Protein AF-0000000078123286 (afdb_homodimer)

InterPro domains:
  IPR026791 Dedicator of cytokinesis [PTHR23317] (2-344)
  IPR027357 DOCKER domain [PS51651] (17-344)
  IPR043161 Dedicator of cytokinesis, C-terminal, lobe A [G3DSA:1.25.40.410] (18-177)
  IPR046769 DOCKER, Lobe A [PF06920] (13-172)
  IPR046770 DOCKER, Lobe B [PF20422] (240-322)

Nearest PDB structures (foldseek):
  8i5f-assembly1_B  TM=8.692E-01  e=2.824E-22  Mus musculus
  2wm9-assembly1_A-2  TM=8.736E-01  e=3.716E-21  Homo sapiens
  2wmn-assembly1_A-2  TM=8.753E-01  e=6.478E-21  Homo sapiens
  6tkz-assembly2_B  TM=8.672E-01  e=5.142E-20  Homo sapiens
  6tkz-assembly1_A  TM=8.488E-01  e=8.965E-20  Homo sapiens

Secondary structure (DSSP, 8-state):
----HHHHHHHHHHHHHHTTTSHHHHHHHHHHHHHHHHHTT-HHHHHHHHHHHHHHHHHHHHHHHHHTT----S--HHHHHHHHHH-GGGGS---HHHHHHHHHTGGGGGSSHHHHHHHHHHHHHHHHHTT-HHHHHHHHHHHHHHHHHTT-HHHHHHHHHHHHHHHHHHHHHHHSSSPP-SEEEEEEEEESGGGGGGTT-EEEEEEETT--HHHHHHHHHHHHHHHS-TT--EEEEPSSPPP-GGGSPTT-EEEEEEEEEE--TT--TT-HHHHHHHHHS-------EEEEEEEEEEETTS-SS--GGGEEEEEEEEEEEEEES-SSSEEEEEEEEEEEEPP-/----HHHHHHHHHHHHHHTTTSHHHHHHHHHHHHHHHHHTT-HHHHHHHHHHHHHHHHHHHHHHHHHTT----S--HHHHHHHHHH-GGGGS---HHHHHHHHHTGGGGGSSHHHHHHHHHHHHHHHHHTT-HHHHHHHHHHHHHHHHHTT-HHHHHHHHHHHHHHHHHHHHHHHSSSPP-SEEEEEEEEESGGGGGGTT-EEEEEEETT--HHHHHHHHHHHHHHHS-TT--EEEEPSSPPP-GGGSPTT-EEEEEEEEEE--TT--TT-HHHHHHHHHS-------EEEEEEEEEEETTS-SS--GGGEEEEEEEEEEEEEES-SSSEEEEEEEEEEEEPP-

Radius of gyration: 34.75 Å; Cα contacts (8 Å, |Δi|>4): 1144; chains: 2; bounding box: 63×111×64 Å

Sequence (688 aa):
MTMDRYAAAESFYKLAMAFAPVPDLHIMWLLHLCDAHQDMQSWAESAQCAVAVAGIVMQSTLILSALMARNDGVWSKDHITALRKICPMVSSEISSEAAAAEVEGYGASKLTVDSAVKYLQLANKLFSQAELFHFCASILELVIPVYKSRRAYGQLSKCHTMLTNIYESILEQESSPIPFTDATCYRVGFYGDRFGKLDRKEYVYREPRDVRPGDIMEKLSHSYESSMDGNHTLHIIPGSRQVKADELQSGVCYFQITAVDPVMEDEDLGSRRKRIFSLSTGSVRARVFDRFLFDTPFTKNGKTQGGLEDQWKRRTVLQTEGSFPALVNRLVVTISESLEFSPVMTMDRYAAAESFYKLAMAFAPVPDLHIMWLLHLCDAHQDMQSWAESAQCAVAVAGIVMQSTLILSALMARNDGVWSKDHITALRKICPMVSSEISSEAAAAEVEGYGASKLTVDSAVKYLQLANKLFSQAELFHFCASILELVIPVYKSRRAYGQLSKCHTMLTNIYESILEQESSPIPFTDATCYRVGFYGDRFGKLDRKEYVYREPRDVRPGDIMEKLSHSYESSMDGNHTLHIIPGSRQVKADELQSGVCYFQITAVDPVMEDEDLGSRRKRIFSLSTGSVRARVFDRFLFDTPFTKNGKTQGGLEDQWKRRTVLQTEGSFPALVNRLVVTISESLEFSPV

pLDDT: mean 83.88, std 15.49, range [34.38, 98.69]

Foldseek 3Di:
DPDPLQVVLVVLVVQLVVCVLALVSNLVSLQVSLVSCVVVLVLQLSLLSLLLNLLSLLLLVVLVCVVVVHPLRLDDVVLSVLSCQLHVVSPDRHDSVNSVVCCVDPNVVCSDPVNSLVSLVVSLVSCVSLLLLQVNLSSLVSNLSVCVSVVVVVVNVVSVVVVVVSVVSLVVQLPDPDHDDSWWKKKKQKDAVVVPPRHRWIKIFTGGPPADQVNVVVVVCVNVVVVDPPPEEEEEDDFDDDDDRVPDDYRHMYMYMGTKAFFDPPDDLPDVVVRVVVSSNHPSHSGWTFKIKDKGKDFPVRDPDDDLQRIKIKIKMWGFPTTPPHNGRMTITDDIDIDIDHRD/DLDPLQVVLVVLVVQLVVCVLALVSNLVSLQVSLVSCVVVLVLLLSLLSLLLNLLSLLLLVVLVCVVVVHPLRLDDVVLSVLSCQLHVVSPDRHDSVNSVVCCVDPNVVCSDPVNSLVSLVVSLVSCVSLLLLLVNLSSLVSNLSVCVSVVVVVVNVVSVVVVVVSVVSLVVQLPDPDHDDSWWKKKKQKAAVVVPPRHRWIKIFTGGPPADPVNVVVVVCVNVCVVDPPPEEEEEDDFDDDDDRVPDDYRHMYMYMGTKAFFDPPDDLPDVVVRVVVSSNHPSHSGWTFKIKDKGKDFPVRDPDDDLQRIKIKMKMWGFPTTPPHNGRMTITDDIDIDIDHRD

Solvent-accessible surface area (backbone atoms only — not comparable to full-atom values): 36419 Å² total; per-residue (Å²): 124,80,66,50,64,64,57,52,42,45,48,33,45,51,52,16,61,72,27,54,75,42,57,69,57,17,42,51,30,32,49,51,35,21,50,52,24,52,77,68,65,37,30,50,29,19,15,37,25,28,42,40,43,18,41,54,24,48,53,38,40,48,48,51,29,58,74,67,71,42,88,76,60,74,66,56,72,66,55,53,52,54,47,27,62,74,31,67,79,46,70,66,79,74,50,65,64,44,43,48,55,33,50,78,38,91,54,34,80,59,43,34,71,67,47,20,49,52,28,39,50,49,16,32,54,26,18,50,74,42,66,38,36,50,48,28,51,55,43,49,62,66,45,46,50,51,32,58,77,64,66,34,36,67,60,45,18,53,51,24,46,51,44,19,52,35,28,49,49,46,46,53,47,51,68,38,90,62,74,78,64,72,52,32,38,32,35,38,37,30,39,30,79,84,56,55,90,44,38,77,37,40,31,39,36,60,38,57,60,85,57,46,72,68,52,53,48,50,52,52,49,53,41,50,49,70,70,38,67,93,83,57,58,79,44,71,46,79,61,68,67,87,78,61,72,88,76,50,65,84,88,36,37,36,38,32,63,31,71,38,41,79,46,62,90,86,49,59,88,83,44,65,63,62,32,48,44,54,62,54,50,36,72,75,55,66,65,66,34,39,33,31,35,38,74,28,79,43,35,82,86,68,48,88,80,54,59,68,76,43,36,27,42,35,40,34,39,36,27,37,80,52,42,41,71,25,76,46,53,58,39,50,50,74,44,79,46,76,46,78,45,77,52,107,126,79,66,49,65,64,57,52,44,45,50,32,46,50,50,15,59,72,28,55,77,41,60,70,57,17,41,52,30,34,50,49,35,21,50,54,24,52,76,68,66,37,29,49,28,19,16,36,25,27,42,41,43,18,42,52,23,48,52,38,38,48,50,52,29,58,74,66,70,42,90,74,61,72,66,56,73,65,55,52,51,55,47,28,61,73,32,64,79,45,70,67,78,76,51,65,63,44,43,48,54,33,50,78,38,90,52,34,80,59,45,33,71,67,48,20,47,51,27,40,50,49,17,31,56,26,18,50,74,41,65,38,38,51,49,29,50,55,42,50,63,66,45,48,50,52,32,59,76,64,66,34,36,69,60,45,20,53,52,22,45,50,43,20,52,37,28,49,50,46,46,53,48,51,69,39,90,62,75,79,65,72,52,32,36,32,36,38,36,32,40,29,80,84,56,56,89,44,37,77,34,40,29,39,36,59,37,55,59,85,56,45,71,68,51,53,49,51,53,50,49,53,39,50,49,70,70,38,67,94,83,58,57,79,42,73,45,80,62,65,66,86,77,60,71,86,77,50,65,84,86,36,38,36,38,31,62,32,74,38,40,78,46,63,90,84,50,60,87,83,44,67,62,61,33,48,43,55,62,54,50,35,74,77,56,65,66,66,34,39,34,30,34,38,73,29,79,43,34,81,86,69,47,88,82,54,58,69,75,42,37,28,41,35,42,34,39,38,28,38,80,53,42,40,72,25,76,48,54,59,39,50,50,74,44,79,46,74,48,80,44,77,52,108

Organism: Rosa chinensis (NCBI:txid74649)

Structure (mmCIF, N/CA/C/O backbone):
data_AF-0000000078123286-model_v1
#
loop_
_entity.id
_entity.type
_entity.pdbx_description
1 polymer 'Putative dedicator of cytokinesis, DHR-2 domain-containing protein'
#
loop_
_atom_site.group_PDB
_atom_site.id
_atom_site.type_symbol
_atom_site.label_atom_id
_atom_site.label_alt_id
_atom_site.label_comp_id
_atom_site.label_asym_id
_atom_site.label_entity_id
_atom_site.label_seq_id
_atom_site.pdbx_PDB_ins_code
_atom_site.Cartn_x
_atom_site.Cartn_y
_atom_site.Cartn_z
_atom_site.occupancy
_atom_site.B_iso_or_equiv
_atom_site.auth_seq_id
_atom_site.auth_comp_id
_atom_site.auth_asym_id
_atom_site.auth_atom_id
_atom_site.pdbx_PDB_model_num
ATOM 1 N N . MET A 1 1 ? -21.766 41.375 13.82 1 34.38 1 MET A N 1
ATOM 2 C CA . MET A 1 1 ? -20.547 41.281 14.609 1 34.38 1 MET A CA 1
ATOM 3 C C . MET A 1 1 ? -19.5 40.469 13.859 1 34.38 1 MET A C 1
ATOM 5 O O . MET A 1 1 ? -19.734 39.312 13.5 1 34.38 1 MET A O 1
ATOM 9 N N . THR A 1 2 ? -18.781 41 13.023 1 44.53 2 THR A N 1
ATOM 10 C CA . THR A 1 2 ? -17.797 40.312 12.195 1 44.53 2 THR A CA 1
ATOM 11 C C . THR A 1 2 ? -16.938 39.375 13.031 1 44.53 2 THR A C 1
ATOM 13 O O . THR A 1 2 ? -16.156 39.844 13.883 1 44.53 2 THR A O 1
ATOM 16 N N . MET A 1 3 ? -17.438 38.312 13.5 1 53.75 3 MET A N 1
ATOM 17 C CA . MET A 1 3 ? -16.922 37.312 14.414 1 53.75 3 MET A CA 1
ATOM 18 C C . MET A 1 3 ? -15.508 36.875 14.039 1 53.75 3 MET A C 1
ATOM 20 O O . MET A 1 3 ? -15.211 36.688 12.859 1 53.75 3 MET A O 1
ATOM 24 N N . ASP A 1 4 ? -14.492 37.156 14.992 1 77 4 ASP A N 1
ATOM 25 C CA . ASP A 1 4 ? -13.156 36.562 14.945 1 77 4 ASP A CA 1
ATOM 26 C C . ASP A 1 4 ? -13.203 35.094 14.508 1 77 4 ASP A C 1
ATOM 28 O O . ASP A 1 4 ? -13.57 34.219 15.297 1 77 4 ASP A O 1
ATOM 32 N N . ARG A 1 5 ? -13.117 35.031 13.148 1 80.69 5 ARG A N 1
ATOM 33 C CA . ARG A 1 5 ? -13.172 33.688 12.555 1 80.69 5 ARG A CA 1
ATOM 34 C C . ARG A 1 5 ? -12.289 32.719 13.328 1 80.69 5 ARG A C 1
ATOM 36 O O . ARG A 1 5 ? -12.633 31.531 13.469 1 80.69 5 ARG A O 1
ATOM 43 N N . TYR A 1 6 ? -11.227 33.188 13.883 1 87.06 6 TYR A N 1
ATOM 44 C CA . TYR A 1 6 ? -10.32 32.344 14.641 1 87.06 6 TYR A CA 1
ATOM 45 C C . TYR A 1 6 ? -10.953 31.891 15.945 1 87.06 6 TYR A C 1
ATOM 47 O O . TYR A 1 6 ? -10.883 30.703 16.312 1 87.06 6 TYR A O 1
ATOM 55 N N . ALA A 1 7 ? -11.594 32.875 16.516 1 86.12 7 ALA A N 1
ATOM 56 C CA . ALA A 1 7 ? -12.242 32.594 17.781 1 86.12 7 ALA A CA 1
ATOM 57 C C . ALA A 1 7 ? -13.383 31.594 17.594 1 86.12 7 ALA A C 1
ATOM 59 O O . ALA A 1 7 ? -13.625 30.75 18.469 1 86.12 7 ALA A O 1
ATOM 60 N N . ALA A 1 8 ? -14.094 31.75 16.547 1 87.88 8 ALA A N 1
ATOM 61 C CA . ALA A 1 8 ? -15.188 30.828 16.25 1 87.88 8 ALA A CA 1
ATOM 62 C C . ALA A 1 8 ? -14.68 29.406 16.078 1 87.88 8 ALA A C 1
ATOM 64 O O . ALA A 1 8 ? -15.25 28.469 16.641 1 87.88 8 ALA A O 1
ATOM 65 N N . ALA A 1 9 ? -13.664 29.25 15.273 1 93.81 9 ALA A N 1
ATOM 66 C CA . ALA A 1 9 ? -13.078 27.922 15.078 1 93.81 9 ALA A CA 1
ATOM 67 C C . ALA A 1 9 ? -12.578 27.344 16.406 1 93.81 9 ALA A C 1
ATOM 69 O O . ALA A 1 9 ? -12.758 26.156 16.672 1 93.81 9 ALA A O 1
ATOM 70 N N . GLU A 1 10 ? -12.023 28.156 17.172 1 93.12 10 GLU A N 1
ATOM 71 C CA . GLU A 1 10 ? -11.5 27.719 18.469 1 93.12 10 GLU A CA 1
ATOM 72 C C . GLU A 1 10 ? -12.625 27.281 19.391 1 93.12 10 GLU A C 1
ATOM 74 O O . GLU A 1 10 ? -12.445 26.359 20.203 1 93.12 10 GLU A O 1
ATOM 79 N N . SER A 1 11 ? -13.75 27.984 19.266 1 93.25 11 SER A N 1
ATOM 80 C CA . SER A 1 11 ? -14.891 27.594 20.094 1 93.25 11 SER A CA 1
ATOM 81 C C . SER A 1 11 ? -15.359 26.188 19.734 1 93.25 11 SER A C 1
ATOM 83 O O . SER A 1 11 ? -15.625 25.375 20.625 1 93.25 11 SER A O 1
ATOM 85 N N . PHE A 1 12 ? -15.523 25.953 18.469 1 95.12 12 PHE A N 1
ATOM 86 C CA . PHE A 1 12 ? -15.883 24.609 18.031 1 95.12 12 PHE A CA 1
ATOM 87 C C . PHE A 1 12 ? -14.836 23.594 18.484 1 95.12 12 PHE A C 1
ATOM 89 O O . PHE A 1 12 ? -15.188 22.484 18.906 1 95.12 12 PHE A O 1
ATOM 96 N N . TYR A 1 13 ? -13.617 23.953 18.375 1 95.88 13 TYR A N 1
ATOM 97 C CA . TYR A 1 13 ? -12.523 23.078 18.781 1 95.88 13 TYR A CA 1
ATOM 98 C C . TYR A 1 13 ? -12.617 22.75 20.266 1 95.88 13 TYR A C 1
ATOM 100 O O . TYR A 1 13 ? -12.484 21.578 20.656 1 95.88 13 TYR A O 1
ATOM 108 N N . LYS A 1 14 ? -12.773 23.75 21.047 1 94.94 14 LYS A N 1
ATOM 109 C CA . LYS A 1 14 ? -12.883 23.547 22.484 1 94.94 14 LYS A CA 1
ATOM 110 C C . LYS A 1 14 ? -14.047 22.625 22.828 1 94.94 14 LYS A C 1
ATOM 112 O O . LYS A 1 14 ? -13.922 21.766 23.703 1 94.94 14 LYS A O 1
ATOM 117 N N . LEU A 1 15 ? -15.125 22.859 22.156 1 94.81 15 LEU A N 1
ATOM 118 C CA . LEU A 1 15 ? -16.281 21.984 22.375 1 94.81 15 LEU A CA 1
ATOM 119 C C . LEU A 1 15 ? -15.953 20.547 21.969 1 94.81 15 LEU A C 1
ATOM 121 O O . LEU A 1 15 ? -16.312 19.609 22.672 1 94.81 15 LEU A O 1
ATOM 125 N N . ALA A 1 16 ? -15.336 20.375 20.828 1 93.88 16 ALA A N 1
ATOM 126 C CA . ALA A 1 16 ? -14.961 19.047 20.359 1 93.88 16 ALA A CA 1
ATOM 127 C C . ALA A 1 16 ? -14.062 18.328 21.375 1 93.88 16 ALA A C 1
ATOM 129 O O . ALA A 1 16 ? -14.266 17.156 21.672 1 93.88 16 ALA A O 1
ATOM 130 N N . MET A 1 17 ? -13.125 19.047 21.906 1 91.62 17 MET A N 1
ATOM 131 C CA . MET A 1 17 ? -12.18 18.453 22.859 1 91.62 17 MET A CA 1
ATOM 132 C C . MET A 1 17 ? -12.867 18.141 24.188 1 91.62 17 MET A C 1
ATOM 134 O O . MET A 1 17 ? -12.516 17.172 24.859 1 91.62 17 MET A O 1
ATOM 138 N N . ALA A 1 18 ? -13.781 19 24.547 1 92.38 18 ALA A N 1
ATOM 139 C CA . ALA A 1 18 ? -14.523 18.781 25.797 1 92.38 18 ALA A CA 1
ATOM 140 C C . ALA A 1 18 ? -15.328 17.484 25.734 1 92.38 18 ALA A C 1
ATOM 142 O O . ALA A 1 18 ? -15.5 16.812 26.75 1 92.38 18 ALA A O 1
ATOM 143 N N . PHE A 1 19 ? -15.742 17.109 24.562 1 89 19 PHE A N 1
ATOM 144 C CA . PHE A 1 19 ? -16.578 15.938 24.406 1 89 19 PHE A CA 1
ATOM 145 C C . PHE A 1 19 ? -15.781 14.766 23.844 1 89 19 PHE A C 1
ATOM 147 O O . PHE A 1 19 ? -16.344 13.828 23.281 1 89 19 PHE A O 1
ATOM 154 N N . ALA A 1 20 ? -14.508 14.805 24 1 87.44 20 ALA A N 1
ATOM 155 C CA . ALA A 1 20 ? -13.625 13.766 23.484 1 87.44 20 ALA A CA 1
ATOM 156 C C . ALA A 1 20 ? -14 12.398 24.047 1 87.44 20 ALA A C 1
ATOM 158 O O . ALA A 1 20 ? -13.914 11.383 23.359 1 87.44 20 ALA A O 1
ATOM 159 N N . PRO A 1 21 ? -14.523 12.266 25.297 1 83.81 21 PRO A N 1
ATOM 160 C CA . PRO A 1 21 ? -14.852 10.961 25.859 1 83.81 21 PRO A CA 1
ATOM 161 C C . PRO A 1 21 ? -16.125 10.367 25.281 1 83.81 21 PRO A C 1
ATOM 163 O O . PRO A 1 21 ? -16.422 9.18 25.484 1 83.81 21 PRO A O 1
ATOM 166 N N . VAL A 1 22 ? -16.938 11.188 24.641 1 83.94 22 VAL A N 1
ATOM 167 C CA . VAL A 1 22 ? -18.172 10.734 24 1 83.94 22 VAL A CA 1
ATOM 168 C C . VAL A 1 22 ? -18.016 10.82 22.484 1 83.94 22 VAL A C 1
ATOM 170 O O . VAL A 1 22 ? -18.344 11.844 21.875 1 83.94 22 VAL A O 1
ATOM 173 N N . PRO A 1 23 ? -17.734 9.703 21.844 1 84.31 23 PRO A N 1
ATOM 174 C CA . PRO A 1 23 ? -17.344 9.719 20.422 1 84.31 23 PRO A CA 1
ATOM 175 C C . PRO A 1 23 ? -18.391 10.383 19.531 1 84.31 23 PRO A C 1
ATOM 177 O O . PRO A 1 23 ? -18.047 11.148 18.641 1 84.31 23 PRO A O 1
ATOM 180 N N . ASP A 1 24 ? -19.594 10.18 19.766 1 85.31 24 ASP A N 1
ATOM 181 C CA . ASP A 1 24 ? -20.656 10.742 18.922 1 85.31 24 ASP A CA 1
ATOM 182 C C . ASP A 1 24 ? -20.641 12.273 18.969 1 85.31 24 ASP A C 1
ATOM 184 O O . ASP A 1 24 ? -20.734 12.93 17.938 1 85.31 24 ASP A O 1
ATOM 188 N N . LEU A 1 25 ? -20.578 12.789 20.141 1 89.44 25 LEU A N 1
ATOM 189 C CA . LEU A 1 25 ? -20.562 14.242 20.328 1 89.44 25 LEU A CA 1
ATOM 190 C C . LEU A 1 25 ? -19.234 14.828 19.844 1 89.44 25 LEU A C 1
ATOM 192 O O . LEU A 1 25 ? -19.203 15.914 19.266 1 89.44 25 LEU A O 1
ATOM 196 N N . HIS A 1 26 ? -18.172 14.109 20.172 1 91.38 26 HIS A N 1
ATOM 197 C CA . HIS A 1 26 ? -16.859 14.531 19.688 1 91.38 26 HIS A CA 1
ATOM 198 C C . HIS A 1 26 ? -16.859 14.672 18.156 1 91.38 26 HIS A C 1
ATOM 200 O O . HIS A 1 26 ? -16.438 15.703 17.641 1 91.38 26 HIS A O 1
ATOM 206 N N . ILE A 1 27 ? -17.406 13.688 17.453 1 92.75 27 ILE A N 1
ATOM 207 C CA . ILE A 1 27 ? -17.469 13.672 16 1 92.75 27 ILE A CA 1
ATOM 208 C C . ILE A 1 27 ? -18.359 14.812 15.508 1 92.75 27 ILE A C 1
ATOM 210 O O . ILE A 1 27 ? -18.016 15.516 14.555 1 92.75 27 ILE A O 1
ATOM 214 N N . MET A 1 28 ? -19.469 14.969 16.141 1 94.38 28 MET A N 1
ATOM 215 C CA . MET A 1 28 ? -20.406 16.016 15.742 1 94.38 28 MET A CA 1
ATOM 216 C C . MET A 1 28 ? -19.734 17.375 15.75 1 94.38 28 MET A C 1
ATOM 218 O O . MET A 1 28 ? -19.844 18.141 14.781 1 94.38 28 MET A O 1
ATOM 222 N N . TRP A 1 29 ? -19.062 17.719 16.797 1 95.62 29 TRP A N 1
ATOM 223 C CA . TRP A 1 29 ? -18.453 19.031 16.938 1 95.62 29 TRP A CA 1
ATOM 224 C C . TRP A 1 29 ? -17.266 19.188 15.977 1 95.62 29 TRP A C 1
ATOM 226 O O . TRP A 1 29 ? -17.016 20.281 15.461 1 95.62 29 TRP A O 1
ATOM 236 N N . LEU A 1 30 ? -16.5 18.125 15.773 1 96.19 30 LEU A N 1
ATOM 237 C CA . LEU A 1 30 ? -15.43 18.156 14.789 1 96.19 30 LEU A CA 1
ATOM 238 C C . LEU A 1 30 ? -15.984 18.422 13.391 1 96.19 30 LEU A C 1
ATOM 240 O O . LEU A 1 30 ? -15.359 19.125 12.602 1 96.19 30 LEU A O 1
ATOM 244 N N . LEU A 1 31 ? -17.125 17.828 13.109 1 97.12 31 LEU A N 1
ATOM 245 C CA . LEU A 1 31 ? -17.734 18.031 11.805 1 97.12 31 LEU A CA 1
ATOM 246 C C . LEU A 1 31 ? -18.234 19.469 11.664 1 97.12 31 LEU A C 1
ATOM 248 O O . LEU A 1 31 ? -18.172 20.047 10.57 1 97.12 31 LEU A O 1
ATOM 252 N N . HIS A 1 32 ? -18.734 20.047 12.711 1 97.06 32 HIS A N 1
ATOM 253 C CA . HIS A 1 32 ? -19.109 21.453 12.68 1 97.06 32 HIS A CA 1
ATOM 254 C C . HIS A 1 32 ? -17.891 22.344 12.414 1 97.06 32 HIS A C 1
ATOM 256 O O . HIS A 1 32 ? -17.969 23.297 11.641 1 97.06 32 HIS A O 1
ATOM 262 N N . LEU A 1 33 ? -16.844 21.984 13.117 1 97.88 33 LEU A N 1
ATOM 263 C CA . LEU A 1 33 ? -15.602 22.719 12.891 1 97.88 33 LEU A CA 1
ATOM 264 C C . LEU A 1 33 ? -15.141 22.547 11.445 1 97.88 33 LEU A C 1
ATOM 266 O O . LEU A 1 33 ? -14.695 23.516 10.82 1 97.88 33 LEU A O 1
ATOM 270 N N . CYS A 1 34 ? -15.219 21.359 10.906 1 97.88 34 CYS A N 1
ATOM 271 C CA . CYS A 1 34 ? -14.867 21.062 9.523 1 97.88 34 CYS A CA 1
ATOM 272 C C . CYS A 1 34 ? -15.68 21.938 8.562 1 97.88 34 CYS A C 1
ATOM 274 O O . CYS A 1 34 ? -15.117 22.547 7.648 1 97.88 34 CYS A O 1
ATOM 276 N N . ASP A 1 35 ? -16.938 22.016 8.797 1 97.38 35 ASP A N 1
ATOM 277 C CA . ASP A 1 35 ? -17.828 22.812 7.957 1 97.38 35 ASP A CA 1
ATOM 278 C C . ASP A 1 35 ? -17.484 24.297 8.055 1 97.38 35 ASP A C 1
ATOM 280 O O . ASP A 1 35 ? -17.5 25.016 7.047 1 97.38 35 ASP A O 1
ATOM 284 N N . ALA A 1 36 ? -17.25 24.719 9.258 1 96.25 36 ALA A N 1
ATOM 285 C CA . ALA A 1 36 ? -16.859 26.109 9.453 1 96.25 36 ALA A CA 1
ATOM 286 C C . ALA A 1 36 ? -15.609 26.469 8.664 1 96.25 36 ALA A C 1
ATOM 288 O O . ALA A 1 36 ? -15.523 27.531 8.055 1 96.25 36 ALA A O 1
ATOM 289 N N . HIS A 1 37 ? -14.641 25.594 8.664 1 97.25 37 HIS A N 1
ATOM 290 C CA . HIS A 1 37 ? -13.406 25.797 7.918 1 97.25 37 HIS A CA 1
ATOM 291 C C . HIS A 1 37 ? -13.664 25.844 6.418 1 97.25 37 HIS A C 1
ATOM 293 O O . HIS A 1 37 ? -13.031 26.609 5.688 1 97.25 37 HIS A O 1
ATOM 299 N N . GLN A 1 38 ? -14.547 24.984 5.941 1 96.44 38 GLN A N 1
ATOM 300 C CA . GLN A 1 38 ? -14.883 24.984 4.52 1 96.44 38 GLN A CA 1
ATOM 301 C C . GLN A 1 38 ? -15.516 26.312 4.105 1 96.44 38 GLN A C 1
ATOM 303 O O . GLN A 1 38 ? -15.18 26.859 3.053 1 96.44 38 GLN A O 1
ATOM 308 N N . ASP A 1 39 ? -16.344 26.859 4.957 1 94.69 39 ASP A N 1
ATOM 309 C CA . ASP A 1 39 ? -16.984 28.141 4.695 1 94.69 39 ASP A CA 1
ATOM 310 C C . ASP A 1 39 ? -15.945 29.266 4.609 1 94.69 39 ASP A C 1
ATOM 312 O O . ASP A 1 39 ? -16.125 30.219 3.857 1 94.69 39 ASP A O 1
ATOM 316 N N . MET A 1 40 ? -14.922 29.125 5.41 1 91.88 40 MET A N 1
ATOM 317 C CA . MET A 1 40 ? -13.867 30.125 5.453 1 91.88 40 MET A CA 1
ATOM 318 C C . MET A 1 40 ? -12.766 29.797 4.449 1 91.88 40 MET A C 1
ATOM 320 O O . MET A 1 40 ? -11.742 30.484 4.406 1 91.88 40 MET A O 1
ATOM 324 N N . GLN A 1 41 ? -12.844 28.719 3.703 1 93.38 41 GLN A N 1
ATOM 325 C CA . GLN A 1 41 ? -11.914 28.25 2.688 1 93.38 41 GLN A CA 1
ATOM 326 C C . GLN A 1 41 ? -10.555 27.906 3.301 1 93.38 41 GLN A C 1
ATOM 328 O O . GLN A 1 41 ? -9.516 28.156 2.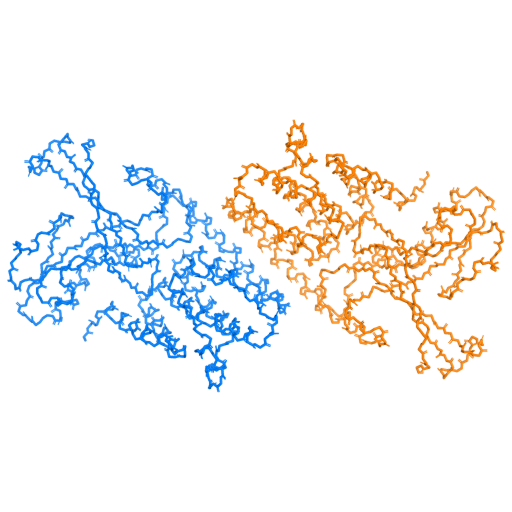693 1 93.38 41 GLN A O 1
ATOM 333 N N . SER A 1 42 ? -10.57 27.547 4.551 1 95.44 42 SER A N 1
ATOM 334 C CA . SER A 1 42 ? -9.406 26.953 5.203 1 95.44 42 SER A CA 1
ATOM 335 C C . SER A 1 42 ? -9.352 25.453 4.98 1 95.44 42 SER A C 1
ATOM 337 O O . SER A 1 42 ? -9.617 24.672 5.902 1 95.44 42 SER A O 1
ATOM 339 N N . TRP A 1 43 ? -8.875 25.094 3.822 1 96.69 43 TRP A N 1
ATOM 340 C CA . TRP A 1 43 ? -9.016 23.734 3.332 1 96.69 43 TRP A CA 1
ATOM 341 C C . TRP A 1 43 ? -8.141 22.766 4.125 1 96.69 43 TRP A C 1
ATOM 343 O O . TRP A 1 43 ? -8.562 21.656 4.465 1 96.69 43 TRP A O 1
ATOM 353 N N . ALA A 1 44 ? -6.922 23.156 4.395 1 96.19 44 ALA A N 1
ATOM 354 C CA . ALA A 1 44 ? -6.008 22.281 5.125 1 96.19 44 ALA A CA 1
ATOM 355 C C . ALA A 1 44 ? -6.551 21.953 6.516 1 96.19 44 ALA A C 1
ATOM 357 O O . ALA A 1 44 ? -6.52 20.812 6.949 1 96.19 44 ALA A O 1
ATOM 358 N N . GLU A 1 45 ? -7.035 22.953 7.211 1 96.62 45 GLU A N 1
ATOM 359 C CA . GLU A 1 45 ? -7.613 22.766 8.539 1 96.62 45 GLU A CA 1
ATOM 360 C C . GLU A 1 45 ? -8.867 21.891 8.469 1 96.62 45 GLU A C 1
ATOM 362 O O . GLU A 1 45 ? -9.07 21.031 9.328 1 96.62 45 GLU A O 1
ATOM 367 N N . SER A 1 46 ? -9.672 22.188 7.445 1 98 46 SER A N 1
ATOM 368 C CA . SER A 1 46 ? -10.859 21.375 7.25 1 98 46 SER A CA 1
ATOM 369 C C . SER A 1 46 ? -10.492 19.906 7.035 1 98 46 SER A C 1
ATOM 371 O O . SER A 1 46 ? -11.125 19.016 7.602 1 98 46 SER A O 1
ATOM 373 N N . ALA A 1 47 ? -9.5 19.703 6.234 1 97.94 47 ALA A N 1
ATOM 374 C CA . ALA A 1 47 ? -9.039 18.344 5.984 1 97.94 47 ALA A CA 1
ATOM 375 C C . ALA A 1 47 ? -8.578 17.672 7.277 1 97.94 47 ALA A C 1
ATOM 377 O O . ALA A 1 47 ? -8.867 16.484 7.508 1 97.94 47 ALA A O 1
ATOM 378 N N . GLN A 1 48 ? -7.883 18.438 8.102 1 97.06 48 GLN A N 1
ATOM 379 C CA . GLN A 1 48 ? -7.426 17.906 9.383 1 97.06 48 GLN A CA 1
ATOM 380 C C . GLN A 1 48 ? -8.602 17.453 10.25 1 97.06 48 GLN A C 1
ATOM 382 O O . GLN A 1 48 ? -8.531 16.422 10.914 1 97.06 48 GLN A O 1
ATOM 387 N N . CYS A 1 49 ? -9.633 18.219 10.227 1 97.81 49 CYS A N 1
ATOM 388 C CA . CYS A 1 49 ? -10.828 17.844 10.984 1 97.81 49 CYS A CA 1
ATOM 389 C C . CYS A 1 49 ? -11.422 16.547 10.469 1 97.81 49 CYS A C 1
ATOM 391 O O . CYS A 1 49 ? -11.812 15.68 11.258 1 97.81 49 CYS A O 1
ATOM 393 N N . ALA A 1 50 ? -11.5 16.438 9.164 1 98.06 50 ALA A N 1
ATOM 394 C CA . ALA A 1 50 ? -12.023 15.219 8.57 1 98.06 50 ALA A CA 1
ATOM 395 C C . ALA A 1 50 ? -11.156 14.016 8.938 1 98.06 50 ALA A C 1
ATOM 397 O O . ALA A 1 50 ? -11.68 12.93 9.219 1 98.06 50 ALA A O 1
ATOM 398 N N . VAL A 1 51 ? -9.875 14.164 8.906 1 97.25 51 VAL A N 1
ATOM 399 C CA . VAL A 1 51 ? -8.969 13.094 9.289 1 97.25 51 VAL A CA 1
ATOM 400 C C . VAL A 1 51 ? -9.188 12.719 10.75 1 97.25 51 VAL A C 1
ATOM 402 O O . VAL A 1 51 ? -9.172 11.539 11.109 1 97.25 51 VAL A O 1
ATOM 405 N N . ALA A 1 52 ? -9.336 13.711 11.586 1 95.56 52 ALA A N 1
ATOM 406 C CA . ALA A 1 52 ? -9.586 13.445 13 1 95.56 52 ALA A CA 1
ATOM 407 C C . ALA A 1 52 ? -10.844 12.602 13.188 1 95.56 52 ALA A C 1
ATOM 409 O O . ALA A 1 52 ? -10.844 11.648 13.977 1 95.56 52 ALA A O 1
ATOM 410 N N . VAL A 1 53 ? -11.883 12.961 12.492 1 95.38 53 VAL A N 1
ATOM 411 C CA . VAL A 1 53 ? -13.125 12.203 12.57 1 95.38 53 VAL A CA 1
ATOM 412 C C . VAL A 1 53 ? -12.891 10.766 12.094 1 95.38 53 VAL A C 1
ATOM 414 O O . VAL A 1 53 ? -13.305 9.812 12.758 1 95.38 53 VAL A O 1
ATOM 417 N N . ALA A 1 54 ? -12.227 10.664 10.961 1 96.06 54 ALA A N 1
ATOM 418 C CA . ALA A 1 54 ? -11.914 9.328 10.453 1 96.06 54 ALA A CA 1
ATOM 419 C C . ALA A 1 54 ? -11.117 8.523 11.477 1 96.06 54 ALA A C 1
ATOM 421 O O . ALA A 1 54 ? -11.352 7.324 11.648 1 96.06 54 ALA A O 1
ATOM 422 N N . GLY A 1 55 ? -10.164 9.211 12.109 1 94.12 55 GLY A N 1
ATOM 423 C CA . GLY A 1 55 ? -9.359 8.547 13.117 1 94.12 55 GLY A CA 1
ATOM 424 C C . GLY A 1 55 ? -10.18 8 14.273 1 94.12 55 GLY A C 1
ATOM 425 O O . GLY A 1 55 ? -9.938 6.891 14.75 1 94.12 55 GLY A O 1
ATOM 426 N N . ILE A 1 56 ? -11.141 8.75 14.711 1 91.25 56 ILE A N 1
ATOM 427 C CA . ILE A 1 56 ? -12.023 8.32 15.789 1 91.25 56 ILE A CA 1
ATOM 428 C C . ILE A 1 56 ? -12.805 7.078 15.352 1 91.25 56 ILE A C 1
ATOM 430 O O . ILE A 1 56 ? -12.883 6.094 16.094 1 91.25 56 ILE A O 1
ATOM 434 N N . VAL A 1 57 ? -13.32 7.137 14.203 1 91.69 57 VAL A N 1
ATOM 435 C CA . VAL A 1 57 ? -14.125 6.027 13.703 1 91.69 57 VAL A CA 1
ATOM 436 C C . VAL A 1 57 ? -13.25 4.797 13.508 1 91.69 57 VAL A C 1
ATOM 438 O O . VAL A 1 57 ? -13.617 3.691 13.914 1 91.69 57 VAL A O 1
ATOM 441 N N . MET A 1 58 ? -12.109 4.938 12.875 1 92 58 MET A N 1
ATOM 442 C CA . MET A 1 58 ? -11.195 3.822 12.625 1 92 58 MET A CA 1
ATOM 443 C C . MET A 1 58 ? -10.789 3.156 13.938 1 92 58 MET A C 1
ATOM 445 O O . MET A 1 58 ? -10.805 1.929 14.047 1 92 58 MET A O 1
ATOM 449 N N . GLN A 1 59 ? -10.438 3.969 14.898 1 89.12 59 GLN A N 1
ATOM 450 C CA . GLN A 1 59 ? -10.047 3.43 16.203 1 89.12 59 GLN A CA 1
ATOM 451 C C . GLN A 1 59 ? -11.203 2.684 16.859 1 89.12 59 GLN A C 1
ATOM 453 O O . GLN A 1 59 ? -11.008 1.617 17.438 1 89.12 59 GLN A O 1
ATOM 458 N N . SER A 1 60 ? -12.375 3.23 16.766 1 85.62 60 SER A N 1
ATOM 459 C CA . SER A 1 60 ? -13.555 2.586 17.328 1 85.62 60 SER A CA 1
ATOM 460 C C . SER A 1 60 ? -13.805 1.228 16.688 1 85.62 60 SER A C 1
ATOM 462 O O . SER A 1 60 ? -14.164 0.265 17.375 1 85.62 60 SER A O 1
ATOM 464 N N . THR A 1 61 ? -13.688 1.192 15.383 1 86 61 THR A N 1
ATOM 465 C CA . THR A 1 61 ? -13.898 -0.066 14.68 1 86 61 THR A CA 1
ATOM 466 C C . THR A 1 61 ? -12.867 -1.107 15.102 1 86 61 THR A C 1
ATOM 468 O O . THR A 1 61 ? -13.18 -2.295 15.203 1 86 61 THR A O 1
ATOM 471 N N . LEU A 1 62 ? -11.664 -0.741 15.312 1 85.56 62 LEU A N 1
ATOM 472 C CA . LEU A 1 62 ? -10.609 -1.646 15.758 1 85.56 62 LEU A CA 1
ATOM 473 C C . LEU A 1 62 ? -10.914 -2.203 17.141 1 85.56 62 LEU A C 1
ATOM 475 O O . LEU A 1 62 ? -10.734 -3.396 17.391 1 85.56 62 LEU A O 1
ATOM 479 N N . ILE A 1 63 ? -11.375 -1.359 18 1 82.5 63 ILE A N 1
ATOM 480 C CA . ILE A 1 63 ? -11.695 -1.763 19.359 1 82.5 63 ILE A CA 1
ATOM 481 C C . ILE A 1 63 ? -12.867 -2.746 19.344 1 82.5 63 ILE A C 1
ATOM 483 O O . ILE A 1 63 ? -12.828 -3.773 20.031 1 82.5 63 ILE A O 1
ATOM 487 N N . LEU A 1 64 ? -13.805 -2.445 18.594 1 78.88 64 LEU A N 1
ATOM 488 C CA . LEU A 1 64 ? -14.992 -3.293 18.5 1 78.88 64 LEU A CA 1
ATOM 489 C C . LEU A 1 64 ? -14.641 -4.66 17.922 1 78.88 64 LEU A C 1
ATOM 491 O O . LEU A 1 64 ? -15.141 -5.684 18.391 1 78.88 64 LEU A O 1
ATOM 495 N N . SER A 1 65 ? -13.82 -4.637 16.875 1 79.75 65 SER A N 1
ATOM 496 C CA . SER A 1 65 ? -13.398 -5.898 16.281 1 79.75 65 SER A CA 1
ATOM 497 C C . SER A 1 65 ? -12.625 -6.75 17.281 1 79.75 65 SER A C 1
ATOM 499 O O . SER A 1 65 ? -12.758 -7.977 17.281 1 79.75 65 SER A O 1
ATOM 501 N N . ALA A 1 66 ? -11.812 -6.18 18.047 1 77.38 66 ALA A N 1
ATOM 502 C CA . ALA A 1 66 ? -11.039 -6.883 19.062 1 77.38 66 ALA A CA 1
ATOM 503 C C . ALA A 1 66 ? -11.953 -7.449 20.156 1 77.38 66 ALA A C 1
ATOM 505 O O . ALA A 1 66 ? -11.734 -8.562 20.641 1 77.38 66 ALA A O 1
ATOM 506 N N . LEU A 1 67 ? -12.898 -6.758 20.531 1 76.5 67 LEU A N 1
ATOM 507 C CA . LEU A 1 67 ? -13.828 -7.184 21.562 1 76.5 67 LEU A CA 1
ATOM 508 C C . LEU A 1 67 ? -14.672 -8.359 21.094 1 76.5 67 LEU A C 1
ATOM 510 O O . LEU A 1 67 ? -15.023 -9.234 21.891 1 76.5 67 LEU A O 1
ATOM 514 N N . MET A 1 68 ? -14.914 -8.375 19.844 1 74.12 68 MET A N 1
ATOM 515 C CA . MET A 1 68 ? -15.766 -9.422 19.281 1 74.12 68 MET A CA 1
ATOM 516 C C . MET A 1 68 ? -14.93 -10.594 18.766 1 74.12 68 MET A C 1
ATOM 518 O O . MET A 1 68 ? -15.477 -11.555 18.219 1 74.12 68 MET A O 1
ATOM 522 N N . ALA A 1 69 ? -13.609 -10.586 18.969 1 67.06 69 ALA A N 1
ATOM 523 C CA . ALA A 1 69 ? -12.68 -11.625 18.547 1 67.06 69 ALA A CA 1
ATOM 524 C C . ALA A 1 69 ? -12.789 -11.891 17.047 1 67.06 69 ALA A C 1
ATOM 526 O O . ALA A 1 69 ? -12.781 -13.047 16.609 1 67.06 69 ALA A O 1
ATOM 527 N N . ARG A 1 70 ? -13.141 -10.875 16.484 1 65.5 70 ARG A N 1
ATOM 528 C CA . ARG A 1 70 ? -13.211 -11 15.023 1 65.5 70 ARG A CA 1
ATOM 529 C C . ARG A 1 70 ? -11.914 -10.547 14.375 1 65.5 70 ARG A C 1
ATOM 531 O O . ARG A 1 70 ? -11.289 -9.578 14.82 1 65.5 70 ARG A O 1
ATOM 538 N N . ASN A 1 71 ? -11.266 -11.406 13.633 1 60.41 71 ASN A N 1
ATOM 539 C CA . ASN A 1 71 ? -10.039 -11.078 12.93 1 60.41 71 ASN A CA 1
ATOM 540 C C . ASN A 1 71 ? -10.32 -10.398 11.586 1 60.41 71 ASN A C 1
ATOM 542 O O . ASN A 1 71 ? -9.516 -10.492 10.656 1 60.41 71 ASN A O 1
ATOM 546 N N . ASP A 1 72 ? -11.477 -9.742 11.578 1 60.72 72 ASP A N 1
ATOM 547 C CA . ASP A 1 72 ? -11.875 -9.242 10.266 1 60.72 72 ASP A CA 1
ATOM 548 C C . ASP A 1 72 ? -11.539 -7.762 10.109 1 60.72 72 ASP A C 1
ATOM 550 O O . ASP A 1 72 ? -12.07 -7.09 9.227 1 60.72 72 ASP A O 1
ATOM 554 N N . GLY A 1 73 ? -10.68 -7.328 10.891 1 74.5 73 GLY A N 1
ATOM 555 C CA . GLY A 1 73 ? -10.453 -5.895 10.789 1 74.5 73 GLY A CA 1
ATOM 556 C C . GLY A 1 73 ? -9.555 -5.516 9.625 1 74.5 73 GLY A C 1
ATOM 557 O O . GLY A 1 73 ? -8.586 -6.211 9.328 1 74.5 73 GLY A O 1
ATOM 558 N N . VAL A 1 74 ? -10 -4.547 8.82 1 86.12 74 VAL A N 1
ATOM 559 C CA . VAL A 1 74 ? -9.32 -4.047 7.633 1 86.12 74 VAL A CA 1
ATOM 560 C C . VAL A 1 74 ? -8.086 -3.25 8.039 1 86.12 74 VAL A C 1
ATOM 562 O O . VAL A 1 74 ? -7.039 -3.346 7.391 1 86.12 74 VAL A O 1
ATOM 565 N N . TRP A 1 75 ? -8.211 -2.58 9.18 1 91.06 75 TRP A N 1
ATOM 566 C CA . TRP A 1 75 ? -7.113 -1.722 9.609 1 91.06 75 TRP A CA 1
ATOM 567 C C . TRP A 1 75 ? -6.402 -2.312 10.82 1 91.06 75 TRP A C 1
ATOM 569 O O . TRP A 1 75 ? -7 -3.064 11.594 1 91.06 75 TRP A O 1
ATOM 579 N N . SER A 1 76 ? -5.133 -2.016 10.945 1 89.19 76 SER A N 1
ATOM 580 C CA . SER A 1 76 ? -4.297 -2.367 12.094 1 89.19 76 SER A CA 1
ATOM 581 C C . SER A 1 76 ? -3.791 -1.122 12.805 1 89.19 76 SER A C 1
ATOM 583 O O . SER A 1 76 ? -4.117 0.002 12.422 1 89.19 76 SER A O 1
ATOM 585 N N . LYS A 1 77 ? -3.021 -1.289 13.859 1 87.56 77 LYS A N 1
ATOM 586 C CA . LYS A 1 77 ? -2.436 -0.187 14.617 1 87.56 77 LYS A CA 1
ATOM 587 C C . LYS A 1 77 ? -1.482 0.63 13.75 1 87.56 77 LYS A C 1
ATOM 589 O O . LYS A 1 77 ? -1.338 1.839 13.945 1 87.56 77 LYS A O 1
ATOM 594 N N . ASP A 1 78 ? -0.924 0.004 12.781 1 88.75 78 ASP A N 1
ATOM 595 C CA . ASP A 1 78 ? -0.011 0.69 11.875 1 88.75 78 ASP A CA 1
ATOM 596 C C . ASP A 1 78 ? -0.749 1.735 11.039 1 88.75 78 ASP A C 1
ATOM 598 O O . ASP A 1 78 ? -0.189 2.783 10.711 1 88.75 78 ASP A O 1
ATOM 602 N N . HIS A 1 79 ? -1.964 1.415 10.711 1 92.62 79 HIS A N 1
ATOM 603 C CA . HIS A 1 79 ? -2.76 2.359 9.93 1 92.62 79 HIS A CA 1
ATOM 604 C C . HIS A 1 79 ? -3.105 3.596 10.758 1 92.62 79 HIS A C 1
ATOM 606 O O . HIS A 1 79 ? -3.119 4.711 10.234 1 92.62 79 HIS A O 1
ATOM 612 N N . ILE A 1 80 ? -3.299 3.406 12.07 1 91 80 ILE A N 1
ATOM 613 C CA . ILE A 1 80 ? -3.592 4.523 12.961 1 91 80 ILE A CA 1
ATOM 614 C C . ILE A 1 80 ? -2.342 5.383 13.141 1 91 80 ILE A C 1
ATOM 616 O O . ILE A 1 80 ? -2.426 6.613 13.172 1 91 80 ILE A O 1
ATOM 620 N N . THR A 1 81 ? -1.25 4.711 13.211 1 90.62 81 THR A N 1
ATOM 621 C CA . THR A 1 81 ? 0.014 5.434 13.305 1 90.62 81 THR A CA 1
ATOM 622 C C . THR A 1 81 ? 0.24 6.293 12.07 1 90.62 81 THR A C 1
ATOM 624 O O . THR A 1 81 ? 0.716 7.426 12.172 1 90.62 81 THR A O 1
ATOM 627 N N . ALA A 1 82 ? -0.077 5.742 10.93 1 90.5 82 ALA A N 1
ATOM 628 C CA . ALA A 1 82 ? 0.044 6.5 9.695 1 90.5 82 ALA A CA 1
ATOM 629 C C . ALA A 1 82 ? -0.873 7.719 9.703 1 90.5 82 ALA A C 1
ATOM 631 O O . ALA A 1 82 ? -0.498 8.789 9.219 1 90.5 82 ALA A O 1
ATOM 632 N N . LEU A 1 83 ? -2.029 7.516 10.242 1 92.81 83 LEU A N 1
ATOM 633 C CA . LEU A 1 83 ? -2.992 8.609 10.328 1 92.81 83 LEU A CA 1
ATOM 634 C C . LEU A 1 83 ? -2.486 9.703 11.266 1 92.81 83 LEU A C 1
ATOM 636 O O . LEU A 1 83 ? -2.705 10.891 11.016 1 92.81 83 LEU A O 1
ATOM 640 N N . ARG A 1 84 ? -1.766 9.312 12.281 1 90.25 84 ARG A N 1
ATOM 641 C CA . ARG A 1 84 ? -1.224 10.25 13.258 1 90.25 84 ARG A CA 1
ATOM 642 C C . ARG A 1 84 ? -0.142 11.125 12.633 1 90.25 84 ARG A C 1
ATOM 644 O O . ARG A 1 84 ? 0.044 12.273 13.039 1 90.25 84 ARG A O 1
ATOM 651 N N . LYS A 1 85 ? 0.511 10.586 11.68 1 88.94 85 LYS A N 1
ATOM 652 C CA . LYS A 1 85 ? 1.52 11.367 10.977 1 88.94 85 LYS A CA 1
ATOM 653 C C . LYS A 1 85 ? 0.875 12.484 10.156 1 88.94 85 LYS A C 1
ATOM 655 O O . LYS A 1 85 ? 1.489 13.523 9.922 1 88.94 85 LYS A O 1
ATOM 660 N N . ILE A 1 86 ? -0.362 12.25 9.727 1 92.12 86 ILE A N 1
ATOM 661 C CA . ILE A 1 86 ? -1.109 13.242 8.961 1 92.12 86 ILE A CA 1
ATOM 662 C C . ILE A 1 86 ? -1.742 14.25 9.922 1 92.12 86 ILE A C 1
ATOM 664 O O . ILE A 1 86 ? -1.722 15.461 9.664 1 92.12 86 ILE A O 1
ATOM 668 N N . CYS A 1 87 ? -2.277 13.703 10.969 1 92.5 87 CYS A N 1
ATOM 669 C CA . CYS A 1 87 ? -2.992 14.5 11.969 1 92.5 87 CYS A CA 1
ATOM 670 C C . CYS A 1 87 ? -2.609 14.078 13.375 1 92.5 87 CYS A C 1
ATOM 672 O O . CYS A 1 87 ? -3.236 13.188 13.953 1 92.5 87 CYS A O 1
ATOM 674 N N . PRO A 1 88 ? -1.703 14.75 13.969 1 86.44 88 PRO A N 1
ATOM 675 C CA . PRO A 1 88 ? -1.191 14.383 15.289 1 86.44 88 PRO A CA 1
ATOM 676 C C . PRO A 1 88 ? -2.27 14.406 16.359 1 86.44 88 PRO A C 1
ATOM 678 O O . PRO A 1 88 ? -2.094 13.812 17.438 1 86.44 88 PRO A O 1
ATOM 681 N N . MET A 1 89 ? -3.34 14.992 16.172 1 81.56 89 MET A N 1
ATOM 682 C CA . MET A 1 89 ? -4.414 15.086 17.156 1 81.56 89 MET A CA 1
ATOM 683 C C . MET A 1 89 ? -5.105 13.734 17.328 1 81.56 89 MET A C 1
ATOM 685 O O . MET A 1 89 ? -5.773 13.508 18.344 1 81.56 89 MET A O 1
ATOM 689 N N . VAL A 1 90 ? -4.988 12.812 16.391 1 81.81 90 VAL A N 1
ATOM 690 C CA . VAL A 1 90 ? -5.613 11.492 16.453 1 81.81 90 VAL A CA 1
ATOM 691 C C . VAL A 1 90 ? -5.004 10.695 17.609 1 81.81 90 VAL A C 1
ATOM 693 O O . VAL A 1 90 ? -5.605 9.734 18.094 1 81.81 90 VAL A O 1
ATOM 696 N N . SER A 1 91 ? -4.031 10.969 18.328 1 65 91 SER A N 1
ATOM 697 C CA . SER A 1 91 ? -3.271 10.234 19.328 1 65 91 SER A CA 1
ATOM 698 C C . SER A 1 91 ? -4.141 9.883 20.531 1 65 91 SER A C 1
ATOM 700 O O . SER A 1 91 ? -3.771 9.031 21.344 1 65 91 SER A O 1
ATOM 702 N N . SER A 1 92 ? -5.312 10.484 20.688 1 61.78 92 SER A N 1
ATOM 703 C CA . SER A 1 92 ? -6 10.211 21.938 1 61.78 92 SER A CA 1
ATOM 704 C C . SER A 1 92 ? -6.738 8.875 21.891 1 61.78 92 SER A C 1
ATOM 706 O O . SER A 1 92 ? -7.488 8.617 20.953 1 61.78 92 SER A O 1
ATOM 708 N N . GLU A 1 93 ? -6.191 7.875 22.625 1 63.81 93 GLU A N 1
ATOM 709 C CA . GLU A 1 93 ? -6.738 6.523 22.703 1 63.81 93 GLU A CA 1
ATOM 710 C C . GLU A 1 93 ? -8.195 6.539 23.156 1 63.81 93 GLU A C 1
ATOM 712 O O . GLU A 1 93 ? -8.555 7.266 24.078 1 63.81 93 GLU A O 1
ATOM 717 N N . ILE A 1 94 ? -9.023 6.137 22.25 1 70.5 94 ILE A N 1
ATOM 718 C CA . ILE A 1 94 ? -10.414 5.914 22.625 1 70.5 94 ILE A CA 1
ATOM 719 C C . ILE A 1 94 ? -10.523 4.695 23.531 1 70.5 94 ILE A C 1
ATOM 721 O O . ILE A 1 94 ? -9.938 3.645 23.25 1 70.5 94 ILE A O 1
ATOM 725 N N . SER A 1 95 ? -11 4.977 24.656 1 69.56 95 SER A N 1
ATOM 726 C CA . SER A 1 95 ? -11.141 3.865 25.594 1 69.56 95 SER A CA 1
ATOM 727 C C . SER A 1 95 ? -12.117 2.82 25.062 1 69.56 95 SER A C 1
ATOM 729 O O . SER A 1 95 ? -13.023 3.145 24.297 1 69.56 95 SER A O 1
ATOM 731 N N . SER A 1 96 ? -11.844 1.601 25.438 1 68.5 96 SER A N 1
ATOM 732 C CA . SER A 1 96 ? -12.727 0.497 25.078 1 68.5 96 SER A CA 1
ATOM 733 C C . SER A 1 96 ? -14.156 0.749 25.562 1 68.5 96 SER A C 1
ATOM 735 O O . SER A 1 96 ? -15.117 0.418 24.859 1 68.5 96 SER A O 1
ATOM 737 N N . GLU A 1 97 ? -14.227 1.364 26.641 1 67.94 97 GLU A N 1
ATOM 738 C CA . GLU A 1 97 ? -15.539 1.637 27.219 1 67.94 97 GLU A CA 1
ATOM 739 C C . GLU A 1 97 ? -16.328 2.645 26.391 1 67.94 97 GLU A C 1
ATOM 741 O O . GLU A 1 97 ? -17.516 2.477 26.172 1 67.94 97 GLU A O 1
ATOM 746 N N . ALA A 1 98 ? -15.625 3.553 25.984 1 68.62 98 ALA A N 1
ATOM 747 C CA . ALA A 1 98 ? -16.281 4.586 25.188 1 68.62 98 ALA A CA 1
ATOM 748 C C . ALA A 1 98 ? -16.75 4.031 23.844 1 68.62 98 ALA A C 1
ATOM 750 O O . ALA A 1 98 ? -17.859 4.34 23.391 1 68.62 98 ALA A O 1
ATOM 751 N N . ALA A 1 99 ? -15.977 3.254 23.266 1 67 99 ALA A N 1
ATOM 752 C CA . ALA A 1 99 ? -16.328 2.65 21.984 1 67 99 ALA A CA 1
ATOM 753 C C . ALA A 1 99 ? -17.484 1.676 22.141 1 67 99 ALA A C 1
ATOM 755 O O . ALA A 1 99 ? -18.406 1.655 21.312 1 67 99 ALA A O 1
ATOM 756 N N . ALA A 1 100 ? -17.453 0.921 23.188 1 65.69 100 ALA A N 1
ATOM 757 C CA . ALA A 1 100 ? -18.484 -0.078 23.438 1 65.69 100 ALA A CA 1
ATOM 758 C C . ALA A 1 100 ? -19.828 0.584 23.75 1 65.69 100 ALA A C 1
ATOM 760 O O . ALA A 1 100 ? -20.875 0.089 23.344 1 65.69 100 ALA A O 1
ATOM 761 N N . ALA A 1 101 ? -19.766 1.488 24.516 1 62.94 101 ALA A N 1
ATOM 762 C CA . ALA A 1 101 ? -20.984 2.199 24.906 1 62.94 101 ALA A CA 1
ATOM 763 C C . ALA A 1 101 ? -21.719 2.762 23.688 1 62.94 101 ALA A C 1
ATOM 765 O O . ALA A 1 101 ? -22.953 2.799 23.656 1 62.94 101 ALA A O 1
ATOM 766 N N . GLU A 1 102 ? -20.891 3.084 22.766 1 61.75 102 GLU A N 1
ATOM 767 C CA . GLU A 1 102 ? -21.484 3.646 21.547 1 61.75 102 GLU A CA 1
ATOM 768 C C . GLU A 1 102 ? -22.188 2.568 20.734 1 61.75 102 GLU A C 1
ATOM 770 O O . GLU A 1 102 ? -23.219 2.83 20.109 1 61.75 102 GLU A O 1
ATOM 775 N N . VAL A 1 103 ? -21.609 1.438 20.703 1 58.47 103 VAL A N 1
ATOM 776 C CA . VAL A 1 103 ? -22.219 0.333 19.953 1 58.47 103 VAL A CA 1
ATOM 777 C C . VAL A 1 103 ? -23.562 -0.032 20.578 1 58.47 103 VAL A C 1
ATOM 779 O O . VAL A 1 103 ? -24.531 -0.32 19.875 1 58.47 103 VAL A O 1
ATOM 782 N N . GLU A 1 104 ? -23.516 -0.096 21.859 1 54.84 104 GLU A N 1
ATOM 783 C CA . GLU A 1 104 ? -24.766 -0.427 22.531 1 54.84 104 GLU A CA 1
ATOM 784 C C . GLU A 1 104 ? -25.812 0.671 22.344 1 54.84 104 GLU A C 1
ATOM 786 O O . GLU A 1 104 ? -27.016 0.408 22.391 1 54.84 104 GLU A O 1
ATOM 791 N N . GLY A 1 105 ? -25.266 1.821 22.125 1 51.41 105 GLY A N 1
ATOM 792 C CA . GLY A 1 105 ? -26.219 2.9 21.891 1 51.41 105 GLY A CA 1
ATOM 793 C C . GLY A 1 105 ? -26.531 3.137 20.438 1 51.41 105 GLY A C 1
ATOM 794 O O . GLY A 1 105 ? -26.125 2.346 19.578 1 51.41 105 GLY A O 1
ATOM 795 N N . TYR A 1 106 ? -27.406 4.008 20.047 1 45.09 106 TYR A N 1
ATOM 796 C CA . TYR A 1 106 ? -27.938 4.406 18.75 1 45.09 106 TYR A CA 1
ATOM 797 C C . TYR A 1 106 ? -26.797 4.75 17.797 1 45.09 106 TYR A C 1
ATOM 799 O O . TYR A 1 106 ? -27.016 4.871 16.578 1 45.09 106 TYR A O 1
ATOM 807 N N . GLY A 1 107 ? -25.531 4.957 18.266 1 51.62 107 GLY A N 1
ATOM 808 C CA . GLY A 1 107 ? -24.484 5.582 17.469 1 51.62 107 GLY A CA 1
ATOM 809 C C . GLY A 1 107 ? -23.641 4.586 16.703 1 51.62 107 GLY A C 1
ATOM 810 O O . GLY A 1 107 ? -22.703 4.969 16 1 51.62 107 GLY A O 1
ATOM 811 N N . ALA A 1 108 ? -23.922 3.307 17.047 1 53.62 108 ALA A N 1
ATOM 812 C CA . ALA A 1 108 ? -23.172 2.188 16.484 1 53.62 108 ALA A CA 1
ATOM 813 C C . ALA A 1 108 ? -23.188 2.217 14.961 1 53.62 108 ALA A C 1
ATOM 815 O O . ALA A 1 108 ? -22.188 1.878 14.32 1 53.62 108 ALA A O 1
ATOM 816 N N . SER A 1 109 ? -24.297 2.723 14.609 1 58.56 109 SER A N 1
ATOM 817 C CA . SER A 1 109 ? -24.516 2.688 13.164 1 58.56 109 SER A CA 1
ATOM 818 C C . SER A 1 109 ? -23.578 3.641 12.438 1 58.56 109 SER A C 1
ATOM 820 O O . SER A 1 109 ? -23.375 3.523 11.227 1 58.56 109 SER A O 1
ATOM 822 N N . LYS A 1 110 ? -22.859 4.461 13.242 1 77.75 110 LYS A N 1
ATOM 823 C CA . LYS A 1 110 ? -22.078 5.477 12.539 1 77.75 110 LYS A CA 1
ATOM 824 C C . LYS A 1 110 ? -20.578 5.172 12.609 1 77.75 110 LYS A C 1
ATOM 826 O O . LYS A 1 110 ? -19.797 5.754 11.867 1 77.75 110 LYS A O 1
ATOM 831 N N . LEU A 1 111 ? -20.344 4.266 13.422 1 84.06 111 LEU A N 1
ATOM 832 C CA . LEU A 1 111 ? -18.922 3.93 13.602 1 84.06 111 LEU A CA 1
ATOM 833 C C . LEU A 1 111 ? -18.562 2.656 12.844 1 84.06 111 LEU A C 1
ATOM 835 O O . LEU A 1 111 ? -18.281 1.626 13.461 1 84.06 111 LEU A O 1
ATOM 839 N N . THR A 1 112 ? -18.641 2.793 11.57 1 88.81 112 THR A N 1
ATOM 840 C CA . THR A 1 112 ? -18.391 1.664 10.68 1 88.81 112 THR A CA 1
ATOM 841 C C . THR A 1 112 ? -17.188 1.943 9.773 1 88.81 112 THR A C 1
ATOM 843 O O . THR A 1 112 ? -16.75 3.086 9.664 1 88.81 112 THR A O 1
ATOM 846 N N . VAL A 1 113 ? -16.781 0.916 9.156 1 92.06 113 VAL A N 1
ATOM 847 C CA . VAL A 1 113 ? -15.688 1.043 8.203 1 92.06 113 VAL A CA 1
ATOM 848 C C . VAL A 1 113 ? -16.094 1.966 7.062 1 92.06 113 VAL A C 1
ATOM 850 O O . VAL A 1 113 ? -15.312 2.811 6.625 1 92.06 113 VAL A O 1
ATOM 853 N N . ASP A 1 114 ? -17.312 1.859 6.645 1 93.44 114 ASP A N 1
ATOM 854 C CA . ASP A 1 114 ? -17.812 2.686 5.547 1 93.44 114 ASP A CA 1
ATOM 855 C C . ASP A 1 114 ? -17.812 4.164 5.93 1 93.44 114 ASP A C 1
ATOM 857 O O . ASP A 1 114 ? -17.5 5.023 5.105 1 93.44 114 ASP A O 1
ATOM 861 N N . SER A 1 115 ? -18.203 4.434 7.129 1 93.75 115 SER A N 1
ATOM 862 C CA . SER A 1 115 ? -18.172 5.812 7.602 1 93.75 115 SER A CA 1
ATOM 863 C C . SER A 1 115 ? -16.75 6.359 7.633 1 93.75 115 SER A C 1
ATOM 865 O O . SER A 1 115 ? -16.5 7.512 7.266 1 93.75 115 SER A O 1
ATOM 867 N N . ALA A 1 116 ? -15.844 5.543 8.141 1 94.88 116 ALA A N 1
ATOM 868 C CA . ALA A 1 116 ? -14.445 5.965 8.156 1 94.88 116 ALA A CA 1
ATOM 869 C C . ALA A 1 116 ? -13.953 6.289 6.746 1 94.88 116 ALA A C 1
ATOM 871 O O . ALA A 1 116 ? -13.289 7.309 6.535 1 94.88 116 ALA A O 1
ATOM 872 N N . VAL A 1 117 ? -14.289 5.395 5.789 1 97 117 VAL A N 1
ATOM 873 C CA . VAL A 1 117 ? -13.875 5.59 4.406 1 97 117 VAL A CA 1
ATOM 874 C C . VAL A 1 117 ? -14.469 6.883 3.861 1 97 117 VAL A C 1
ATOM 876 O O . VAL A 1 117 ? -13.797 7.629 3.143 1 97 117 VAL A O 1
ATOM 879 N N . LYS A 1 118 ? -15.68 7.191 4.164 1 97.25 118 LYS A N 1
ATOM 880 C CA . LYS A 1 118 ? -16.344 8.414 3.734 1 97.25 118 LYS A CA 1
ATOM 881 C C . LYS A 1 118 ? -15.586 9.648 4.199 1 97.25 118 LYS A C 1
ATOM 883 O O . LYS A 1 118 ? -15.375 10.586 3.422 1 97.25 118 LYS A O 1
ATOM 888 N N . TYR A 1 119 ? -15.156 9.68 5.418 1 97.56 119 TYR A N 1
ATOM 889 C CA . TYR A 1 119 ? -14.461 10.844 5.965 1 97.56 119 TYR A CA 1
ATOM 890 C C . TYR A 1 119 ? -13.031 10.914 5.449 1 97.56 119 TYR A C 1
ATOM 892 O O . TYR A 1 119 ? -12.484 12 5.258 1 97.56 119 TYR A O 1
ATOM 900 N N . LEU A 1 120 ? -12.414 9.734 5.246 1 98.12 120 LEU A N 1
ATOM 901 C CA . LEU A 1 120 ? -11.109 9.734 4.594 1 98.12 120 LEU A CA 1
ATOM 902 C C . LEU A 1 120 ? -11.203 10.328 3.191 1 98.12 120 LEU A C 1
ATOM 904 O O . LEU A 1 120 ? -10.344 11.109 2.781 1 98.12 120 LEU A O 1
ATOM 908 N N . GLN A 1 121 ? -12.242 9.984 2.51 1 98.44 121 GLN A N 1
ATOM 909 C CA . GLN A 1 121 ? -12.445 10.523 1.17 1 98.44 121 GLN A CA 1
ATOM 910 C C . GLN A 1 121 ? -12.703 12.031 1.218 1 98.44 121 GLN A C 1
ATOM 912 O O . GLN A 1 121 ? -12.234 12.766 0.348 1 98.44 121 GLN A O 1
ATOM 917 N N . LEU A 1 122 ? -13.453 12.453 2.158 1 98.5 122 LEU A N 1
ATOM 918 C CA . LEU A 1 122 ? -13.648 13.891 2.35 1 98.5 122 LEU A CA 1
ATOM 919 C C . LEU A 1 122 ? -12.32 14.586 2.609 1 98.5 122 LEU A C 1
ATOM 921 O O . LEU A 1 122 ? -12.039 15.633 2.02 1 98.5 122 LEU A O 1
ATOM 925 N N . ALA A 1 123 ? -11.539 14.031 3.52 1 98.44 123 ALA A N 1
ATOM 926 C CA . ALA A 1 123 ? -10.219 14.586 3.811 1 98.44 123 ALA A CA 1
ATOM 927 C C . ALA A 1 123 ? -9.375 14.688 2.543 1 98.44 123 ALA A C 1
ATOM 929 O O . ALA A 1 123 ? -8.703 15.703 2.318 1 98.44 123 ALA A O 1
ATOM 930 N N . ASN A 1 124 ? -9.422 13.586 1.781 1 98.38 124 ASN A N 1
ATOM 931 C CA . ASN A 1 124 ? -8.672 13.578 0.529 1 98.38 124 ASN A CA 1
ATOM 932 C C . ASN A 1 124 ? -9.094 14.727 -0.385 1 98.38 124 ASN A C 1
ATOM 934 O O . ASN A 1 124 ? -8.242 15.391 -0.98 1 98.38 124 ASN A O 1
ATOM 938 N N . LYS A 1 125 ? -10.367 14.938 -0.555 1 98.44 125 LYS A N 1
ATOM 939 C CA . LYS A 1 125 ? -10.898 16.031 -1.37 1 98.44 125 LYS A CA 1
ATOM 940 C C . LYS A 1 125 ? -10.43 17.375 -0.849 1 98.44 125 LYS A C 1
ATOM 942 O O . LYS A 1 125 ? -10.016 18.25 -1.627 1 98.44 125 LYS A O 1
ATOM 947 N N . LEU A 1 126 ? -10.453 17.562 0.394 1 98.31 126 LEU A N 1
ATOM 948 C CA . LEU A 1 126 ? -10.094 18.828 1.021 1 98.31 126 LEU A CA 1
ATOM 949 C C . LEU A 1 126 ? -8.594 19.078 0.93 1 98.31 126 LEU A C 1
ATOM 951 O O . LEU A 1 126 ? -8.164 20.203 0.658 1 98.31 126 LEU A O 1
ATOM 955 N N . PHE A 1 127 ? -7.758 18.031 1.163 1 97.5 127 PHE A N 1
ATOM 956 C CA . PHE A 1 127 ? -6.316 18.172 0.988 1 97.5 127 PHE A CA 1
ATOM 957 C C . PHE A 1 127 ? -5.977 18.516 -0.459 1 97.5 127 PHE A C 1
ATOM 959 O O . PHE A 1 127 ? -5.027 19.25 -0.722 1 97.5 127 PHE A O 1
ATOM 966 N N . SER A 1 128 ? -6.727 17.906 -1.333 1 97.44 128 SER A N 1
ATOM 967 C CA . SER A 1 128 ? -6.508 18.219 -2.742 1 97.44 128 SER A CA 1
ATOM 968 C C . SER A 1 128 ? -6.789 19.688 -3.039 1 97.44 128 SER A C 1
ATOM 970 O O . SER A 1 128 ? -6.047 20.328 -3.785 1 97.44 128 SER A O 1
ATOM 972 N N . GLN A 1 129 ? -7.828 20.203 -2.465 1 96.38 129 GLN A N 1
ATOM 973 C CA . GLN A 1 129 ? -8.148 21.625 -2.621 1 96.38 129 GLN A CA 1
ATOM 974 C C . GLN A 1 129 ? -7.039 22.5 -2.061 1 96.38 129 GLN A C 1
ATOM 976 O O . GLN A 1 129 ? -6.758 23.578 -2.6 1 96.38 129 GLN A O 1
ATOM 981 N N . ALA A 1 130 ? -6.398 22.031 -1.012 1 95.12 130 ALA A N 1
ATOM 982 C CA . ALA A 1 130 ? -5.293 22.766 -0.396 1 95.12 130 ALA A CA 1
ATOM 983 C C . ALA A 1 130 ? -3.979 22.484 -1.112 1 95.12 130 ALA A C 1
ATOM 985 O O . ALA A 1 130 ? -2.932 23.016 -0.741 1 95.12 130 ALA A O 1
ATOM 986 N N . GLU A 1 131 ? -3.977 21.578 -2.131 1 94.31 131 GLU A N 1
ATOM 987 C CA . GLU A 1 131 ? -2.826 21.156 -2.93 1 94.31 131 GLU A CA 1
ATOM 988 C C . GLU A 1 131 ? -1.768 20.484 -2.064 1 94.31 131 GLU A C 1
ATOM 990 O O . GLU A 1 131 ? -0.568 20.672 -2.275 1 94.31 131 GLU A O 1
ATOM 995 N N . LEU A 1 132 ? -2.203 19.906 -1.021 1 94.69 132 LEU A N 1
ATOM 996 C CA . LEU A 1 132 ? -1.333 19.094 -0.176 1 94.69 132 LEU A CA 1
ATOM 997 C C . LEU A 1 132 ? -1.375 17.625 -0.598 1 94.69 132 LEU A C 1
ATOM 999 O O . LEU A 1 132 ? -1.902 16.781 0.13 1 94.69 132 LEU A O 1
ATOM 1003 N N . PHE A 1 133 ? -0.689 17.344 -1.653 1 96.12 133 PHE A N 1
ATOM 1004 C CA . PHE A 1 133 ? -0.857 16.094 -2.381 1 96.12 133 PHE A CA 1
ATOM 1005 C C . PHE A 1 133 ? -0.186 14.945 -1.64 1 96.12 133 PHE A C 1
ATOM 1007 O O . PHE A 1 133 ? -0.625 13.797 -1.736 1 96.12 133 PHE A O 1
ATOM 1014 N N . HIS A 1 134 ? 0.856 15.234 -0.913 1 94.81 134 HIS A N 1
ATOM 1015 C CA . HIS A 1 134 ? 1.481 14.172 -0.133 1 94.81 134 HIS A CA 1
ATOM 1016 C C . HIS A 1 134 ? 0.499 13.578 0.869 1 94.81 134 HIS A C 1
ATOM 1018 O O . HIS A 1 134 ? 0.484 12.359 1.079 1 94.81 134 HIS A O 1
ATOM 1024 N N . PHE A 1 135 ? -0.293 14.398 1.456 1 95.75 135 PHE A N 1
ATOM 1025 C CA . PHE A 1 135 ? -1.31 13.906 2.381 1 95.75 135 PHE A CA 1
ATOM 1026 C C . PHE A 1 135 ? -2.381 13.117 1.643 1 95.75 135 PHE A C 1
ATOM 1028 O O . PHE A 1 135 ? -2.904 12.133 2.168 1 95.75 135 PHE A O 1
ATOM 1035 N N . CYS A 1 136 ? -2.727 13.594 0.453 1 97.56 136 CYS A N 1
ATOM 1036 C CA . CYS A 1 136 ? -3.699 12.867 -0.356 1 97.56 136 CYS A CA 1
ATOM 1037 C C . CYS A 1 136 ? -3.242 11.43 -0.602 1 97.56 136 CYS A C 1
ATOM 1039 O O . CYS A 1 136 ? -4.031 10.492 -0.477 1 97.56 136 CYS A O 1
ATOM 1041 N N . ALA A 1 137 ? -1.982 11.32 -0.975 1 96.81 137 ALA A N 1
ATOM 1042 C CA . ALA A 1 137 ? -1.429 9.992 -1.217 1 96.81 137 ALA A CA 1
ATOM 1043 C C . ALA A 1 137 ? -1.542 9.117 0.028 1 96.81 137 ALA A C 1
ATOM 1045 O O . ALA A 1 137 ? -1.959 7.957 -0.055 1 96.81 137 ALA A O 1
ATOM 1046 N N . SER A 1 138 ? -1.21 9.672 1.148 1 95.69 138 SER A N 1
ATOM 1047 C CA . SER A 1 138 ? -1.265 8.938 2.408 1 95.69 138 SER A CA 1
ATOM 1048 C C . SER A 1 138 ? -2.691 8.516 2.738 1 95.69 138 SER A C 1
ATOM 1050 O O . SER A 1 138 ? -2.912 7.422 3.268 1 95.69 138 SER A O 1
ATOM 1052 N N . ILE A 1 139 ? -3.609 9.336 2.451 1 97.5 139 ILE A N 1
ATOM 1053 C CA . ILE A 1 139 ? -5.008 9.039 2.736 1 97.5 139 ILE A CA 1
ATOM 1054 C C . ILE A 1 139 ? -5.473 7.863 1.881 1 97.5 139 ILE A C 1
ATOM 1056 O O . ILE A 1 139 ? -6.129 6.945 2.379 1 97.5 139 ILE A O 1
ATOM 1060 N N . LEU A 1 140 ? -5.148 7.914 0.61 1 97.75 140 LEU A N 1
ATOM 1061 C CA . LEU A 1 140 ? -5.578 6.848 -0.284 1 97.75 140 LEU A CA 1
ATOM 1062 C C . LEU A 1 140 ? -4.965 5.512 0.128 1 97.75 140 LEU A C 1
ATOM 1064 O O . LEU A 1 140 ? -5.59 4.461 -0.029 1 97.75 140 LEU A O 1
ATOM 1068 N N . GLU A 1 141 ? -3.773 5.582 0.616 1 95.62 141 GLU A N 1
ATOM 1069 C CA . GLU A 1 141 ? -3.125 4.367 1.098 1 95.62 141 GLU A CA 1
ATOM 1070 C C . GLU A 1 141 ? -3.906 3.742 2.252 1 95.62 141 GLU A C 1
ATOM 1072 O O . GLU A 1 141 ? -3.807 2.539 2.496 1 95.62 141 GLU A O 1
ATOM 1077 N N . LEU A 1 142 ? -4.672 4.516 2.951 1 96.06 142 LEU A N 1
ATOM 1078 C CA . LEU A 1 142 ? -5.48 4.016 4.055 1 96.06 142 LEU A CA 1
ATOM 1079 C C . LEU A 1 142 ? -6.816 3.477 3.551 1 96.06 142 LEU A C 1
ATOM 1081 O O . LEU A 1 142 ? -7.477 2.699 4.242 1 96.06 142 LEU A O 1
ATOM 1085 N N . VAL A 1 143 ? -7.246 3.873 2.379 1 97.56 143 VAL A N 1
ATOM 1086 C CA . VAL A 1 143 ? -8.531 3.471 1.819 1 97.56 143 VAL A CA 1
ATOM 1087 C C . VAL A 1 143 ? -8.375 2.17 1.035 1 97.56 143 VAL A C 1
ATOM 1089 O O . VAL A 1 143 ? -9.266 1.325 1.03 1 97.56 143 VAL A O 1
ATOM 1092 N N . ILE A 1 144 ? -7.25 1.927 0.484 1 97.31 144 ILE A N 1
ATOM 1093 C CA . ILE A 1 144 ? -6.98 0.837 -0.448 1 97.31 144 ILE A CA 1
ATOM 1094 C C . ILE A 1 144 ? -7.18 -0.504 0.254 1 97.31 144 ILE A C 1
ATOM 1096 O O . ILE A 1 144 ? -7.836 -1.401 -0.283 1 97.31 144 ILE A O 1
ATOM 1100 N N . PRO A 1 145 ? -6.688 -0.689 1.465 1 94.94 145 PRO A N 1
ATOM 1101 C CA . PRO A 1 145 ? -6.887 -1.979 2.129 1 94.94 145 PRO A CA 1
ATOM 1102 C C . PRO A 1 145 ? -8.367 -2.34 2.279 1 94.94 145 PRO A C 1
ATOM 1104 O O . PRO A 1 145 ? -8.719 -3.52 2.248 1 94.94 145 PRO A O 1
ATOM 1107 N N . VAL A 1 146 ? -9.219 -1.372 2.455 1 94.81 146 VAL A N 1
ATOM 1108 C CA . VAL A 1 146 ? -10.656 -1.622 2.592 1 94.81 146 VAL A CA 1
ATOM 1109 C C . VAL A 1 146 ? -11.195 -2.219 1.297 1 94.81 146 VAL A C 1
ATOM 1111 O O . VAL A 1 146 ? -11.875 -3.248 1.317 1 94.81 146 VAL A O 1
ATOM 1114 N N . TYR A 1 147 ? -10.867 -1.568 0.206 1 95.88 147 TYR A N 1
ATOM 1115 C CA . TYR A 1 147 ? -11.375 -2.029 -1.082 1 95.88 147 TYR A CA 1
ATOM 1116 C C . TYR A 1 147 ? -10.766 -3.369 -1.463 1 95.88 147 TYR A C 1
ATOM 1118 O O . TYR A 1 147 ? -11.414 -4.199 -2.105 1 95.88 147 TYR A O 1
ATOM 1126 N N . LYS A 1 148 ? -9.523 -3.654 -1.092 1 93.31 148 LYS A N 1
ATOM 1127 C CA . LYS A 1 148 ? -8.898 -4.949 -1.335 1 93.31 148 LYS A CA 1
ATOM 1128 C C . LYS A 1 148 ? -9.617 -6.062 -0.583 1 93.31 148 LYS A C 1
ATOM 1130 O O . LYS A 1 148 ? -9.883 -7.129 -1.144 1 93.31 148 LYS A O 1
ATOM 1135 N N . SER A 1 149 ? -9.945 -5.773 0.727 1 90.31 149 SER A N 1
ATOM 1136 C CA . SER A 1 149 ? -10.609 -6.773 1.56 1 90.31 149 SER A CA 1
ATOM 1137 C C . SER A 1 149 ? -11.992 -7.121 1.009 1 90.31 149 SER A C 1
ATOM 1139 O O . SER A 1 149 ? -12.477 -8.234 1.201 1 90.31 149 SER A O 1
ATOM 1141 N N . ARG A 1 150 ? -12.547 -6.23 0.301 1 91.38 150 ARG A N 1
ATOM 1142 C CA . ARG A 1 150 ? -13.891 -6.426 -0.244 1 91.38 150 ARG A CA 1
ATOM 1143 C C . ARG A 1 150 ? -13.828 -6.848 -1.709 1 91.38 150 ARG A C 1
ATOM 1145 O O . ARG A 1 150 ? -14.859 -6.973 -2.365 1 91.38 150 ARG A O 1
ATOM 1152 N N . ARG A 1 151 ? -12.648 -6.984 -2.207 1 91.94 151 ARG A N 1
ATOM 1153 C CA . ARG A 1 151 ? -12.438 -7.309 -3.613 1 91.94 151 ARG A CA 1
ATOM 1154 C C . ARG A 1 151 ? -13.203 -6.344 -4.516 1 91.94 151 ARG A C 1
ATOM 1156 O O . ARG A 1 151 ? -13.828 -6.762 -5.492 1 91.94 151 ARG A O 1
ATOM 1163 N N . ALA A 1 152 ? -13.25 -5.098 -4.086 1 95.06 152 ALA A N 1
ATOM 1164 C CA . ALA A 1 152 ? -13.898 -4.035 -4.852 1 95.06 152 ALA A CA 1
ATOM 1165 C C . ALA A 1 152 ? -12.953 -3.461 -5.898 1 95.06 152 ALA A C 1
ATOM 1167 O O . ALA A 1 152 ? -12.445 -2.344 -5.746 1 95.06 152 ALA A O 1
ATOM 1168 N N . TYR A 1 153 ? -12.781 -4.168 -6.973 1 95.88 153 TYR A N 1
ATOM 1169 C CA . TYR A 1 153 ? -11.742 -3.873 -7.949 1 95.88 153 TYR A CA 1
ATOM 1170 C C . TYR A 1 153 ? -12.055 -2.59 -8.711 1 95.88 153 TYR A C 1
ATOM 1172 O O . TYR A 1 153 ? -11.141 -1.878 -9.141 1 95.88 153 TYR A O 1
ATOM 1180 N N . GLY A 1 154 ? -13.352 -2.322 -8.914 1 97.12 154 GLY A N 1
ATOM 1181 C CA . GLY A 1 154 ? -13.703 -1.043 -9.508 1 97.12 154 GLY A CA 1
ATOM 1182 C C . GLY A 1 154 ? -13.219 0.144 -8.695 1 97.12 154 GLY A C 1
ATOM 1183 O O . GLY A 1 154 ? -12.633 1.083 -9.25 1 97.12 154 GLY A O 1
ATOM 1184 N N . GLN A 1 155 ? -13.477 0.136 -7.426 1 97.62 155 GLN A N 1
ATOM 1185 C CA . GLN A 1 155 ? -13.031 1.192 -6.523 1 97.62 155 GLN A CA 1
ATOM 1186 C C . GLN A 1 155 ? -11.508 1.248 -6.445 1 97.62 155 GLN A C 1
ATOM 1188 O O . GLN A 1 155 ? -10.93 2.328 -6.328 1 97.62 155 GLN A O 1
ATOM 1193 N N . LEU A 1 156 ? -10.859 0.055 -6.465 1 98 156 LEU A N 1
ATOM 1194 C CA . LEU A 1 156 ? -9.406 0.011 -6.465 1 98 156 LEU A CA 1
ATOM 1195 C C . LEU A 1 156 ? -8.836 0.71 -7.695 1 98 156 LEU A C 1
ATOM 1197 O O . LEU A 1 156 ? -7.887 1.489 -7.594 1 98 156 LEU A O 1
ATOM 1201 N N . SER A 1 157 ? -9.438 0.417 -8.852 1 98.25 157 SER A N 1
ATOM 1202 C CA . SER A 1 157 ? -9.008 1.075 -10.078 1 98.25 157 SER A CA 1
ATOM 1203 C C . SER A 1 157 ? -9.109 2.592 -9.961 1 98.25 157 SER A C 1
ATOM 1205 O O . SER A 1 157 ? -8.188 3.314 -10.344 1 98.25 157 SER A O 1
ATOM 1207 N N . LYS A 1 158 ? -10.18 3.094 -9.438 1 98.19 158 LYS A N 1
ATOM 1208 C CA . LYS A 1 158 ? -10.383 4.527 -9.25 1 98.19 158 LYS A CA 1
ATOM 1209 C C . LYS A 1 158 ? -9.344 5.113 -8.297 1 98.19 158 LYS A C 1
ATOM 1211 O O . LYS A 1 158 ? -8.805 6.195 -8.547 1 98.19 158 LYS A O 1
ATOM 1216 N N . CYS A 1 159 ? -9.078 4.426 -7.195 1 98.25 159 CYS A N 1
ATOM 1217 C CA . CYS A 1 159 ? -8.086 4.883 -6.23 1 98.25 159 CYS A CA 1
ATOM 1218 C C . CYS A 1 159 ? -6.715 5.031 -6.883 1 98.25 159 CYS A C 1
ATOM 1220 O O . CYS A 1 159 ? -6.023 6.027 -6.668 1 98.25 159 CYS A O 1
ATOM 1222 N N . HIS A 1 160 ? -6.336 4.059 -7.648 1 98.69 160 HIS A N 1
ATOM 1223 C CA . HIS A 1 160 ? -5.012 4.09 -8.258 1 98.69 160 HIS A CA 1
ATOM 1224 C C . HIS A 1 160 ? -4.941 5.129 -9.375 1 98.69 160 HIS A C 1
ATOM 1226 O O . HIS A 1 160 ? -3.891 5.738 -9.594 1 98.69 160 HIS A O 1
ATOM 1232 N N . THR A 1 161 ? -6.055 5.375 -10.07 1 98.69 161 THR A N 1
ATOM 1233 C CA . THR A 1 161 ? -6.113 6.504 -10.992 1 98.69 161 THR A CA 1
ATOM 1234 C C . THR A 1 161 ? -5.855 7.816 -10.258 1 98.69 161 THR A C 1
ATOM 1236 O O . THR A 1 161 ? -5.082 8.656 -10.727 1 98.69 161 THR A O 1
ATOM 1239 N N . MET A 1 162 ? -6.508 7.969 -9.141 1 98.62 162 MET A N 1
ATOM 1240 C CA . MET A 1 162 ? -6.301 9.164 -8.336 1 98.62 162 MET A CA 1
ATOM 1241 C C . MET A 1 162 ? -4.844 9.281 -7.895 1 98.62 162 MET A C 1
ATOM 1243 O O . MET A 1 162 ? -4.266 10.367 -7.926 1 98.62 162 MET A O 1
ATOM 1247 N N . LEU A 1 163 ? -4.273 8.156 -7.477 1 98.62 163 LEU A N 1
ATOM 1248 C CA . LEU A 1 163 ? -2.883 8.164 -7.035 1 98.62 163 LEU A CA 1
ATOM 1249 C C . LEU A 1 163 ? -1.954 8.555 -8.18 1 98.62 163 LEU A C 1
ATOM 1251 O O . LEU A 1 163 ? -0.973 9.273 -7.969 1 98.62 163 LEU A O 1
ATOM 1255 N N . THR A 1 164 ? -2.244 8.078 -9.406 1 98.69 164 THR A N 1
ATOM 1256 C CA . THR A 1 164 ? -1.477 8.5 -10.57 1 98.69 164 THR A CA 1
ATOM 1257 C C . THR A 1 164 ? -1.454 10.016 -10.688 1 98.69 164 THR A C 1
ATOM 1259 O O . THR A 1 164 ? -0.386 10.625 -10.812 1 98.69 164 THR A O 1
ATOM 1262 N N . ASN A 1 165 ? -2.613 10.57 -10.586 1 98.38 165 ASN A N 1
ATOM 1263 C CA . ASN A 1 165 ? -2.742 12.023 -10.711 1 98.38 165 ASN A CA 1
ATOM 1264 C C . ASN A 1 165 ? -2.047 12.75 -9.562 1 98.38 165 ASN A C 1
ATOM 1266 O O . ASN A 1 165 ? -1.431 13.797 -9.766 1 98.38 165 ASN A O 1
ATOM 1270 N N . ILE A 1 166 ? -2.158 12.258 -8.414 1 98.06 166 ILE A N 1
ATOM 1271 C CA . ILE A 1 166 ? -1.563 12.844 -7.223 1 98.06 166 ILE A CA 1
ATOM 1272 C C . ILE A 1 166 ? -0.043 12.875 -7.363 1 98.06 166 ILE A C 1
ATOM 1274 O O . ILE A 1 166 ? 0.587 13.906 -7.137 1 98.06 166 ILE A O 1
ATOM 1278 N N . TYR A 1 167 ? 0.56 11.781 -7.723 1 97.75 167 TYR A N 1
ATOM 1279 C CA . TYR A 1 167 ? 2.012 11.734 -7.848 1 97.75 167 TYR A CA 1
ATOM 1280 C C . TYR A 1 167 ? 2.492 12.625 -8.992 1 97.75 167 TYR A C 1
ATOM 1282 O O . TYR A 1 167 ? 3.574 13.211 -8.914 1 97.75 167 TYR A O 1
ATOM 1290 N N . GLU A 1 168 ? 1.689 12.703 -10.055 1 97.75 168 GLU A N 1
ATOM 1291 C CA . GLU A 1 168 ? 2.012 13.656 -11.109 1 97.75 168 GLU A CA 1
ATOM 1292 C C . GLU A 1 168 ? 1.989 15.094 -10.594 1 97.75 168 GLU A C 1
ATOM 1294 O O . GLU A 1 168 ? 2.846 15.906 -10.945 1 97.75 168 GLU A O 1
ATOM 1299 N N . SER A 1 169 ? 1.02 15.375 -9.758 1 96.38 169 SER A N 1
ATOM 1300 C CA . SER A 1 169 ? 0.914 16.703 -9.164 1 96.38 169 SER A CA 1
ATOM 1301 C C . SER A 1 169 ? 2.092 17 -8.242 1 96.38 169 SER A C 1
ATOM 1303 O O . SER A 1 169 ? 2.594 18.125 -8.203 1 96.38 169 SER A O 1
ATOM 1305 N N . ILE A 1 170 ? 2.516 16.016 -7.504 1 95.19 170 ILE A N 1
ATOM 1306 C CA . ILE A 1 170 ? 3.68 16.172 -6.637 1 95.19 170 ILE A CA 1
ATOM 1307 C C . ILE A 1 170 ? 4.914 16.469 -7.484 1 95.19 170 ILE A C 1
ATOM 1309 O O . ILE A 1 170 ? 5.699 17.375 -7.156 1 95.19 170 ILE A O 1
ATOM 1313 N N . LEU A 1 171 ? 5.062 15.727 -8.547 1 94 171 LEU A N 1
ATOM 1314 C CA . LEU A 1 171 ? 6.188 15.93 -9.453 1 94 171 LEU A CA 1
ATOM 1315 C C . LEU A 1 171 ? 6.176 17.344 -10.023 1 94 171 LEU A C 1
ATOM 1317 O O . LEU A 1 171 ? 7.227 17.984 -10.125 1 94 171 LEU A O 1
ATOM 1321 N N . GLU A 1 172 ? 5.012 17.797 -10.406 1 93.94 172 GLU A N 1
ATOM 1322 C CA . GLU A 1 172 ? 4.875 19.141 -10.945 1 93.94 172 GLU A CA 1
ATOM 1323 C C . GLU A 1 172 ? 5.258 20.188 -9.906 1 93.94 172 GLU A C 1
ATOM 1325 O O . GLU A 1 172 ? 5.945 21.156 -10.219 1 93.94 172 GLU A O 1
ATOM 1330 N N . GLN A 1 173 ? 4.848 19.984 -8.688 1 91.25 173 GLN A N 1
ATOM 1331 C CA . GLN A 1 173 ? 5.168 20.922 -7.605 1 91.25 173 GLN A CA 1
ATOM 1332 C C . GLN A 1 173 ? 6.668 20.938 -7.328 1 91.25 173 GLN A C 1
ATOM 1334 O O . GLN A 1 173 ? 7.25 22 -7.094 1 91.25 173 GLN A O 1
ATOM 1339 N N . GLU A 1 174 ? 7.254 19.797 -7.332 1 87.81 174 GLU A N 1
ATOM 1340 C CA . GLU A 1 174 ? 8.672 19.672 -7.008 1 87.81 174 GLU A CA 1
ATOM 1341 C C . GLU A 1 174 ? 9.547 20.219 -8.141 1 87.81 174 GLU A C 1
ATOM 1343 O O . GLU A 1 174 ? 10.664 20.672 -7.906 1 87.81 174 GLU A O 1
ATOM 1348 N N . SER A 1 175 ? 9.078 20.125 -9.336 1 88.12 175 SER A N 1
ATOM 1349 C CA . SER A 1 175 ? 9.844 20.547 -10.492 1 88.12 175 SER A CA 1
ATOM 1350 C C . SER A 1 175 ? 9.711 22.047 -10.719 1 88.12 175 SER A C 1
ATOM 1352 O O . SER A 1 175 ? 10.461 22.641 -11.492 1 88.12 175 SER A O 1
ATOM 1354 N N . SER A 1 176 ? 8.852 22.656 -10.008 1 87.75 176 SER A N 1
ATOM 1355 C CA . SER A 1 176 ? 8.648 24.094 -10.156 1 87.75 176 SER A CA 1
ATOM 1356 C C . SER A 1 176 ? 9.812 24.875 -9.555 1 87.75 176 SER A C 1
ATOM 1358 O O . SER A 1 176 ? 10.336 24.516 -8.5 1 87.75 176 SER A O 1
ATOM 1360 N N . PRO A 1 177 ? 10.273 25.859 -10.234 1 86.12 177 PRO A N 1
ATOM 1361 C CA . PRO A 1 177 ? 11.352 26.703 -9.703 1 86.12 177 PRO A CA 1
ATOM 1362 C C . PRO A 1 177 ? 10.938 27.469 -8.453 1 86.12 177 PRO A C 1
ATOM 1364 O O . PRO A 1 177 ? 11.789 27.828 -7.633 1 86.12 177 PRO A O 1
ATOM 1367 N N . ILE A 1 178 ? 9.672 27.719 -8.344 1 82.94 178 ILE A N 1
ATOM 1368 C CA . ILE A 1 178 ? 9.156 28.391 -7.156 1 82.94 178 ILE A CA 1
ATOM 1369 C C . ILE A 1 178 ? 8.703 27.359 -6.125 1 82.94 178 ILE A C 1
ATOM 1371 O O . ILE A 1 178 ? 7.789 26.578 -6.383 1 82.94 178 ILE A O 1
ATOM 1375 N N . PRO A 1 179 ? 9.344 27.406 -5.055 1 78.88 179 PRO A N 1
ATOM 1376 C CA . PRO A 1 179 ? 8.945 26.438 -4.031 1 78.88 179 PRO A CA 1
ATOM 1377 C C . PRO A 1 179 ? 7.477 26.562 -3.639 1 78.88 179 PRO A C 1
ATOM 1379 O O . PRO A 1 179 ? 6.961 27.672 -3.512 1 78.88 179 PRO A O 1
ATOM 1382 N N . PHE A 1 180 ? 6.984 25.422 -3.533 1 82.25 180 PHE A N 1
ATOM 1383 C CA . PHE A 1 180 ? 5.57 25.406 -3.182 1 82.25 180 PHE A CA 1
ATOM 1384 C C . PHE A 1 180 ? 5.375 25.703 -1.701 1 82.25 180 PHE A C 1
ATOM 1386 O O . PHE A 1 180 ? 6.094 25.172 -0.854 1 82.25 180 PHE A O 1
ATOM 1393 N N . THR A 1 181 ? 4.465 26.625 -1.424 1 83 181 THR A N 1
ATOM 1394 C CA . THR A 1 181 ? 4 26.922 -0.072 1 83 181 THR A CA 1
ATOM 1395 C C . THR A 1 181 ? 2.475 26.906 -0.008 1 83 181 THR A C 1
ATOM 1397 O O . THR A 1 181 ? 1.808 27.578 -0.802 1 83 181 THR A O 1
ATOM 1400 N N . ASP A 1 182 ? 1.979 26.172 0.894 1 86.44 182 ASP A N 1
ATOM 1401 C CA . ASP A 1 182 ? 0.527 26.047 0.957 1 86.44 182 ASP A CA 1
ATOM 1402 C C . ASP A 1 182 ? -0.085 27.156 1.812 1 86.44 182 ASP A C 1
ATOM 1404 O O . ASP A 1 182 ? -1.29 27.406 1.74 1 86.44 182 ASP A O 1
ATOM 1408 N N . ALA A 1 183 ? 0.833 27.766 2.633 1 91.81 183 ALA A N 1
ATOM 1409 C CA . ALA A 1 183 ? 0.322 28.781 3.555 1 91.81 183 ALA A CA 1
ATOM 1410 C C . ALA A 1 183 ? 1.427 29.75 3.979 1 91.81 183 ALA A C 1
ATOM 1412 O O . ALA A 1 183 ? 2.611 29.484 3.756 1 91.81 183 ALA A O 1
ATOM 1413 N N . THR A 1 184 ? 1.005 30.891 4.41 1 93.38 184 THR A N 1
ATOM 1414 C CA . THR A 1 184 ? 1.896 31.828 5.078 1 93.38 184 THR A CA 1
ATOM 1415 C C . THR A 1 184 ? 1.625 31.859 6.582 1 93.38 184 THR A C 1
ATOM 1417 O O . THR A 1 184 ? 0.473 31.781 7.012 1 93.38 184 THR A O 1
ATOM 1420 N N . CYS A 1 185 ? 2.715 31.938 7.227 1 94.44 185 CYS A N 1
ATOM 1421 C CA . CYS A 1 185 ? 2.584 31.922 8.68 1 94.44 185 CYS A CA 1
ATOM 1422 C C . CYS A 1 185 ? 3.072 33.219 9.289 1 94.44 185 CYS A C 1
ATOM 1424 O O . CYS A 1 185 ? 4.051 33.812 8.82 1 94.44 185 CYS A O 1
ATOM 1426 N N . TYR A 1 186 ? 2.346 33.688 10.336 1 95.88 186 TYR A N 1
ATOM 1427 C CA . TYR A 1 186 ? 2.674 34.938 11.016 1 95.88 186 TYR A CA 1
ATOM 1428 C C . TYR A 1 186 ? 2.68 34.75 12.531 1 95.88 186 TYR A C 1
ATOM 1430 O O . TYR A 1 186 ? 1.771 34.125 13.086 1 95.88 186 TYR A O 1
ATOM 1438 N N . ARG A 1 187 ? 3.654 35.219 13.109 1 96.19 187 ARG A N 1
ATOM 1439 C CA . ARG A 1 187 ? 3.652 35.312 14.562 1 96.19 187 ARG A CA 1
ATOM 1440 C C . ARG A 1 187 ? 2.961 36.594 15.016 1 96.19 187 ARG A C 1
ATOM 1442 O O . ARG A 1 187 ? 3.27 37.688 14.523 1 96.19 187 ARG A O 1
ATOM 1449 N N . VAL A 1 188 ? 2.025 36.5 15.914 1 95 188 VAL A N 1
ATOM 1450 C CA . VAL A 1 188 ? 1.312 37.625 16.453 1 95 188 VAL A CA 1
ATOM 1451 C C . VAL A 1 188 ? 1.469 37.688 17.969 1 95 188 VAL A C 1
ATOM 1453 O O . VAL A 1 188 ? 1.094 36.75 18.656 1 95 188 VAL A O 1
ATOM 1456 N N . GLY A 1 189 ? 2.082 38.688 18.406 1 94.94 189 GLY A N 1
ATOM 1457 C CA . GLY A 1 189 ? 2.154 38.938 19.844 1 94.94 189 GLY A CA 1
ATOM 1458 C C . GLY A 1 189 ? 1.098 39.938 20.328 1 94.94 189 GLY A C 1
ATOM 1459 O O . GLY A 1 189 ? 0.827 40.938 19.672 1 94.94 189 GLY A O 1
ATOM 1460 N N . PHE A 1 190 ? 0.457 39.594 21.422 1 93 190 PHE A N 1
ATOM 1461 C CA . PHE A 1 190 ? -0.582 40.438 22.031 1 93 190 PHE A CA 1
ATOM 1462 C C . PHE A 1 190 ? -0.069 41.094 23.297 1 93 190 PHE A C 1
ATOM 1464 O O . PHE A 1 190 ? 0.431 40.438 24.203 1 93 190 PHE A O 1
ATOM 1471 N N . TYR A 1 191 ? -0.239 42.406 23.25 1 93.31 191 TYR A N 1
ATOM 1472 C CA . TYR A 1 191 ? 0.217 43.125 24.422 1 93.31 191 TYR A CA 1
ATOM 1473 C C . TYR A 1 191 ? -0.819 44.156 24.844 1 93.31 191 TYR A C 1
ATOM 1475 O O . TYR A 1 191 ? -1.136 45.094 24.094 1 93.31 191 TYR A O 1
ATOM 1483 N N . GLY A 1 192 ? -1.311 44 26.094 1 90.12 192 GLY A N 1
ATOM 1484 C CA . GLY A 1 192 ? -2.309 44.906 26.656 1 90.12 192 GLY A CA 1
ATOM 1485 C C . GLY A 1 192 ? -3.291 44.219 27.578 1 90.12 192 GLY A C 1
ATOM 1486 O O . GLY A 1 192 ? -3.729 43.094 27.297 1 90.12 192 GLY A O 1
ATOM 1487 N N . ASP A 1 193 ? -3.73 44.844 28.578 1 85.19 193 ASP A N 1
ATOM 1488 C CA . ASP A 1 193 ? -4.598 44.281 29.609 1 85.19 193 ASP A CA 1
ATOM 1489 C C . ASP A 1 193 ? -5.984 43.969 29.047 1 85.19 193 ASP A C 1
ATOM 1491 O O . ASP A 1 193 ? -6.668 43.062 29.516 1 85.19 193 ASP A O 1
ATOM 1495 N N . ARG A 1 194 ? -6.289 44.562 28.031 1 84 194 ARG A N 1
ATOM 1496 C CA . ARG A 1 194 ? -7.641 44.438 27.484 1 84 194 ARG A CA 1
ATOM 1497 C C . ARG A 1 194 ? -7.773 43.156 26.672 1 84 194 ARG A C 1
ATOM 1499 O O . ARG A 1 194 ? -8.883 42.719 26.359 1 84 194 ARG A O 1
ATOM 1506 N N . PHE A 1 195 ? -6.715 42.594 26.25 1 87 195 PHE A N 1
ATOM 1507 C CA . PHE A 1 195 ? -6.746 41.344 25.484 1 87 195 PHE A CA 1
ATOM 1508 C C . PHE A 1 195 ? -7.117 40.188 26.375 1 87 195 PHE A C 1
ATOM 1510 O O . PHE A 1 195 ? -7.355 39.062 25.891 1 87 195 PHE A O 1
ATOM 1517 N N . GLY A 1 196 ? -7.141 40.375 27.719 1 84.44 196 GLY A N 1
ATOM 1518 C CA . GLY A 1 196 ? -7.523 39.312 28.625 1 84.44 196 GLY A CA 1
ATOM 1519 C C . GLY A 1 196 ? -6.566 38.156 28.625 1 84.44 196 GLY A C 1
ATOM 1520 O O . GLY A 1 196 ? -5.371 38.312 28.891 1 84.44 196 GLY A O 1
ATOM 1521 N N . LYS A 1 197 ? -7.062 37.031 28.125 1 85.81 197 LYS A N 1
ATOM 1522 C CA . LYS A 1 197 ? -6.277 35.781 28.156 1 85.81 197 LYS A CA 1
ATOM 1523 C C . LYS A 1 197 ? -5.18 35.812 27.094 1 85.81 197 LYS A C 1
ATOM 1525 O O . LYS A 1 197 ? -4.195 35.094 27.188 1 85.81 197 LYS A O 1
ATOM 1530 N N . LEU A 1 198 ? -5.27 36.688 26.156 1 88.88 198 LEU A N 1
ATOM 1531 C CA . LEU A 1 198 ? -4.309 36.75 25.062 1 88.88 198 LEU A CA 1
ATOM 1532 C C . LEU A 1 198 ? -3.119 37.625 25.422 1 88.88 198 LEU A C 1
ATOM 1534 O O . LEU A 1 198 ? -2.086 37.594 24.75 1 88.88 198 LEU A O 1
ATOM 1538 N N . ASP A 1 199 ? -3.256 38.344 26.547 1 91.06 199 ASP A N 1
ATOM 1539 C CA . ASP A 1 199 ? -2.229 39.312 26.906 1 91.06 199 ASP A CA 1
ATOM 1540 C C . ASP A 1 199 ? -0.89 38.625 27.172 1 91.06 199 ASP A C 1
ATOM 1542 O O . ASP A 1 199 ? -0.821 37.656 27.906 1 91.06 199 ASP A O 1
ATOM 1546 N N . ARG A 1 200 ? 0.119 39.125 26.484 1 92.88 200 ARG A N 1
ATOM 1547 C CA . ARG A 1 200 ? 1.505 38.688 26.625 1 92.88 200 ARG A CA 1
ATOM 1548 C C . ARG A 1 200 ? 1.699 37.281 26.062 1 92.88 200 ARG A C 1
ATOM 1550 O O . ARG A 1 200 ? 2.613 36.562 26.453 1 92.88 200 ARG A O 1
ATOM 1557 N N . LYS A 1 201 ? 0.73 36.906 25.234 1 94.06 201 LYS A N 1
ATOM 1558 C CA . LYS A 1 201 ? 0.876 35.625 24.547 1 94.06 201 LYS A CA 1
ATOM 1559 C C . LYS A 1 201 ? 1.208 35.812 23.078 1 94.06 201 LYS A C 1
ATOM 1561 O O . LYS A 1 201 ? 0.899 36.875 22.5 1 94.06 201 LYS A O 1
ATOM 1566 N N . GLU A 1 202 ? 1.91 34.875 22.578 1 95.75 202 GLU A N 1
ATOM 1567 C CA . GLU A 1 202 ? 2.246 34.844 21.156 1 95.75 202 GLU A CA 1
ATOM 1568 C C . GLU A 1 202 ? 1.618 33.656 20.453 1 95.75 202 GLU A C 1
ATOM 1570 O O . GLU A 1 202 ? 1.538 32.562 21.016 1 95.75 202 GLU A O 1
ATOM 1575 N N . TYR A 1 203 ? 1.089 33.906 19.328 1 96.12 203 TYR A N 1
ATOM 1576 C CA . TYR A 1 203 ? 0.475 32.844 18.516 1 96.12 203 TYR A CA 1
ATOM 1577 C C . TYR A 1 203 ? 1.083 32.812 17.109 1 96.12 203 TYR A C 1
ATOM 1579 O O . TYR A 1 203 ? 1.553 33.844 16.609 1 96.12 203 TYR A O 1
ATOM 1587 N N . VAL A 1 204 ? 1.14 31.688 16.562 1 96.25 204 VAL A N 1
ATOM 1588 C CA . VAL A 1 204 ? 1.421 31.562 15.133 1 96.25 204 VAL A CA 1
ATOM 1589 C C . VAL A 1 204 ? 0.122 31.328 14.367 1 96.25 204 VAL A C 1
ATOM 1591 O O . VAL A 1 204 ? -0.634 30.406 14.688 1 96.25 204 VAL A O 1
ATOM 1594 N N . TYR A 1 205 ? -0.108 32.25 13.469 1 95.5 205 TYR A N 1
ATOM 1595 C CA . TYR A 1 205 ? -1.282 32.156 12.602 1 95.5 205 TYR A CA 1
ATOM 1596 C C . TYR A 1 205 ? -0.926 31.531 11.258 1 95.5 205 TYR A C 1
ATOM 1598 O O . TYR A 1 205 ? 0.12 31.828 10.688 1 95.5 205 TYR A O 1
ATOM 1606 N N . ARG A 1 206 ? -1.722 30.609 10.844 1 94.88 206 ARG A N 1
ATOM 1607 C CA . ARG A 1 206 ? -1.598 30.047 9.508 1 94.88 206 ARG A CA 1
ATOM 1608 C C . ARG A 1 206 ? -2.646 30.609 8.562 1 94.88 206 ARG A C 1
ATOM 1610 O O . ARG A 1 206 ? -3.848 30.484 8.797 1 94.88 206 ARG A O 1
ATOM 1617 N N . GLU A 1 207 ? -2.205 31.312 7.527 1 94 207 GLU A N 1
ATOM 1618 C CA . GLU A 1 207 ? -3.066 32 6.578 1 94 207 GLU A CA 1
ATOM 1619 C C . GLU A 1 207 ? -2.863 31.5 5.16 1 94 207 GLU A C 1
ATOM 1621 O O . GLU A 1 207 ? -1.833 30.891 4.855 1 94 207 GLU A O 1
ATOM 1626 N N . PRO A 1 208 ? -3.904 31.719 4.355 1 91.38 208 PRO A N 1
ATOM 1627 C CA . PRO A 1 208 ? -3.705 31.344 2.949 1 91.38 208 PRO A CA 1
ATOM 1628 C C . PRO A 1 208 ? -2.479 32.031 2.336 1 91.38 208 PRO A C 1
ATOM 1630 O O . PRO A 1 208 ? -2.012 33.031 2.84 1 91.38 208 PRO A O 1
ATOM 1633 N N . ARG A 1 209 ? -2.01 31.484 1.272 1 89.31 209 ARG A N 1
ATOM 1634 C CA . ARG A 1 209 ? -0.74 31.859 0.659 1 89.31 209 ARG A CA 1
ATOM 1635 C C . ARG A 1 209 ? -0.76 33.312 0.199 1 89.31 209 ARG A C 1
ATOM 1637 O O . ARG A 1 209 ? 0.279 33.969 0.17 1 89.31 209 ARG A O 1
ATOM 1644 N N . ASP A 1 210 ? -1.897 33.875 -0.043 1 89.75 210 ASP A N 1
ATOM 1645 C CA . ASP A 1 210 ? -1.987 35.219 -0.639 1 89.75 210 ASP A CA 1
ATOM 1646 C C . ASP A 1 210 ? -2.145 36.281 0.435 1 89.75 210 ASP A C 1
ATOM 1648 O O . ASP A 1 210 ? -2.15 37.5 0.129 1 89.75 210 ASP A O 1
ATOM 1652 N N . VAL A 1 211 ? -2.113 35.875 1.634 1 91.44 211 VAL A N 1
ATOM 1653 C CA . VAL A 1 211 ? -2.293 36.844 2.721 1 91.44 211 VAL A CA 1
ATOM 1654 C C . VAL A 1 211 ? -0.947 37.438 3.104 1 91.44 211 VAL A C 1
ATOM 1656 O O . VAL A 1 211 ? -0.022 36.719 3.492 1 91.44 211 VAL A O 1
ATOM 1659 N N . ARG A 1 212 ? -0.844 38.781 2.992 1 89.88 212 ARG A N 1
ATOM 1660 C CA . ARG A 1 212 ? 0.365 39.5 3.354 1 89.88 212 ARG A CA 1
ATOM 1661 C C . ARG A 1 212 ? 0.271 40.031 4.777 1 89.88 212 ARG A C 1
ATOM 1663 O O . ARG A 1 212 ? -0.797 40 5.391 1 89.88 212 ARG A O 1
ATOM 1670 N N . PRO A 1 213 ? 1.322 40.406 5.191 1 88.56 213 PRO A N 1
ATOM 1671 C CA . PRO A 1 213 ? 1.332 40.938 6.555 1 88.56 213 PRO A CA 1
ATOM 1672 C C . PRO A 1 213 ? 0.32 42.062 6.754 1 88.56 213 PRO A C 1
ATOM 1674 O O . PRO A 1 213 ? -0.34 42.125 7.793 1 88.56 213 PRO A O 1
ATOM 1677 N N . GLY A 1 214 ? 0.232 42.938 5.766 1 89.69 214 GLY A N 1
ATOM 1678 C CA . GLY A 1 214 ? -0.733 44.031 5.844 1 89.69 214 GLY A CA 1
ATOM 1679 C C . GLY A 1 214 ? -2.168 43.562 5.953 1 89.69 214 GLY A C 1
ATOM 1680 O O . GLY A 1 214 ? -2.973 44.125 6.68 1 89.69 214 GLY A O 1
ATOM 1681 N N . ASP A 1 215 ? -2.506 42.5 5.281 1 92.25 215 ASP A N 1
ATOM 1682 C CA . ASP A 1 215 ? -3.855 41.969 5.281 1 92.25 215 ASP A CA 1
ATOM 1683 C C . ASP A 1 215 ? -4.227 41.406 6.664 1 92.25 215 ASP A C 1
ATOM 1685 O O . ASP A 1 215 ? -5.332 41.656 7.152 1 92.25 215 ASP A O 1
ATOM 1689 N N . ILE A 1 216 ? -3.34 40.656 7.203 1 90.31 216 ILE A N 1
ATOM 1690 C CA . ILE A 1 216 ? -3.637 40.062 8.5 1 90.31 216 ILE A CA 1
ATOM 1691 C C . ILE A 1 216 ? -3.699 41.156 9.57 1 90.31 216 ILE A C 1
ATOM 1693 O O . ILE A 1 216 ? -4.488 41.062 10.516 1 90.31 216 ILE A O 1
ATOM 1697 N N . MET A 1 217 ? -2.887 42.156 9.422 1 88.69 217 MET A N 1
ATOM 1698 C CA . MET A 1 217 ? -2.939 43.281 10.328 1 88.69 217 MET A CA 1
ATOM 1699 C C . MET A 1 217 ? -4.316 43.938 10.305 1 88.69 217 MET A C 1
ATOM 1701 O O . MET A 1 217 ? -4.895 44.219 11.352 1 88.69 217 MET A O 1
ATOM 1705 N N . GLU A 1 218 ? -4.742 44.188 9.117 1 87.88 218 GLU A N 1
ATOM 1706 C CA . GLU A 1 218 ? -6.055 44.812 8.953 1 87.88 218 GLU A CA 1
ATOM 1707 C C . GLU A 1 218 ? -7.156 43.938 9.523 1 87.88 218 GLU A C 1
ATOM 1709 O O . GLU A 1 218 ? -8.062 44.406 10.203 1 87.88 218 GLU A O 1
ATOM 1714 N N . LYS A 1 219 ? -7.051 42.75 9.203 1 87.75 219 LYS A N 1
ATOM 1715 C CA . LYS A 1 219 ? -8.047 41.781 9.664 1 87.75 219 LYS A CA 1
ATOM 1716 C C . LYS A 1 219 ? -8.102 41.719 11.188 1 87.75 219 LYS A C 1
ATOM 1718 O O . LYS A 1 219 ? -9.188 41.75 11.773 1 87.75 219 LYS A O 1
ATOM 1723 N N . LEU A 1 220 ? -6.945 41.594 11.82 1 88.5 220 LEU A N 1
ATOM 1724 C CA . LEU A 1 220 ? -6.875 41.5 13.273 1 88.5 220 LEU A CA 1
ATOM 1725 C C . LEU A 1 220 ? -7.297 42.812 13.922 1 88.5 220 LEU A C 1
ATOM 1727 O O . LEU A 1 220 ? -7.996 42.812 14.938 1 88.5 220 LEU A O 1
ATOM 1731 N N . SER A 1 221 ? -6.875 43.906 13.328 1 85.38 221 SER A N 1
ATOM 1732 C CA . SER A 1 221 ? -7.254 45.219 13.852 1 85.38 221 SER A CA 1
ATOM 1733 C C . SER A 1 221 ? -8.766 45.406 13.836 1 85.38 221 SER A C 1
ATOM 1735 O O . SER A 1 221 ? -9.352 45.875 14.812 1 85.38 221 SER A O 1
ATOM 1737 N N . HIS A 1 222 ? -9.359 45.062 12.766 1 84 222 HIS A N 1
ATOM 1738 C CA . HIS A 1 222 ? -10.812 45.188 12.641 1 84 222 HIS A CA 1
ATOM 1739 C C . HIS A 1 222 ? -11.531 44.312 13.656 1 84 222 HIS A C 1
ATOM 1741 O O . HIS A 1 222 ? -12.5 44.75 14.281 1 84 222 HIS A O 1
ATOM 1747 N N . SER A 1 223 ? -11.125 43.156 13.812 1 83.31 223 SER A N 1
ATOM 1748 C CA . SER A 1 223 ? -11.766 42.188 14.703 1 83.31 223 SER A CA 1
ATOM 1749 C C . SER A 1 223 ? -11.664 42.625 16.156 1 83.31 223 SER A C 1
ATOM 1751 O O . SER A 1 223 ? -12.625 42.5 16.922 1 83.31 223 SER A O 1
ATOM 1753 N N . TYR A 1 224 ? -10.508 43.094 16.562 1 83.25 224 TYR A N 1
ATOM 1754 C CA . TYR A 1 224 ? -10.297 43.406 17.969 1 83.25 224 TYR A CA 1
ATOM 1755 C C . TYR A 1 224 ? -10.758 44.812 18.297 1 83.25 224 TYR A C 1
ATOM 1757 O O . TYR A 1 224 ? -11.172 45.094 19.422 1 83.25 224 TYR A O 1
ATOM 1765 N N . GLU A 1 225 ? -10.711 45.656 17.312 1 78 225 GLU A N 1
ATOM 1766 C CA . GLU A 1 225 ? -11.25 47 17.531 1 78 225 GLU A CA 1
ATOM 1767 C C . GLU A 1 225 ? -12.758 46.969 17.75 1 78 225 GLU A C 1
ATOM 1769 O O . GLU A 1 225 ? -13.297 47.719 18.547 1 78 225 GLU A O 1
ATOM 1774 N N . SER A 1 226 ? -13.359 46.188 17.031 1 74.31 226 SER A N 1
ATOM 1775 C CA . SER A 1 226 ? -14.812 46.062 17.141 1 74.31 226 SER A CA 1
ATOM 1776 C C . SER A 1 226 ? -15.203 45.469 18.5 1 74.31 226 SER A C 1
ATOM 1778 O O . SER A 1 226 ? -16.281 45.781 19.016 1 74.31 226 SER A O 1
ATOM 1780 N N . SER A 1 227 ? -14.359 44.719 18.984 1 72.06 227 SER A N 1
ATOM 1781 C CA . SER A 1 227 ? -14.664 44.062 20.266 1 72.06 227 SER A CA 1
ATOM 1782 C C . SER A 1 227 ? -14.344 45 21.438 1 72.06 227 SER A C 1
ATOM 1784 O O . SER A 1 227 ? -14.922 44.844 22.516 1 72.06 227 SER A O 1
ATOM 1786 N N . MET A 1 228 ? -13.352 45.844 21.109 1 71.38 228 MET A N 1
ATOM 1787 C CA . MET A 1 228 ? -12.914 46.75 22.188 1 71.38 228 MET A CA 1
ATOM 1788 C C . MET A 1 228 ? -13.766 48.031 22.219 1 71.38 228 MET A C 1
ATOM 1790 O O . MET A 1 228 ? -14.273 48.469 21.188 1 71.38 228 MET A O 1
ATOM 1794 N N . ASP A 1 229 ? -14.5 48.312 23.203 1 61.56 229 ASP A N 1
ATOM 1795 C CA . ASP A 1 229 ? -15.344 49.5 23.375 1 61.56 229 ASP A CA 1
ATOM 1796 C C . ASP A 1 229 ? -14.656 50.75 22.812 1 61.56 229 ASP A C 1
ATOM 1798 O O . ASP A 1 229 ? -13.422 50.812 22.797 1 61.56 229 ASP A O 1
ATOM 1802 N N . GLY A 1 230 ? -15.281 51.562 21.797 1 56.06 230 GLY A N 1
ATOM 1803 C CA . GLY A 1 230 ? -15.047 52.812 21.062 1 56.06 230 GLY A CA 1
ATOM 1804 C C . GLY A 1 230 ? -13.812 53.562 21.531 1 56.06 230 GLY A C 1
ATOM 1805 O O . GLY A 1 230 ? -13.336 54.469 20.844 1 56.06 230 GLY A O 1
ATOM 1806 N N . ASN A 1 231 ? -13.359 53.438 22.719 1 55.34 231 ASN A N 1
ATOM 1807 C CA . ASN A 1 231 ? -12.359 54.375 23.203 1 55.34 231 ASN A CA 1
ATOM 1808 C C . ASN A 1 231 ? -10.945 53.812 23.094 1 55.34 231 ASN A C 1
ATOM 1810 O O . ASN A 1 231 ? -9.992 54.406 23.594 1 55.34 231 ASN A O 1
ATOM 1814 N N . HIS A 1 232 ? -10.812 52.562 22.453 1 61.56 232 HIS A N 1
ATOM 1815 C CA . HIS A 1 232 ? -9.477 52.031 22.672 1 61.56 232 HIS A CA 1
ATOM 1816 C C . HIS A 1 232 ? -8.711 51.906 21.359 1 61.56 232 HIS A C 1
ATOM 1818 O O . HIS A 1 232 ? -9.305 51.688 20.297 1 61.56 232 HIS A O 1
ATOM 1824 N N . THR A 1 233 ? -7.422 52.438 21.438 1 75.25 233 THR A N 1
ATOM 1825 C CA . THR A 1 233 ? -6.496 52.562 20.312 1 75.25 233 THR A CA 1
ATOM 1826 C C . THR A 1 233 ? -5.633 51.312 20.156 1 75.25 233 THR A C 1
ATOM 1828 O O . THR A 1 233 ? -5.07 50.812 21.141 1 75.25 233 THR A O 1
ATOM 1831 N N . LEU A 1 234 ? -5.812 50.594 19.141 1 85 234 LEU A N 1
ATOM 1832 C CA . LEU A 1 234 ? -4.953 49.469 18.75 1 85 234 LEU A CA 1
ATOM 1833 C C . LEU A 1 234 ? -3.76 49.969 17.938 1 85 234 LEU A C 1
ATOM 1835 O O . LEU A 1 234 ? -3.93 50.688 16.953 1 85 234 LEU A O 1
ATOM 1839 N N . HIS A 1 235 ? -2.543 49.688 18.484 1 89 235 HIS A N 1
ATOM 1840 C CA . HIS A 1 235 ? -1.319 50.094 17.797 1 89 235 HIS A CA 1
ATOM 1841 C C . HIS A 1 235 ? -0.543 48.875 17.328 1 89 235 HIS A C 1
ATOM 1843 O O . HIS A 1 235 ? -0.548 47.812 17.984 1 89 235 HIS A O 1
ATOM 1849 N N . ILE A 1 236 ? 0.072 48.938 16.25 1 90.31 236 ILE A N 1
ATOM 1850 C CA . ILE A 1 236 ? 0.904 47.875 15.719 1 90.31 236 ILE A CA 1
ATOM 1851 C C . ILE A 1 236 ? 2.377 48.188 15.945 1 90.31 236 ILE A C 1
ATOM 1853 O O . ILE A 1 236 ? 2.852 49.25 15.547 1 90.31 236 ILE A O 1
ATOM 1857 N N . ILE A 1 237 ? 2.996 47.344 16.594 1 90.69 237 ILE A N 1
ATOM 1858 C CA . ILE A 1 237 ? 4.434 47.5 16.797 1 90.69 237 ILE A CA 1
ATOM 1859 C C . ILE A 1 237 ? 5.176 47.062 15.539 1 90.69 237 ILE A C 1
ATOM 1861 O O . ILE A 1 237 ? 5.09 45.875 15.148 1 90.69 237 ILE A O 1
ATOM 1865 N N . PRO A 1 238 ? 5.836 47.938 14.938 1 85.62 238 PRO A N 1
ATOM 1866 C CA . PRO A 1 238 ? 6.559 47.531 13.727 1 85.62 238 PRO A CA 1
ATOM 1867 C C . PRO A 1 238 ? 7.785 46.688 14.023 1 85.62 238 PRO A C 1
ATOM 1869 O O . PRO A 1 238 ? 8.336 46.719 15.125 1 85.62 238 PRO A O 1
ATOM 1872 N N . GLY A 1 239 ? 8.102 45.875 13.055 1 80.94 239 GLY A N 1
ATOM 1873 C CA . GLY A 1 239 ? 9.344 45.125 13.125 1 80.94 239 GLY A CA 1
ATOM 1874 C C . GLY A 1 239 ? 9.195 43.812 13.883 1 80.94 239 GLY A C 1
ATOM 1875 O O . GLY A 1 239 ? 8.078 43.312 14.055 1 80.94 239 GLY A O 1
ATOM 1876 N N . SER A 1 240 ? 10.445 43.188 14.125 1 86.12 240 SER A N 1
ATOM 1877 C CA . SER A 1 240 ? 10.516 41.875 14.766 1 86.12 240 SER A CA 1
ATOM 1878 C C . SER A 1 240 ? 11.305 41.938 16.062 1 86.12 240 SER A C 1
ATOM 1880 O O . SER A 1 240 ? 11.625 40.906 16.656 1 86.12 240 SER A O 1
ATOM 1882 N N . ARG A 1 241 ? 11.547 43.125 16.484 1 85.75 241 ARG A N 1
ATOM 1883 C CA . ARG A 1 241 ? 12.328 43.281 17.703 1 85.75 241 ARG A CA 1
ATOM 1884 C C . ARG A 1 241 ? 11.547 42.812 18.922 1 85.75 241 ARG A C 1
ATOM 1886 O O . ARG A 1 241 ? 10.32 42.812 18.922 1 85.75 241 ARG A O 1
ATOM 1893 N N . GLN A 1 242 ? 12.328 42.438 19.875 1 86.25 242 GLN A N 1
ATOM 1894 C CA . GLN A 1 242 ? 11.703 41.969 21.109 1 86.25 242 GLN A CA 1
ATOM 1895 C C . GLN A 1 242 ? 10.93 43.094 21.781 1 86.25 242 GLN A C 1
ATOM 1897 O O . GLN A 1 242 ? 11.43 44.219 21.906 1 86.25 242 GLN A O 1
ATOM 1902 N N . VAL A 1 243 ? 9.742 42.75 22.203 1 89.75 243 VAL A N 1
ATOM 1903 C CA . VAL A 1 243 ? 8.891 43.781 22.812 1 89.75 243 VAL A CA 1
ATOM 1904 C C . VAL A 1 243 ? 8.992 43.688 24.328 1 89.75 243 VAL A C 1
ATOM 1906 O O . VAL A 1 243 ? 8.852 42.594 24.906 1 89.75 243 VAL A O 1
ATOM 1909 N N . LYS A 1 244 ? 9.258 44.812 24.891 1 90.56 244 LYS A N 1
ATOM 1910 C CA . LYS A 1 244 ? 9.18 44.906 26.344 1 90.56 244 LYS A CA 1
ATOM 1911 C C . LYS A 1 244 ? 7.793 45.406 26.781 1 90.56 244 LYS A C 1
ATOM 1913 O O . LYS A 1 244 ? 7.555 46.594 26.891 1 90.56 244 LYS A O 1
ATOM 1918 N N . ALA A 1 245 ? 7.059 44.469 27.188 1 89.56 245 ALA A N 1
ATOM 1919 C CA . ALA A 1 245 ? 5.648 44.719 27.469 1 89.56 245 ALA A CA 1
ATOM 1920 C C . ALA A 1 245 ? 5.488 45.75 28.578 1 89.56 245 ALA A C 1
ATOM 1922 O O . ALA A 1 245 ? 4.547 46.562 28.578 1 89.56 245 ALA A O 1
ATOM 1923 N N . ASP A 1 246 ? 6.453 45.75 29.469 1 90.44 246 ASP A N 1
ATOM 1924 C CA . ASP A 1 246 ? 6.355 46.625 30.641 1 90.44 246 ASP A CA 1
ATOM 1925 C C . ASP A 1 246 ? 6.602 48.094 30.266 1 90.44 246 ASP A C 1
ATOM 1927 O O . ASP A 1 246 ? 6.242 49 31.031 1 90.44 246 ASP A O 1
ATOM 1931 N N . GLU A 1 247 ? 7.168 48.312 29.062 1 91.06 247 GLU A N 1
ATOM 1932 C CA . GLU A 1 247 ? 7.5 49.656 28.625 1 91.06 247 GLU A CA 1
ATOM 1933 C C . GLU A 1 247 ? 6.391 50.25 27.766 1 91.06 247 GLU A C 1
ATOM 1935 O O . GLU A 1 247 ? 6.43 51.438 27.422 1 91.06 247 GLU A O 1
ATOM 1940 N N . LEU A 1 248 ? 5.395 49.531 27.547 1 90.69 248 LEU A N 1
ATOM 1941 C CA . LEU A 1 248 ? 4.312 49.969 26.688 1 90.69 248 LEU A CA 1
ATOM 1942 C C . LEU A 1 248 ? 3.289 50.781 27.484 1 90.69 248 LEU A C 1
ATOM 1944 O O . LEU A 1 248 ? 3.211 50.656 28.703 1 90.69 248 LEU A O 1
ATOM 1948 N N . GLN A 1 249 ? 2.596 51.625 26.766 1 88.75 249 GLN A N 1
ATOM 1949 C CA . GLN A 1 249 ? 1.61 52.5 27.406 1 88.75 249 GLN A CA 1
ATOM 1950 C C . GLN A 1 249 ? 0.443 51.688 27.953 1 88.75 249 GLN A C 1
ATOM 1952 O O . GLN A 1 249 ? -0.134 50.844 27.25 1 88.75 249 GLN A O 1
ATOM 1957 N N . SER A 1 250 ? 0.144 51.969 29.188 1 83.81 250 SER A N 1
ATOM 1958 C CA . SER A 1 250 ? -0.972 51.281 29.828 1 83.81 250 SER A CA 1
ATOM 1959 C C . SER A 1 250 ? -2.303 51.688 29.203 1 83.81 250 SER A C 1
ATOM 1961 O O . SER A 1 250 ? -2.498 52.875 28.859 1 83.81 250 SER A O 1
ATOM 1963 N N . GLY A 1 251 ? -3.244 50.781 29.031 1 81.38 251 GLY A N 1
ATOM 1964 C CA . GLY A 1 251 ? -4.566 51.094 28.516 1 81.38 251 GLY A CA 1
ATOM 1965 C C . GLY A 1 251 ? -4.645 51 27 1 81.38 251 GLY A C 1
ATOM 1966 O O . GLY A 1 251 ? -5.723 51.125 26.422 1 81.38 251 GLY A O 1
ATOM 1967 N N . VAL A 1 252 ? -3.441 50.875 26.406 1 87.56 252 VAL A N 1
ATOM 1968 C CA . VAL A 1 252 ? -3.395 50.75 24.953 1 87.56 252 VAL A CA 1
ATOM 1969 C C . VAL A 1 252 ? -3.076 49.312 24.578 1 87.56 252 VAL A C 1
ATOM 1971 O O . VAL A 1 252 ? -2.322 48.625 25.281 1 87.56 252 VAL A O 1
ATOM 1974 N N . CYS A 1 253 ? -3.73 48.812 23.547 1 89.88 253 CYS A N 1
ATOM 1975 C CA . CYS A 1 253 ? -3.465 47.469 23.047 1 89.88 253 CYS A CA 1
ATOM 1976 C C . CYS A 1 253 ? -2.496 47.5 21.875 1 89.88 253 CYS A C 1
ATOM 1978 O O . CYS A 1 253 ? -2.566 48.406 21.031 1 89.88 253 CYS A O 1
ATOM 1980 N N . TYR A 1 254 ? -1.518 46.562 21.906 1 92.12 254 TYR A N 1
ATOM 1981 C CA . TYR A 1 254 ? -0.513 46.5 20.844 1 92.12 254 TYR A CA 1
ATOM 1982 C C . TYR A 1 254 ? -0.476 45.125 20.219 1 92.12 254 TYR A C 1
ATOM 1984 O O . TYR A 1 254 ? -0.621 44.094 20.906 1 92.12 254 TYR A O 1
ATOM 1992 N N . PHE A 1 255 ? -0.315 45.125 18.875 1 92.19 255 PHE A N 1
ATOM 1993 C CA . PHE A 1 255 ? 0.027 43.938 18.141 1 92.19 255 PHE A CA 1
ATOM 1994 C C . PHE A 1 255 ? 1.45 44 17.594 1 92.19 255 PHE A C 1
ATOM 1996 O O . PHE A 1 255 ? 1.907 45.062 17.188 1 92.19 255 PHE A O 1
ATOM 2003 N N . GLN A 1 256 ? 2.127 42.938 17.609 1 94.62 256 GLN A N 1
ATOM 2004 C CA . GLN A 1 256 ? 3.318 42.781 16.781 1 94.62 256 GLN A CA 1
ATOM 2005 C C . GLN A 1 256 ? 3.158 41.594 15.836 1 94.62 256 GLN A C 1
ATOM 2007 O O . GLN A 1 256 ? 2.863 40.469 16.266 1 94.62 256 GLN A O 1
ATOM 2012 N N . ILE A 1 257 ? 3.252 41.844 14.602 1 94.62 257 ILE A N 1
ATOM 2013 C CA . ILE A 1 257 ? 3.062 40.812 13.586 1 94.62 257 ILE A CA 1
ATOM 2014 C C . ILE A 1 257 ? 4.371 40.594 12.828 1 94.62 257 ILE A C 1
ATOM 2016 O O . ILE A 1 257 ? 4.961 41.531 12.305 1 94.62 257 ILE A O 1
ATOM 2020 N N . THR A 1 258 ? 4.848 39.375 12.82 1 94.69 258 THR A N 1
ATOM 2021 C CA . THR A 1 258 ? 6.09 39.031 12.148 1 94.69 258 THR A CA 1
ATOM 2022 C C . THR A 1 258 ? 5.891 37.781 11.273 1 94.69 258 THR A C 1
ATOM 2024 O O . THR A 1 258 ? 5.316 36.781 11.719 1 94.69 258 THR A O 1
ATOM 2027 N N . ALA A 1 259 ? 6.367 37.969 10.062 1 93.75 259 ALA A N 1
ATOM 2028 C CA . ALA A 1 259 ? 6.34 36.781 9.195 1 93.75 259 ALA A CA 1
ATOM 2029 C C . ALA A 1 259 ? 7.328 35.719 9.68 1 93.75 259 ALA A C 1
ATOM 2031 O O . ALA A 1 259 ? 8.461 36.062 10.047 1 93.75 259 ALA A O 1
ATOM 2032 N N . VAL A 1 260 ? 6.848 34.5 9.688 1 93.75 260 VAL A N 1
ATOM 2033 C CA . VAL A 1 260 ? 7.723 33.406 10.156 1 93.75 260 VAL A CA 1
ATOM 2034 C C . VAL A 1 260 ? 7.762 32.281 9.117 1 93.75 260 VAL A C 1
ATOM 2036 O O . VAL A 1 260 ? 6.805 32.094 8.367 1 93.75 260 VAL A O 1
ATOM 2039 N N . ASP A 1 261 ? 8.859 31.516 9.164 1 89.19 261 ASP A N 1
ATOM 2040 C CA . ASP A 1 261 ? 9.047 30.375 8.266 1 89.19 261 ASP A CA 1
ATOM 2041 C C . ASP A 1 261 ? 9.055 29.062 9.039 1 89.19 261 ASP A C 1
ATOM 2043 O O . ASP A 1 261 ? 9.688 28.953 10.094 1 89.19 261 ASP A O 1
ATOM 2047 N N . PRO A 1 262 ? 8.312 28.109 8.484 1 88.25 262 PRO A N 1
ATOM 2048 C CA . PRO A 1 262 ? 8.383 26.797 9.125 1 88.25 262 PRO A CA 1
ATOM 2049 C C . PRO A 1 262 ? 9.781 26.188 9.047 1 88.25 262 PRO A C 1
ATOM 2051 O O . PRO A 1 262 ? 10.477 26.359 8.047 1 88.25 262 PRO A O 1
ATOM 2054 N N . VAL A 1 263 ? 10.148 25.453 10.141 1 82.94 263 VAL A N 1
ATOM 2055 C CA . VAL A 1 263 ? 11.445 24.797 10.211 1 82.94 263 VAL A CA 1
ATOM 2056 C C . VAL A 1 263 ? 11.273 23.297 10 1 82.94 263 VAL A C 1
ATOM 2058 O O . VAL A 1 263 ? 10.43 22.672 10.641 1 82.94 263 VAL A O 1
ATOM 2061 N N . MET A 1 264 ? 12.117 22.828 9.172 1 68.94 264 MET A N 1
ATOM 2062 C CA . MET A 1 264 ? 12.086 21.391 8.953 1 68.94 264 MET A CA 1
ATOM 2063 C C . MET A 1 264 ? 12.945 20.672 9.992 1 68.94 264 MET A C 1
ATOM 2065 O O . MET A 1 264 ? 13.867 21.25 10.555 1 68.94 264 MET A O 1
ATOM 2069 N N . GLU A 1 265 ? 12.562 19.469 10.609 1 58.53 265 GLU A N 1
ATOM 2070 C CA . GLU A 1 265 ? 13.211 18.688 11.664 1 58.53 265 GLU A CA 1
ATOM 2071 C C . GLU A 1 265 ? 14.727 18.688 11.492 1 58.53 265 GLU A C 1
ATOM 2073 O O . GLU A 1 265 ? 15.461 18.859 12.469 1 58.53 265 GLU A O 1
ATOM 2078 N N . ASP A 1 266 ? 15.266 18.297 10.406 1 55.47 266 ASP A N 1
ATOM 2079 C CA . ASP A 1 266 ? 16.703 18.078 10.281 1 55.47 266 ASP A CA 1
ATOM 2080 C C . ASP A 1 266 ? 17.422 19.344 9.836 1 55.47 266 ASP A C 1
ATOM 2082 O O . ASP A 1 266 ? 18.594 19.297 9.453 1 55.47 266 ASP A O 1
ATOM 2086 N N . GLU A 1 267 ? 16.797 20.281 10.07 1 56 267 GLU A N 1
ATOM 2087 C CA . GLU A 1 267 ? 17.406 21.5 9.531 1 56 267 GLU A CA 1
ATOM 2088 C C . GLU A 1 267 ? 18.422 22.094 10.516 1 56 267 GLU A C 1
ATOM 2090 O O . GLU A 1 267 ? 18.156 22.141 11.719 1 56 267 GLU A O 1
ATOM 2095 N N . ASP A 1 268 ? 19.641 22.109 10.008 1 51.16 268 ASP A N 1
ATOM 2096 C CA . ASP A 1 268 ? 20.672 22.844 10.75 1 51.16 268 ASP A CA 1
ATOM 2097 C C . ASP A 1 268 ? 20.297 24.312 10.898 1 51.16 268 ASP A C 1
ATOM 2099 O O . ASP A 1 268 ? 20.203 25.031 9.906 1 51.16 268 ASP A O 1
ATOM 2103 N N . LEU A 1 269 ? 19.922 24.766 12.039 1 52.66 269 LEU A N 1
ATOM 2104 C CA . LEU A 1 269 ? 19.438 26.094 12.383 1 52.66 269 LEU A CA 1
ATOM 2105 C C . LEU A 1 269 ? 20.547 27.141 12.195 1 52.66 269 LEU A C 1
ATOM 2107 O O . LEU A 1 269 ? 20.281 28.344 12.188 1 52.66 269 LEU A O 1
ATOM 2111 N N . GLY A 1 270 ? 21.812 26.703 11.945 1 50.47 270 GLY A N 1
ATOM 2112 C CA . GLY A 1 270 ? 22.906 27.672 11.828 1 50.47 270 GLY A CA 1
ATOM 2113 C C . GLY A 1 270 ? 23 28.312 10.461 1 50.47 270 GLY A C 1
ATOM 2114 O O . GLY A 1 270 ? 23.469 29.438 10.328 1 50.47 270 GLY A O 1
ATOM 2115 N N . SER A 1 271 ? 22.875 27.547 9.383 1 46.69 271 SER A N 1
ATOM 2116 C CA . SER A 1 271 ? 23.062 28.125 8.055 1 46.69 271 SER A CA 1
ATOM 2117 C C . SER A 1 271 ? 21.734 28.219 7.312 1 46.69 271 SER A C 1
ATOM 2119 O O . SER A 1 271 ? 21.047 27.219 7.105 1 46.69 271 SER A O 1
ATOM 2121 N N . ARG A 1 272 ? 21.266 29.438 7.156 1 46.28 272 ARG A N 1
ATOM 2122 C CA . ARG A 1 272 ? 20.031 29.703 6.422 1 46.28 272 ARG A CA 1
ATOM 2123 C C . ARG A 1 272 ? 20.031 28.953 5.086 1 46.28 272 ARG A C 1
ATOM 2125 O O . ARG A 1 272 ? 18.969 28.5 4.629 1 46.28 272 ARG A O 1
ATOM 2132 N N . ARG A 1 273 ? 21.141 29.062 4.41 1 43.94 273 ARG A N 1
ATOM 2133 C CA . ARG A 1 273 ? 21.219 28.547 3.049 1 43.94 273 ARG A CA 1
ATOM 2134 C C . ARG A 1 273 ? 20.891 27.047 3.012 1 43.94 273 ARG A C 1
ATOM 2136 O O . ARG A 1 273 ? 20.172 26.594 2.125 1 43.94 273 ARG A O 1
ATOM 2143 N N . LYS A 1 274 ? 21.531 26.609 3.814 1 47.66 274 LYS A N 1
ATOM 2144 C CA . LYS A 1 274 ? 21.344 25.172 3.805 1 47.66 274 LYS A CA 1
ATOM 2145 C C . LYS A 1 274 ? 19.906 24.797 4.145 1 47.66 274 LYS A C 1
ATOM 2147 O O . LYS A 1 274 ? 19.406 23.75 3.705 1 47.66 274 LYS A O 1
ATOM 2152 N N . ARG A 1 275 ? 19.359 25.766 4.766 1 45.66 275 ARG A N 1
ATOM 2153 C CA . ARG A 1 275 ? 17.969 25.609 5.16 1 45.66 275 ARG A CA 1
ATOM 2154 C C . ARG A 1 275 ? 17.047 25.703 3.949 1 45.66 275 ARG A C 1
ATOM 2156 O O . ARG A 1 275 ? 16.125 24.891 3.811 1 45.66 275 ARG A O 1
ATOM 2163 N N . ILE A 1 276 ? 17.297 26.859 3.322 1 44.66 276 ILE A N 1
ATOM 2164 C CA . ILE A 1 276 ? 16.516 27.062 2.109 1 44.66 276 ILE A CA 1
ATOM 2165 C C . ILE A 1 276 ? 16.672 25.875 1.181 1 44.66 276 ILE A C 1
ATOM 2167 O O . ILE A 1 276 ? 15.703 25.406 0.572 1 44.66 276 ILE A O 1
ATOM 2171 N N . PHE A 1 277 ? 17.859 25.5 1.178 1 41.75 277 PHE A N 1
ATOM 2172 C CA . PHE A 1 277 ? 18.125 24.375 0.295 1 41.75 277 PHE A CA 1
ATOM 2173 C C . PHE A 1 277 ? 17.359 23.141 0.752 1 41.75 277 PHE A C 1
ATOM 2175 O O . PHE A 1 277 ? 16.828 22.391 -0.071 1 41.75 277 PHE A O 1
ATOM 2182 N N . SER A 1 278 ? 17.344 23 2.051 1 45.44 278 SER A N 1
ATOM 2183 C CA . SER A 1 278 ? 16.594 21.859 2.57 1 45.44 278 SER A CA 1
ATOM 2184 C C . SER A 1 278 ? 15.102 22.016 2.322 1 45.44 278 SER A C 1
ATOM 2186 O O . SER A 1 278 ? 14.414 21.031 2.006 1 45.44 278 SER A O 1
ATOM 2188 N N . LEU A 1 279 ? 14.734 23.266 2.555 1 45.25 279 LEU A N 1
ATOM 2189 C CA . LEU A 1 279 ? 13.359 23.594 2.184 1 45.25 279 LEU A CA 1
ATOM 2190 C C . LEU A 1 279 ? 13.148 23.438 0.681 1 45.25 279 LEU A C 1
ATOM 2192 O O . LEU A 1 279 ? 12.078 23.031 0.236 1 45.25 279 LEU A O 1
ATOM 2196 N N . SER A 1 280 ? 14.18 24.062 0.06 1 38.88 280 SER A N 1
ATOM 2197 C CA . SER A 1 280 ? 14.141 24.016 -1.398 1 38.88 280 SER A CA 1
ATOM 2198 C C . SER A 1 280 ? 14.227 22.578 -1.906 1 38.88 280 SER A C 1
ATOM 2200 O O . SER A 1 280 ? 13.82 22.297 -3.035 1 38.88 280 SER A O 1
ATOM 2202 N N . THR A 1 281 ? 15.211 22.062 -1.263 1 41.94 281 THR A N 1
ATOM 2203 C CA . THR A 1 281 ? 15.195 20.688 -1.747 1 41.94 281 THR A CA 1
ATOM 2204 C C . THR A 1 281 ? 13.867 20.016 -1.427 1 41.94 281 THR A C 1
ATOM 2206 O O . THR A 1 281 ? 13.43 20 -0.273 1 41.94 281 THR A O 1
ATOM 2209 N N . GLY A 1 282 ? 12.82 20.375 -2.045 1 40.97 282 GLY A N 1
ATOM 2210 C CA . GLY A 1 282 ? 11.43 20.203 -2.438 1 40.97 282 GLY A CA 1
ATOM 2211 C C . GLY A 1 282 ? 10.805 18.953 -1.861 1 40.97 282 GLY A C 1
ATOM 2212 O O . GLY A 1 282 ? 9.781 18.469 -2.367 1 40.97 282 GLY A O 1
ATOM 2213 N N . SER A 1 283 ? 11.547 18.25 -1.216 1 43.28 283 SER A N 1
ATOM 2214 C CA . SER A 1 283 ? 10.703 17.078 -1.032 1 43.28 283 SER A CA 1
ATOM 2215 C C . SER A 1 283 ? 9.438 17.422 -0.253 1 43.28 283 SER A C 1
ATOM 2217 O O . SER A 1 283 ? 9.5 17.75 0.93 1 43.28 283 SER A O 1
ATOM 2219 N N . VAL A 1 284 ? 8.578 18.281 -0.989 1 45.97 284 VAL A N 1
ATOM 2220 C CA . VAL A 1 284 ? 7.215 18.453 -0.501 1 45.97 284 VAL A CA 1
ATOM 2221 C C . VAL A 1 284 ? 6.773 17.188 0.247 1 45.97 284 VAL A C 1
ATOM 2223 O O . VAL A 1 284 ? 6.637 16.125 -0.35 1 45.97 284 VAL A O 1
ATOM 2226 N N . ARG A 1 285 ? 7.402 17.031 1.404 1 57.53 285 ARG A N 1
ATOM 2227 C CA . ARG A 1 285 ? 6.938 15.906 2.203 1 57.53 285 ARG A CA 1
ATOM 2228 C C . ARG A 1 285 ? 5.695 16.281 3.008 1 57.53 285 ARG A C 1
ATOM 2230 O O . ARG A 1 285 ? 5.41 17.469 3.203 1 57.53 285 ARG A O 1
ATOM 2237 N N . ALA A 1 286 ? 4.77 15.422 2.953 1 55.19 286 ALA A N 1
ATOM 2238 C CA . ALA A 1 286 ? 3.635 15.539 3.865 1 55.19 286 ALA A CA 1
ATOM 2239 C C . ALA A 1 286 ? 4.102 15.812 5.293 1 55.19 286 ALA A C 1
ATOM 2241 O O . ALA A 1 286 ? 4.43 14.883 6.031 1 55.19 286 ALA A O 1
ATOM 2242 N N . ARG A 1 287 ? 4.543 17.078 5.539 1 66.38 287 ARG A N 1
ATOM 2243 C CA . ARG A 1 287 ? 5.051 17.219 6.898 1 66.38 287 ARG A CA 1
ATOM 2244 C C . ARG A 1 287 ? 4.23 18.234 7.684 1 66.38 287 ARG A C 1
ATOM 2246 O O . ARG A 1 287 ? 3.578 19.109 7.094 1 66.38 287 ARG A O 1
ATOM 2253 N N . VAL A 1 288 ? 4.148 17.891 8.914 1 75.62 288 VAL A N 1
ATOM 2254 C CA . VAL A 1 288 ? 3.6 18.797 9.922 1 75.62 288 VAL A CA 1
ATOM 2255 C C . VAL A 1 288 ? 4.73 19.547 10.617 1 75.62 288 VAL A C 1
ATOM 2257 O O . VAL A 1 288 ? 5.844 19.031 10.75 1 75.62 288 VAL A O 1
ATOM 2260 N N . PHE A 1 289 ? 4.449 20.828 10.906 1 85.25 289 PHE A N 1
ATOM 2261 C CA . PHE A 1 289 ? 5.484 21.672 11.492 1 85.25 289 PHE A CA 1
ATOM 2262 C C . PHE A 1 289 ? 4.996 22.281 12.805 1 85.25 289 PHE A C 1
ATOM 2264 O O . PHE A 1 289 ? 3.838 22.688 12.906 1 85.25 289 PHE A O 1
ATOM 2271 N N . ASP A 1 290 ? 5.965 22.266 13.75 1 89.31 290 ASP A N 1
ATOM 2272 C CA . ASP A 1 290 ? 5.637 22.922 15.016 1 89.31 290 ASP A CA 1
ATOM 2273 C C . ASP A 1 290 ? 6.715 23.938 15.406 1 89.31 290 ASP A C 1
ATOM 2275 O O . ASP A 1 290 ? 6.672 24.5 16.5 1 89.31 290 ASP A O 1
ATOM 2279 N N . ARG A 1 291 ? 7.66 24.109 14.484 1 91.12 291 ARG A N 1
ATOM 2280 C CA . ARG A 1 291 ? 8.727 25.078 14.703 1 91.12 291 ARG A CA 1
ATOM 2281 C C . ARG A 1 291 ? 8.758 26.109 13.578 1 91.12 291 ARG A C 1
ATOM 2283 O O . ARG A 1 291 ? 8.562 25.766 12.414 1 91.12 291 ARG A O 1
ATOM 2290 N N . PHE A 1 292 ? 9.086 27.344 13.984 1 92.56 292 PHE A N 1
ATOM 2291 C CA . PHE A 1 292 ? 9.109 28.453 13.055 1 92.56 292 PHE A CA 1
ATOM 2292 C C . PHE A 1 292 ? 10.273 29.391 13.359 1 92.56 292 PHE A C 1
ATOM 2294 O O . PHE A 1 292 ? 10.719 29.484 14.5 1 92.56 292 PHE A O 1
ATOM 2301 N N . LEU A 1 293 ? 10.719 30.016 12.305 1 91.5 293 LEU A N 1
ATOM 2302 C CA . LEU A 1 293 ? 11.859 30.891 12.539 1 91.5 293 LEU A CA 1
ATOM 2303 C C . LEU A 1 293 ? 11.648 32.25 11.867 1 91.5 293 LEU A C 1
ATOM 2305 O O . LEU A 1 293 ? 10.914 32.344 10.875 1 91.5 293 LEU A O 1
ATOM 2309 N N . PHE A 1 294 ? 12.227 33.281 12.484 1 90.88 294 PHE A N 1
ATOM 2310 C CA . PHE A 1 294 ? 12.336 34.594 11.891 1 90.88 294 PHE A CA 1
ATOM 2311 C C . PHE A 1 294 ? 13.617 35.281 12.336 1 90.88 294 PHE A C 1
ATOM 2313 O O . PHE A 1 294 ? 14.18 34.938 13.383 1 90.88 294 PHE A O 1
ATOM 2320 N N . ASP A 1 295 ? 14.039 36.219 11.492 1 87.88 295 ASP A N 1
ATOM 2321 C CA . ASP A 1 295 ? 15.281 36.938 11.766 1 87.88 295 ASP A CA 1
ATOM 2322 C C . ASP A 1 295 ? 15.016 38.375 12.102 1 87.88 295 ASP A C 1
ATOM 2324 O O . ASP A 1 295 ? 14.125 39 11.516 1 87.88 295 ASP A O 1
ATOM 2328 N N . THR A 1 296 ? 15.773 38.844 13.039 1 87.44 296 THR A N 1
ATOM 2329 C CA . THR A 1 296 ? 15.742 40.25 13.43 1 87.44 296 THR A CA 1
ATOM 2330 C C . THR A 1 296 ? 17.125 40.875 13.281 1 87.44 296 THR A C 1
ATOM 2332 O O . THR A 1 296 ? 18.062 40.5 13.969 1 87.44 296 THR A O 1
ATOM 2335 N N . PRO A 1 297 ? 17.188 41.844 12.414 1 84.19 297 PRO A N 1
ATOM 2336 C CA . PRO A 1 297 ? 18.453 42.562 12.32 1 84.19 297 PRO A CA 1
ATOM 2337 C C . PRO A 1 297 ? 18.688 43.5 13.492 1 84.19 297 PRO A C 1
ATOM 2339 O O . PRO A 1 297 ? 17.734 44.094 14 1 84.19 297 PRO A O 1
ATOM 2342 N N . PHE A 1 298 ? 20.016 43.5 13.945 1 80.5 298 PHE A N 1
ATOM 2343 C CA . PHE A 1 298 ? 20.328 44.469 15.008 1 80.5 298 PHE A CA 1
ATOM 2344 C C . PHE A 1 298 ? 21.797 44.875 14.945 1 80.5 298 PHE A C 1
ATOM 2346 O O . PHE A 1 298 ? 22.594 44.281 14.227 1 80.5 298 PHE A O 1
ATOM 2353 N N . THR A 1 299 ? 22.078 46.125 15.352 1 77.25 299 THR A N 1
ATOM 2354 C CA . THR A 1 299 ? 23.453 46.594 15.453 1 77.25 299 THR A CA 1
ATOM 2355 C C . THR A 1 299 ? 23.938 46.531 16.906 1 77.25 299 THR A C 1
ATOM 2357 O O . THR A 1 299 ? 23.172 46.781 17.828 1 77.25 299 THR A O 1
ATOM 2360 N N . LYS A 1 300 ? 25.094 46 17.062 1 68.81 300 LYS A N 1
ATOM 2361 C CA . LYS A 1 300 ? 25.625 45.844 18.422 1 68.81 300 LYS A CA 1
ATOM 2362 C C . LYS A 1 300 ? 25.719 47.188 19.125 1 68.81 300 LYS A C 1
ATOM 2364 O O . LYS A 1 300 ? 25.562 47.281 20.344 1 68.81 300 LYS A O 1
ATOM 2369 N N . ASN A 1 301 ? 26.234 48.156 18.406 1 62.62 301 ASN A N 1
ATOM 2370 C CA . ASN A 1 301 ? 26.453 49.438 19.078 1 62.62 301 ASN A CA 1
ATOM 2371 C C . ASN A 1 301 ? 25.172 50.25 19.172 1 62.62 301 ASN A C 1
ATOM 2373 O O . ASN A 1 301 ? 25.203 51.406 19.609 1 62.62 301 ASN A O 1
ATOM 2377 N N . GLY A 1 302 ? 24.016 49.594 19.062 1 58.66 302 GLY A N 1
ATOM 2378 C CA . GLY A 1 302 ? 22.734 50.281 19.25 1 58.66 302 GLY A CA 1
ATOM 2379 C C . GLY A 1 302 ? 22.328 51.125 18.062 1 58.66 302 GLY A C 1
ATOM 2380 O O . GLY A 1 302 ? 21.234 51.688 18.062 1 58.66 302 GLY A O 1
ATOM 2381 N N . LYS A 1 303 ? 23.312 51.719 17.25 1 56.59 303 LYS A N 1
ATOM 2382 C CA . LYS A 1 303 ? 22.984 52.625 16.156 1 56.59 303 LYS A CA 1
ATOM 2383 C C . LYS A 1 303 ? 22.406 51.875 14.961 1 56.59 303 LYS A C 1
ATOM 2385 O O . LYS A 1 303 ? 22.828 50.75 14.641 1 56.59 303 LYS A O 1
ATOM 2390 N N . THR A 1 304 ? 21.234 52.125 14.586 1 56 304 THR A N 1
ATOM 2391 C CA . THR A 1 304 ? 20.469 51.562 13.492 1 56 304 THR A CA 1
ATOM 2392 C C . THR A 1 304 ? 21.328 51.406 12.242 1 56 304 THR A C 1
ATOM 2394 O O . THR A 1 304 ? 21.062 50.531 11.406 1 56 304 THR A O 1
ATOM 2397 N N . GLN A 1 305 ? 22.094 52.438 11.852 1 52.84 305 GLN A N 1
ATOM 2398 C CA . GLN A 1 305 ? 22.75 52.531 10.555 1 52.84 305 GLN A CA 1
ATOM 2399 C C . GLN A 1 305 ? 24.219 52.156 10.664 1 52.84 305 GLN A C 1
ATOM 2401 O O . GLN A 1 305 ? 25.094 53.031 10.773 1 52.84 305 GLN A O 1
ATOM 2406 N N . GLY A 1 306 ? 24.578 51.188 11.398 1 54.09 306 GLY A N 1
ATOM 2407 C CA . GLY A 1 306 ? 26 50.938 11.242 1 54.09 306 GLY A CA 1
ATOM 2408 C C . GLY A 1 306 ? 26.344 50.25 9.922 1 54.09 306 GLY A C 1
ATOM 2409 O O . GLY A 1 306 ? 25.438 49.906 9.156 1 54.09 306 GLY A O 1
ATOM 2410 N N . GLY A 1 307 ? 27.625 50.344 9.484 1 57.94 307 GLY A N 1
ATOM 2411 C CA . GLY A 1 307 ? 28.125 49.688 8.289 1 57.94 307 GLY A CA 1
ATOM 2412 C C . GLY A 1 307 ? 27.875 48.188 8.281 1 57.94 307 GLY A C 1
ATOM 2413 O O . GLY A 1 307 ? 27.438 47.625 9.281 1 57.94 307 GLY A O 1
ATOM 2414 N N . LEU A 1 308 ? 27.766 47.5 7.145 1 62.53 308 LEU A N 1
ATOM 2415 C CA . LEU A 1 308 ? 27.531 46.062 6.93 1 62.53 308 LEU A CA 1
ATOM 2416 C C . LEU A 1 308 ? 28.297 45.25 7.957 1 62.53 308 LEU A C 1
ATOM 2418 O O . LEU A 1 308 ? 27.812 44.188 8.391 1 62.53 308 LEU A O 1
ATOM 2422 N N . GLU A 1 309 ? 29.422 45.812 8.398 1 64.06 309 GLU A N 1
ATOM 2423 C CA . GLU A 1 309 ? 30.281 45.094 9.328 1 64.06 309 GLU A CA 1
ATOM 2424 C C . GLU A 1 309 ? 29.688 45.094 10.734 1 64.06 309 GLU A C 1
ATOM 2426 O O . GLU A 1 309 ? 30.031 44.219 11.555 1 64.06 309 GLU A O 1
ATOM 2431 N N . ASP A 1 310 ? 28.766 45.938 10.969 1 65.38 310 ASP A N 1
ATOM 2432 C CA . ASP A 1 310 ? 28.219 46.062 12.32 1 65.38 310 ASP A CA 1
ATOM 2433 C C . ASP A 1 310 ? 26.828 45.438 12.414 1 65.38 310 ASP A C 1
ATOM 2435 O O . ASP A 1 310 ? 26.219 45.438 13.484 1 65.38 310 ASP A O 1
ATOM 2439 N N . GLN A 1 311 ? 26.359 45 11.344 1 75.44 311 GLN A N 1
ATOM 2440 C CA . GLN A 1 311 ? 24.984 44.5 11.312 1 75.44 311 GLN A CA 1
ATOM 2441 C C . GLN A 1 311 ? 24.953 43.031 11.742 1 75.44 311 GLN A C 1
ATOM 2443 O O . GLN A 1 311 ? 25.656 42.188 11.172 1 75.44 311 GLN A O 1
ATOM 2448 N N . TRP A 1 312 ? 24.234 42.812 12.859 1 77.94 312 TRP A N 1
ATOM 2449 C CA . TRP A 1 312 ? 24.047 41.469 13.375 1 77.94 312 TRP A CA 1
ATOM 2450 C C . TRP A 1 312 ? 22.625 40.969 13.102 1 77.94 312 TRP A C 1
ATOM 2452 O O . TRP A 1 312 ? 21.75 41.781 12.719 1 77.94 312 TRP A O 1
ATOM 2462 N N . LYS A 1 313 ? 22.484 39.719 13.062 1 83.12 313 LYS A N 1
ATOM 2463 C CA . LYS A 1 313 ? 21.172 39.094 12.906 1 83.12 313 LYS A CA 1
ATOM 2464 C C . LYS A 1 313 ? 20.859 38.156 14.062 1 83.12 313 LYS A C 1
ATOM 2466 O O . LYS A 1 313 ? 21.734 37.406 14.508 1 83.12 313 LYS A O 1
ATOM 2471 N N . ARG A 1 314 ? 19.672 38.438 14.688 1 86.31 314 ARG A N 1
ATOM 2472 C CA . ARG A 1 314 ? 19.172 37.5 15.711 1 86.31 314 ARG A CA 1
ATOM 2473 C C . ARG A 1 314 ? 18.125 36.562 15.141 1 86.31 314 ARG A C 1
ATOM 2475 O O . ARG A 1 314 ? 17.094 37 14.633 1 86.31 314 ARG A O 1
ATOM 2482 N N . ARG A 1 315 ? 18.391 35.25 15.156 1 86.44 315 ARG A N 1
ATOM 2483 C CA . ARG A 1 315 ? 17.453 34.219 14.695 1 86.44 315 ARG A CA 1
ATOM 2484 C C . ARG A 1 315 ? 16.609 33.688 15.852 1 86.44 315 ARG A C 1
ATOM 2486 O O . ARG A 1 315 ? 17.156 33.156 16.828 1 86.44 315 ARG A O 1
ATOM 2493 N N . THR A 1 316 ? 15.398 33.906 15.781 1 90.62 316 THR A N 1
ATOM 2494 C CA . THR A 1 316 ? 14.484 33.406 16.812 1 90.62 316 THR A CA 1
ATOM 2495 C C . THR A 1 316 ? 13.711 32.188 16.297 1 90.62 316 THR A C 1
ATOM 2497 O O . THR A 1 316 ? 13.148 32.219 15.211 1 90.62 316 THR A O 1
ATOM 2500 N N . VAL A 1 317 ? 13.734 31.156 17.094 1 91.25 317 VAL A N 1
ATOM 2501 C CA . VAL A 1 317 ? 12.984 29.953 16.781 1 91.25 317 VAL A CA 1
ATOM 2502 C C . VAL A 1 317 ? 11.812 29.797 17.75 1 91.25 317 VAL A C 1
ATOM 2504 O O . VAL A 1 317 ? 12 29.812 18.969 1 91.25 317 VAL A O 1
ATOM 2507 N N . LEU A 1 318 ? 10.664 29.688 17.172 1 94.19 318 LEU A N 1
ATOM 2508 C CA . LEU A 1 318 ? 9.445 29.516 17.953 1 94.19 318 LEU A CA 1
ATOM 2509 C C . LEU A 1 318 ? 8.938 28.078 17.875 1 94.19 318 LEU A C 1
ATOM 2511 O O . LEU A 1 318 ? 9.031 27.453 16.812 1 94.19 318 LEU A O 1
ATOM 2515 N N . GLN A 1 319 ? 8.414 27.578 18.922 1 93.88 319 GLN A N 1
ATOM 2516 C CA . GLN A 1 319 ? 7.742 26.281 18.953 1 93.88 319 GLN A CA 1
ATOM 2517 C C . GLN A 1 319 ? 6.285 26.438 19.375 1 93.88 319 GLN A C 1
ATOM 2519 O O . GLN A 1 319 ? 5.984 27.125 20.344 1 93.88 319 GLN A O 1
ATOM 2524 N N . THR A 1 320 ? 5.43 25.844 18.703 1 95.25 320 THR A N 1
ATOM 2525 C CA . THR A 1 320 ? 4.008 25.922 19 1 95.25 320 THR A CA 1
ATOM 2526 C C . THR A 1 320 ? 3.547 24.672 19.75 1 95.25 320 THR A C 1
ATOM 2528 O O . THR A 1 320 ? 4.223 23.641 19.734 1 95.25 320 THR A O 1
ATOM 2531 N N . GLU A 1 321 ? 2.408 24.766 20.516 1 91.81 321 GLU A N 1
ATOM 2532 C CA . GLU A 1 321 ? 1.835 23.656 21.281 1 91.81 321 GLU A CA 1
ATOM 2533 C C . GLU A 1 321 ? 1.381 22.531 20.344 1 91.81 321 GLU A C 1
ATOM 2535 O O . GLU A 1 321 ? 1.33 21.375 20.75 1 91.81 321 GLU A O 1
ATOM 2540 N N . GLY A 1 322 ? 1.28 22.625 19.141 1 89.81 322 GLY A N 1
ATOM 2541 C CA . GLY A 1 322 ? 0.882 21.672 18.109 1 89.81 322 GLY A CA 1
ATOM 2542 C C . GLY A 1 322 ? 1.528 21.953 16.766 1 89.81 322 GLY A C 1
ATOM 2543 O O . GLY A 1 322 ? 2.379 22.828 16.641 1 89.81 322 GLY A O 1
ATOM 2544 N N . SER A 1 323 ? 1.101 21.078 15.82 1 90.88 323 SER A N 1
ATOM 2545 C CA . SER A 1 323 ? 1.697 21.219 14.5 1 90.88 323 SER A CA 1
ATOM 2546 C C . SER A 1 323 ? 0.668 21.688 13.477 1 90.88 323 SER A C 1
ATOM 2548 O O . SER A 1 323 ? -0.525 21.406 13.617 1 90.88 323 SER A O 1
ATOM 2550 N N . PHE A 1 324 ? 1.169 22.5 12.594 1 92.81 324 PHE A N 1
ATOM 2551 C CA . PHE A 1 324 ? 0.344 22.875 11.453 1 92.81 324 PHE A CA 1
ATOM 2552 C C . PHE A 1 324 ? 0.548 21.906 10.297 1 92.81 324 PHE A C 1
ATOM 2554 O O . PHE A 1 324 ? 1.636 21.344 10.133 1 92.81 324 PHE A O 1
ATOM 2561 N N . PRO A 1 325 ? -0.395 21.641 9.453 1 93.31 325 PRO A N 1
ATOM 2562 C CA . PRO A 1 325 ? -1.777 22.094 9.602 1 93.31 325 PRO A CA 1
ATOM 2563 C C . PRO A 1 325 ? -2.477 21.469 10.805 1 93.31 325 PRO A C 1
ATOM 2565 O O . PRO A 1 325 ? -2.248 20.297 11.125 1 93.31 325 PRO A O 1
ATOM 2568 N N . ALA A 1 326 ? -3.236 22.312 11.508 1 94.44 326 ALA A N 1
ATOM 2569 C CA . ALA A 1 326 ? -3.932 21.891 12.719 1 94.44 326 ALA A CA 1
ATOM 2570 C C . ALA A 1 326 ? -5.445 22 12.547 1 94.44 326 ALA A C 1
ATOM 2572 O O . ALA A 1 326 ? -5.93 22.359 11.477 1 94.44 326 ALA A O 1
ATOM 2573 N N . LEU A 1 327 ? -6.152 21.641 13.586 1 96.25 327 LEU A N 1
ATOM 2574 C CA . LEU A 1 327 ? -7.609 21.734 13.57 1 96.25 327 LEU A CA 1
ATOM 2575 C C . LEU A 1 327 ? -8.055 23.203 13.641 1 96.25 327 LEU A C 1
ATOM 2577 O O . LEU A 1 327 ? -9.211 23.516 13.344 1 96.25 327 LEU A O 1
ATOM 2581 N N . VAL A 1 328 ? -7.129 24.078 14.086 1 96.19 328 VAL A N 1
ATOM 2582 C CA . VAL A 1 328 ? -7.406 25.5 14.172 1 96.19 328 VAL A CA 1
ATOM 2583 C C . VAL A 1 328 ? -6.344 26.281 13.398 1 96.19 328 VAL A C 1
ATOM 2585 O O . VAL A 1 328 ? -5.301 25.734 13.039 1 96.19 328 VAL A O 1
ATOM 2588 N N . ASN A 1 329 ? -6.602 27.562 13.188 1 95.56 329 ASN A N 1
ATOM 2589 C CA . ASN A 1 329 ? -5.754 28.375 12.32 1 95.56 329 ASN A CA 1
ATOM 2590 C C . ASN A 1 329 ? -4.656 29.078 13.102 1 95.56 329 ASN A C 1
ATOM 2592 O O . ASN A 1 329 ? -3.799 29.75 12.523 1 95.56 329 ASN A O 1
ATOM 2596 N N . ARG A 1 330 ? -4.66 29 14.383 1 95.44 330 ARG A N 1
ATOM 2597 C CA . ARG A 1 330 ? -3.584 29.594 15.18 1 95.44 330 ARG A CA 1
ATOM 2598 C C . ARG A 1 330 ? -3.244 28.703 16.375 1 95.44 330 ARG A C 1
ATOM 2600 O O . ARG A 1 330 ? -4.113 28.016 16.906 1 95.44 330 ARG A O 1
ATOM 2607 N N . LEU A 1 331 ? -1.996 28.688 16.641 1 95.44 331 LEU A N 1
ATOM 2608 C CA . LEU A 1 331 ? -1.476 27.891 17.75 1 95.44 331 LEU A CA 1
ATOM 2609 C C . LEU A 1 331 ? -0.605 28.75 18.672 1 95.44 331 LEU A C 1
ATOM 2611 O O . LEU A 1 331 ? 0.144 29.609 18.188 1 95.44 331 LEU A O 1
ATOM 2615 N N . VAL A 1 332 ? -0.722 28.531 19.938 1 96 332 VAL A N 1
ATOM 2616 C CA . VAL A 1 332 ? 0.027 29.297 20.922 1 96 332 VAL A CA 1
ATOM 2617 C C . VAL A 1 332 ? 1.504 28.922 20.859 1 96 332 VAL A C 1
ATOM 2619 O O . VAL A 1 332 ? 1.839 27.734 20.703 1 96 332 VAL A O 1
ATOM 2622 N N . VAL A 1 333 ? 2.346 29.906 20.969 1 96.88 333 VAL A N 1
ATOM 2623 C CA . VAL A 1 333 ? 3.783 29.672 21.047 1 96.88 333 VAL A CA 1
ATOM 2624 C C . VAL A 1 333 ? 4.152 29.281 22.484 1 96.88 333 VAL A C 1
ATOM 2626 O O . VAL A 1 333 ? 3.834 29.984 23.438 1 96.88 333 VAL A O 1
ATOM 2629 N N . THR A 1 334 ? 4.848 28.188 22.625 1 96 334 THR A N 1
ATOM 2630 C CA . THR A 1 334 ? 5.188 27.703 23.953 1 96 334 THR A CA 1
ATOM 2631 C C . THR A 1 334 ? 6.668 27.922 24.25 1 96 334 THR A C 1
ATOM 2633 O O . THR A 1 334 ? 7.062 28.047 25.422 1 96 334 THR A O 1
ATOM 2636 N N . ILE A 1 335 ? 7.469 27.875 23.25 1 93.75 335 ILE A N 1
ATOM 2637 C CA . ILE A 1 335 ? 8.906 28.062 23.406 1 93.75 335 ILE A CA 1
ATOM 2638 C C . ILE A 1 335 ? 9.414 29.078 22.391 1 93.75 335 ILE A C 1
ATOM 2640 O O . ILE A 1 335 ? 9.016 29.062 21.234 1 93.75 335 ILE A O 1
ATOM 2644 N N . SER A 1 336 ? 10.203 30.016 22.859 1 91.25 336 SER A N 1
ATOM 2645 C CA . SER A 1 336 ? 10.883 31 22.016 1 91.25 336 SER A CA 1
ATOM 2646 C C . SER A 1 336 ? 12.367 31.078 22.359 1 91.25 336 SER A C 1
ATOM 2648 O O . SER A 1 336 ? 12.734 31.438 23.484 1 91.25 336 SER A O 1
ATOM 2650 N N . GLU A 1 337 ? 13.148 30.641 21.375 1 88.88 337 GLU A N 1
ATOM 2651 C CA . GLU A 1 337 ? 14.594 30.672 21.578 1 88.88 337 GLU A CA 1
ATOM 2652 C C . GLU A 1 337 ? 15.273 31.547 20.531 1 88.88 337 GLU A C 1
ATOM 2654 O O . GLU A 1 337 ? 14.938 31.484 19.344 1 88.88 337 GLU A O 1
ATOM 2659 N N . SER A 1 338 ? 16.188 32.406 21.062 1 86.38 338 SER A N 1
ATOM 2660 C CA . SER A 1 338 ? 16.891 33.312 20.156 1 86.38 338 SER A CA 1
ATOM 2661 C C . SER A 1 338 ? 18.391 33.031 20.156 1 86.38 338 SER A C 1
ATOM 2663 O O . SER A 1 338 ? 18.969 32.719 21.203 1 86.38 338 SER A O 1
ATOM 2665 N N . LEU A 1 339 ? 18.938 32.938 18.969 1 82.94 339 LEU A N 1
ATOM 2666 C CA . LEU A 1 339 ? 20.391 32.812 18.797 1 82.94 339 LEU A CA 1
ATOM 2667 C C . LEU A 1 339 ? 20.938 34 18.016 1 82.94 339 LEU A C 1
ATOM 2669 O O . LEU A 1 339 ? 20.344 34.438 17.031 1 82.94 339 LEU A O 1
ATOM 2673 N N . GLU A 1 340 ? 22.109 34.562 18.531 1 79.25 340 GLU A N 1
ATOM 2674 C CA . GLU A 1 340 ? 22.734 35.719 17.875 1 79.25 340 GLU A CA 1
ATOM 2675 C C . GLU A 1 340 ? 23.875 35.25 16.953 1 79.25 340 GLU A C 1
ATOM 2677 O O . GLU A 1 340 ? 24.625 34.344 17.312 1 79.25 340 GLU A O 1
ATOM 2682 N N . PHE A 1 341 ? 23.797 35.562 15.789 1 73.25 341 PHE A N 1
ATOM 2683 C CA . PHE A 1 341 ? 24.859 35.25 14.844 1 73.25 341 PHE A CA 1
ATOM 2684 C C . PHE A 1 341 ? 25.688 36.5 14.523 1 73.25 341 PHE A C 1
ATOM 2686 O O . PHE A 1 341 ? 25.172 37.594 14.5 1 73.25 341 PHE A O 1
ATOM 2693 N N . SER A 1 342 ? 27.141 36.344 14.648 1 60.62 342 SER A N 1
ATOM 2694 C CA . SER A 1 342 ? 28.094 37.406 14.328 1 60.62 342 SER A CA 1
ATOM 2695 C C . SER A 1 342 ? 27.891 37.938 12.914 1 60.62 342 SER A C 1
ATOM 2697 O O . SER A 1 342 ? 27.312 37.219 12.062 1 60.62 342 SER A O 1
ATOM 2699 N N . PRO A 1 343 ? 28.484 39.094 12.602 1 56.94 343 PRO A N 1
ATOM 2700 C CA . PRO A 1 343 ? 28.312 39.906 11.391 1 56.94 343 PRO A CA 1
ATOM 2701 C C . PRO A 1 343 ? 28.469 39.062 10.109 1 56.94 343 PRO A C 1
ATOM 2703 O O . PRO A 1 343 ? 29.25 38.125 10.07 1 56.94 343 PRO A O 1
ATOM 2706 N N . VAL A 1 344 ? 27.375 39.062 9.352 1 43.94 344 VAL A N 1
ATOM 2707 C CA . VAL A 1 344 ? 27.531 38.531 8 1 43.94 344 VAL A CA 1
ATOM 2708 C C . VAL A 1 344 ? 28.578 39.312 7.246 1 43.94 344 VAL A C 1
ATOM 2710 O O . VAL A 1 344 ? 28.641 40.531 7.363 1 43.94 344 VAL A O 1
ATOM 2713 N N . MET B 1 1 ? 16.156 -34.031 -32.656 1 34.94 1 MET B N 1
ATOM 2714 C CA . MET B 1 1 ? 15.602 -34.75 -31.5 1 34.94 1 MET B CA 1
ATOM 2715 C C . MET B 1 1 ? 14.531 -33.906 -30.797 1 34.94 1 MET B C 1
ATOM 2717 O O . MET B 1 1 ? 14.797 -32.781 -30.344 1 34.94 1 MET B O 1
ATOM 2721 N N . THR B 1 2 ? 13.367 -33.875 -31.234 1 45.06 2 THR B N 1
ATOM 2722 C CA . THR B 1 2 ? 12.289 -33.062 -30.703 1 45.06 2 THR B CA 1
ATOM 2723 C C . THR B 1 2 ? 12.219 -33.156 -29.188 1 45.06 2 THR B C 1
ATOM 2725 O O . THR B 1 2 ? 11.914 -34.219 -28.656 1 45.06 2 THR B O 1
ATOM 2728 N N . MET B 1 3 ? 13.102 -32.594 -28.469 1 54 3 MET B N 1
ATOM 2729 C CA . MET B 1 3 ? 13.391 -32.594 -27.047 1 54 3 MET B CA 1
ATOM 2730 C C . MET B 1 3 ? 12.117 -32.375 -26.219 1 54 3 MET B C 1
ATOM 2732 O O . MET B 1 3 ? 11.281 -31.547 -26.578 1 54 3 MET B O 1
ATOM 2736 N N . ASP B 1 4 ? 11.727 -33.438 -25.375 1 77 4 ASP B N 1
ATOM 2737 C CA . ASP B 1 4 ? 10.727 -33.312 -24.312 1 77 4 ASP B CA 1
ATOM 2738 C C . ASP B 1 4 ? 10.891 -31.984 -23.578 1 77 4 ASP B C 1
ATOM 2740 O O . ASP B 1 4 ? 11.797 -31.844 -22.75 1 77 4 ASP B O 1
ATOM 2744 N N . ARG B 1 5 ? 10.156 -31.016 -24.172 1 80.31 5 ARG B N 1
ATOM 2745 C CA . ARG B 1 5 ? 10.211 -29.672 -23.609 1 80.31 5 ARG B CA 1
ATOM 2746 C C . ARG B 1 5 ? 10.078 -29.719 -22.094 1 80.31 5 ARG B C 1
ATOM 2748 O O . ARG B 1 5 ? 10.695 -28.922 -21.375 1 80.31 5 ARG B O 1
ATOM 2755 N N . TYR B 1 6 ? 9.359 -30.672 -21.594 1 86.75 6 TYR B N 1
ATOM 2756 C CA . TYR B 1 6 ? 9.164 -30.797 -20.156 1 86.75 6 TYR B CA 1
ATOM 2757 C C . TYR B 1 6 ? 10.453 -31.25 -19.469 1 86.75 6 TYR B C 1
ATOM 2759 O O . TYR B 1 6 ? 10.844 -30.703 -18.438 1 86.75 6 TYR B O 1
ATOM 2767 N N . ALA B 1 7 ? 11.023 -32.188 -20.172 1 85.75 7 ALA B N 1
ATOM 2768 C CA . ALA B 1 7 ? 12.266 -32.719 -19.609 1 85.75 7 ALA B CA 1
ATOM 2769 C C . ALA B 1 7 ? 13.367 -31.672 -19.609 1 85.75 7 ALA B C 1
ATOM 2771 O O . ALA B 1 7 ? 14.18 -31.625 -18.688 1 85.75 7 ALA B O 1
ATOM 2772 N N . ALA B 1 8 ? 13.398 -30.891 -20.625 1 87.5 8 ALA B N 1
ATOM 2773 C CA . ALA B 1 8 ? 14.383 -29.812 -20.688 1 87.5 8 ALA B CA 1
ATOM 2774 C C . ALA B 1 8 ? 14.203 -28.812 -19.547 1 87.5 8 ALA B C 1
ATOM 2776 O O . ALA B 1 8 ? 15.172 -28.438 -18.875 1 87.5 8 ALA B O 1
ATOM 2777 N N . ALA B 1 9 ? 12.977 -28.359 -19.359 1 93.56 9 ALA B N 1
ATOM 2778 C CA . ALA B 1 9 ? 12.688 -27.453 -18.266 1 93.56 9 ALA B CA 1
ATOM 2779 C C . ALA B 1 9 ? 13.062 -28.078 -16.922 1 93.56 9 ALA B C 1
ATOM 2781 O O . ALA B 1 9 ? 13.625 -27.406 -16.047 1 93.56 9 ALA B O 1
ATOM 2782 N N . GLU B 1 10 ? 12.797 -29.297 -16.781 1 92.81 10 GLU B N 1
ATOM 2783 C CA . GLU B 1 10 ? 13.102 -29.984 -15.547 1 92.81 10 GLU B CA 1
ATOM 2784 C C . GLU B 1 10 ? 14.609 -30.078 -15.312 1 92.81 10 GLU B C 1
ATOM 2786 O O . GLU B 1 10 ? 15.07 -30.047 -14.172 1 92.81 10 GLU B O 1
ATOM 2791 N N . SER B 1 11 ? 15.32 -30.234 -16.422 1 92.94 11 SER B N 1
ATOM 2792 C CA . SER B 1 11 ? 16.781 -30.281 -16.297 1 92.94 11 SER B CA 1
ATOM 2793 C C . SER B 1 11 ? 17.312 -28.953 -15.742 1 92.94 11 SER B C 1
ATOM 2795 O O . SER B 1 11 ? 18.156 -28.953 -14.844 1 92.94 11 SER B O 1
ATOM 2797 N N . PHE B 1 12 ? 16.859 -27.891 -16.328 1 94.94 12 PHE B N 1
ATOM 2798 C CA . PHE B 1 12 ? 17.266 -26.578 -15.82 1 94.94 12 PHE B CA 1
ATOM 2799 C C . PHE B 1 12 ? 16.844 -26.422 -14.359 1 94.94 12 PHE B C 1
ATOM 2801 O O . PHE B 1 12 ? 17.594 -25.875 -13.555 1 94.94 12 PHE B O 1
ATOM 2808 N N . TYR B 1 13 ? 15.68 -26.859 -14.07 1 95.69 13 TYR B N 1
ATOM 2809 C CA . TYR B 1 13 ? 15.156 -26.781 -12.711 1 95.69 13 TYR B CA 1
ATOM 2810 C C . TYR B 1 13 ? 16.047 -27.547 -11.742 1 95.69 13 TYR B C 1
ATOM 2812 O O . TYR B 1 13 ? 16.406 -27.047 -10.672 1 95.69 13 TYR B O 1
ATOM 2820 N N . LYS B 1 14 ? 16.344 -28.75 -12.094 1 94.69 14 LYS B N 1
ATOM 2821 C CA . LYS B 1 14 ? 17.203 -29.578 -11.25 1 94.69 14 LYS B CA 1
ATOM 2822 C C . LYS B 1 14 ? 18.547 -28.922 -11.016 1 94.69 14 LYS B C 1
ATOM 2824 O O . LYS B 1 14 ? 19.078 -28.938 -9.898 1 94.69 14 LYS B O 1
ATOM 2829 N N . LEU B 1 15 ? 19.078 -28.375 -12.055 1 94.75 15 LEU B N 1
ATOM 2830 C CA . LEU B 1 15 ? 20.344 -27.656 -11.93 1 94.75 15 LEU B CA 1
ATOM 2831 C C . LEU B 1 15 ? 20.203 -26.469 -10.992 1 94.75 15 LEU B C 1
ATOM 2833 O O . LEU B 1 15 ? 21.062 -26.219 -10.148 1 94.75 15 LEU B O 1
ATOM 2837 N N . ALA B 1 16 ? 19.156 -25.703 -11.156 1 93.69 16 ALA B N 1
ATOM 2838 C CA . ALA B 1 16 ? 18.906 -24.547 -10.305 1 93.69 16 ALA B CA 1
ATOM 2839 C C . ALA B 1 16 ? 18.812 -24.953 -8.836 1 93.69 16 ALA B C 1
ATOM 2841 O O . ALA B 1 16 ? 19.406 -24.312 -7.969 1 93.69 16 ALA B O 1
ATOM 2842 N N . MET B 1 17 ? 18.141 -26.016 -8.57 1 91.5 17 MET B N 1
ATOM 2843 C CA . MET B 1 17 ? 17.953 -26.469 -7.199 1 91.5 17 MET B CA 1
ATOM 2844 C C . MET B 1 17 ? 19.25 -27.016 -6.629 1 91.5 17 MET B C 1
ATOM 2846 O O . MET B 1 17 ? 19.516 -26.891 -5.43 1 91.5 17 MET B O 1
ATOM 2850 N N . ALA B 1 18 ? 20.016 -27.656 -7.48 1 92.12 18 ALA B N 1
ATOM 2851 C CA . ALA B 1 18 ? 21.297 -28.203 -7.047 1 92.12 18 ALA B CA 1
ATOM 2852 C C . ALA B 1 18 ? 22.234 -27.078 -6.594 1 92.12 18 ALA B C 1
ATOM 2854 O O . ALA B 1 18 ? 23.047 -27.266 -5.684 1 92.12 18 ALA B O 1
ATOM 2855 N N . PHE B 1 19 ? 22.094 -25.938 -7.16 1 88.75 19 PHE B N 1
ATOM 2856 C CA . PHE B 1 19 ? 22.984 -24.828 -6.855 1 88.75 19 PHE B CA 1
ATOM 2857 C C . PHE B 1 19 ? 22.297 -23.812 -5.945 1 88.75 19 PHE B C 1
ATOM 2859 O O . PHE B 1 19 ? 22.719 -22.656 -5.875 1 88.75 19 PHE B O 1
ATOM 2866 N N . ALA B 1 20 ? 21.297 -24.219 -5.27 1 87.31 20 ALA B N 1
ATOM 2867 C CA . ALA B 1 20 ? 20.547 -23.344 -4.383 1 87.31 20 ALA B CA 1
ATOM 2868 C C . ALA B 1 20 ? 21.453 -22.719 -3.328 1 87.31 20 ALA B C 1
ATOM 2870 O O . ALA B 1 20 ? 21.266 -21.547 -2.965 1 87.31 20 ALA B O 1
ATOM 2871 N N . PRO B 1 21 ? 22.531 -23.359 -2.832 1 83.69 21 PRO B N 1
ATOM 2872 C CA . PRO B 1 21 ? 23.391 -22.781 -1.795 1 83.69 21 PRO B CA 1
ATOM 2873 C C . PRO B 1 21 ? 24.312 -21.688 -2.336 1 83.69 21 PRO B C 1
ATOM 2875 O O . PRO B 1 21 ? 24.906 -20.938 -1.558 1 83.69 21 PRO B O 1
ATOM 2878 N N . VAL B 1 22 ? 24.469 -21.625 -3.643 1 83.81 22 VAL B N 1
ATOM 2879 C CA . VAL B 1 22 ? 25.281 -20.594 -4.289 1 83.81 22 VAL B CA 1
ATOM 2880 C C . VAL B 1 22 ? 24.391 -19.641 -5.07 1 83.81 22 VAL B C 1
ATOM 2882 O O . VAL B 1 22 ? 24.125 -19.859 -6.258 1 83.81 22 VAL B O 1
ATOM 2885 N N . PRO B 1 23 ? 24.078 -18.5 -4.492 1 84.25 23 PRO B N 1
ATOM 2886 C CA . PRO B 1 23 ? 23.047 -17.625 -5.055 1 84.25 23 PRO B CA 1
ATOM 2887 C C . PRO B 1 23 ? 23.328 -17.234 -6.504 1 84.25 23 PRO B C 1
ATOM 2889 O O . PRO B 1 23 ? 22.406 -17.219 -7.332 1 84.25 23 PRO B O 1
ATOM 2892 N N . ASP B 1 24 ? 24.516 -16.984 -6.859 1 85.06 24 ASP B N 1
ATOM 2893 C CA . ASP B 1 24 ? 24.844 -16.562 -8.219 1 85.06 24 ASP B CA 1
ATOM 2894 C C . ASP B 1 24 ? 24.516 -17.656 -9.234 1 85.06 24 ASP B C 1
ATOM 2896 O O . ASP B 1 24 ? 23.906 -17.375 -10.273 1 85.06 24 ASP B O 1
ATOM 2900 N N . LEU B 1 25 ? 24.922 -18.828 -8.938 1 89.31 25 LEU B N 1
ATOM 2901 C CA . LEU B 1 25 ? 24.656 -19.953 -9.828 1 89.31 25 LEU B CA 1
ATOM 2902 C C . LEU B 1 25 ? 23.188 -20.328 -9.82 1 89.31 25 LEU B C 1
ATOM 2904 O O . LEU B 1 25 ? 22.625 -20.688 -10.852 1 89.31 25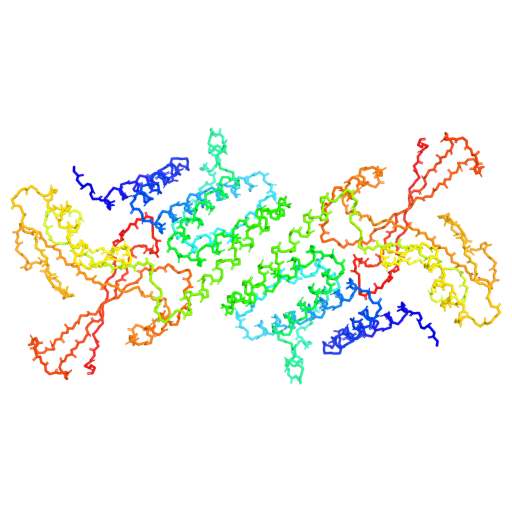 LEU B O 1
ATOM 2908 N N . HIS B 1 26 ? 22.625 -20.297 -8.641 1 91.19 26 HIS B N 1
ATOM 2909 C CA . HIS B 1 26 ? 21.188 -20.531 -8.523 1 91.19 26 HIS B CA 1
ATOM 2910 C C . HIS B 1 26 ? 20.391 -19.594 -9.422 1 91.19 26 HIS B C 1
ATOM 2912 O O . HIS B 1 26 ? 19.547 -20.031 -10.195 1 91.19 26 HIS B O 1
ATOM 2918 N N . ILE B 1 27 ? 20.719 -18.297 -9.383 1 92.56 27 ILE B N 1
ATOM 2919 C CA . ILE B 1 27 ? 20.047 -17.266 -10.172 1 92.56 27 ILE B CA 1
ATOM 2920 C C . ILE B 1 27 ? 20.297 -17.531 -11.664 1 92.56 27 ILE B C 1
ATOM 2922 O O . ILE B 1 27 ? 19.375 -17.438 -12.469 1 92.56 27 ILE B O 1
ATOM 2926 N N . MET B 1 28 ? 21.516 -17.812 -11.992 1 94.25 28 MET B N 1
ATOM 2927 C CA . MET B 1 28 ? 21.859 -18.047 -13.391 1 94.25 28 MET B CA 1
ATOM 2928 C C . MET B 1 28 ? 20.984 -19.156 -13.984 1 94.25 28 MET B C 1
ATOM 2930 O O . MET B 1 28 ? 20.422 -18.984 -15.062 1 94.25 28 MET B O 1
ATOM 2934 N N . TRP B 1 29 ? 20.875 -20.266 -13.328 1 95.44 29 TRP B N 1
ATOM 2935 C CA . TRP B 1 29 ? 20.125 -21.391 -13.867 1 95.44 29 TRP B CA 1
ATOM 2936 C C . TRP B 1 29 ? 18.641 -21.109 -13.875 1 95.44 29 TRP B C 1
ATOM 2938 O O . TRP B 1 29 ? 17.922 -21.562 -14.773 1 95.44 29 TRP B O 1
ATOM 2948 N N . LEU B 1 30 ? 18.141 -20.406 -12.867 1 96.06 30 LEU B N 1
ATOM 2949 C CA . LEU B 1 30 ? 16.734 -20 -12.875 1 96.06 30 LEU B CA 1
ATOM 2950 C C . LEU B 1 30 ? 16.438 -19.094 -14.07 1 96.06 30 LEU B C 1
ATOM 2952 O O . LEU B 1 30 ? 15.367 -19.172 -14.664 1 96.06 30 LEU B O 1
ATOM 2956 N N . LEU B 1 31 ? 17.391 -18.234 -14.383 1 97.06 31 LEU B N 1
ATOM 2957 C CA . LEU B 1 31 ? 17.203 -17.344 -15.523 1 97.06 31 LEU B CA 1
ATOM 2958 C C . LEU B 1 31 ? 17.219 -18.109 -16.828 1 97.06 31 LEU B C 1
ATOM 2960 O O . LEU B 1 31 ? 16.5 -17.781 -17.766 1 97.06 31 LEU B O 1
ATOM 2964 N N . HIS B 1 32 ? 18.031 -19.125 -16.922 1 96.94 32 HIS B N 1
ATOM 2965 C CA . HIS B 1 32 ? 18 -20 -18.094 1 96.94 32 HIS B CA 1
ATOM 2966 C C . HIS B 1 32 ? 16.656 -20.688 -18.234 1 96.94 32 HIS B C 1
ATOM 2968 O O . HIS B 1 32 ? 16.125 -20.797 -19.344 1 96.94 32 HIS B O 1
ATOM 2974 N N . LEU B 1 33 ? 16.203 -21.172 -17.109 1 97.75 33 LEU B N 1
ATOM 2975 C CA . LEU B 1 33 ? 14.891 -21.781 -17.094 1 97.75 33 LEU B CA 1
ATOM 2976 C C . LEU B 1 33 ? 13.82 -20.781 -17.516 1 97.75 33 LEU B C 1
ATOM 2978 O O . LEU B 1 33 ? 12.914 -21.125 -18.297 1 97.75 33 LEU B O 1
ATOM 2982 N N . CYS B 1 34 ? 13.898 -19.578 -17.016 1 97.81 34 CYS B N 1
ATOM 2983 C CA . CYS B 1 34 ? 12.977 -18.5 -17.375 1 97.81 34 CYS B CA 1
ATOM 2984 C C . CYS B 1 34 ? 12.977 -18.266 -18.875 1 97.81 34 CYS B C 1
ATOM 2986 O O . CYS B 1 34 ? 11.914 -18.172 -19.5 1 97.81 34 CYS B O 1
ATOM 2988 N N . ASP B 1 35 ? 14.133 -18.203 -19.438 1 97.38 35 ASP B N 1
ATOM 2989 C CA . ASP B 1 35 ? 14.273 -17.969 -20.875 1 97.38 35 ASP B CA 1
ATOM 2990 C C . ASP B 1 35 ? 13.703 -19.141 -21.672 1 97.38 35 ASP B C 1
ATOM 2992 O O . ASP B 1 35 ? 13.055 -18.938 -22.703 1 97.38 35 ASP B O 1
ATOM 2996 N N . ALA B 1 36 ? 14.008 -20.312 -21.203 1 96.19 36 ALA B N 1
ATOM 2997 C CA . ALA B 1 36 ? 13.477 -21.484 -21.875 1 96.19 36 ALA B CA 1
ATOM 2998 C C . ALA B 1 36 ? 11.945 -21.469 -21.906 1 96.19 36 ALA B C 1
ATOM 3000 O O . ALA B 1 36 ? 11.336 -21.797 -22.922 1 96.19 36 ALA B O 1
ATOM 3001 N N . HIS B 1 37 ? 11.328 -21.094 -20.828 1 97.19 37 HIS B N 1
ATOM 3002 C CA . HIS B 1 37 ? 9.875 -21 -20.734 1 97.19 37 HIS B CA 1
ATOM 3003 C C . HIS B 1 37 ? 9.336 -19.938 -21.688 1 97.19 37 HIS B C 1
ATOM 3005 O O . HIS B 1 37 ? 8.273 -20.109 -22.281 1 97.19 37 HIS B O 1
ATOM 3011 N N . GLN B 1 38 ? 10.039 -18.812 -21.797 1 96.31 38 GLN B N 1
ATOM 3012 C CA . GLN B 1 38 ? 9.609 -17.766 -22.719 1 96.31 38 GLN B CA 1
ATOM 3013 C C . GLN B 1 38 ? 9.625 -18.266 -24.156 1 96.31 38 GLN B C 1
ATOM 3015 O O . GLN B 1 38 ? 8.695 -18 -24.922 1 96.31 38 GLN B O 1
ATOM 3020 N N . ASP B 1 39 ? 10.625 -19.031 -24.484 1 94.56 39 ASP B N 1
ATOM 3021 C CA . ASP B 1 39 ? 10.742 -19.594 -25.828 1 94.56 39 ASP B CA 1
ATOM 3022 C C . ASP B 1 39 ? 9.578 -20.547 -26.125 1 94.56 39 ASP B C 1
ATOM 3024 O O . ASP B 1 39 ? 9.133 -20.656 -27.281 1 94.56 39 ASP B O 1
ATOM 3028 N N . MET B 1 40 ? 9.148 -21.219 -25.109 1 91.75 40 MET B N 1
ATOM 3029 C CA . MET B 1 40 ? 8.055 -22.172 -25.25 1 91.75 40 MET B CA 1
ATOM 3030 C C . MET B 1 40 ? 6.711 -21.516 -25 1 91.75 40 MET B C 1
ATOM 3032 O O . MET B 1 40 ? 5.676 -22.172 -24.969 1 91.75 40 MET B O 1
ATOM 3036 N N . GLN B 1 41 ? 6.652 -20.234 -24.703 1 93.31 41 GLN B N 1
ATOM 3037 C CA . GLN B 1 41 ? 5.473 -19.406 -24.453 1 93.31 41 GLN B CA 1
ATOM 3038 C C . GLN B 1 41 ? 4.719 -19.906 -23.219 1 93.31 41 GLN B C 1
ATOM 3040 O O . GLN B 1 41 ? 3.486 -19.891 -23.188 1 93.31 41 GLN B O 1
ATOM 3045 N N . SER B 1 42 ? 5.434 -20.5 -22.312 1 95.38 42 SER B N 1
ATOM 3046 C CA . SER B 1 42 ? 4.914 -20.797 -20.984 1 95.38 42 SER B CA 1
ATOM 3047 C C . SER B 1 42 ? 5.105 -19.609 -20.031 1 95.38 42 SER B C 1
ATOM 3049 O O . SER B 1 42 ? 5.965 -19.656 -19.156 1 95.38 42 SER B O 1
ATOM 3051 N N . TRP B 1 43 ? 4.207 -18.688 -20.156 1 96.62 43 TRP B N 1
ATOM 3052 C CA . TRP B 1 43 ? 4.395 -17.375 -19.547 1 96.62 43 TRP B CA 1
ATOM 3053 C C . TRP B 1 43 ? 4.273 -17.453 -18.031 1 96.62 43 TRP B C 1
ATOM 3055 O O . TRP B 1 43 ? 5.047 -16.828 -17.312 1 96.62 43 TRP B O 1
ATOM 3065 N N . ALA B 1 44 ? 3.305 -18.172 -17.547 1 96.19 44 ALA B N 1
ATOM 3066 C CA . ALA B 1 44 ? 3.104 -18.266 -16.109 1 96.19 44 ALA B CA 1
ATOM 3067 C C . ALA B 1 44 ? 4.32 -18.891 -15.422 1 96.19 44 ALA B C 1
ATOM 3069 O O . ALA B 1 44 ? 4.781 -18.391 -14.391 1 96.19 44 ALA B O 1
ATOM 3070 N N . GLU B 1 45 ? 4.844 -19.938 -15.984 1 96.56 45 GLU B N 1
ATOM 3071 C CA . GLU B 1 45 ? 6.031 -20.594 -15.445 1 96.56 45 GLU B CA 1
ATOM 3072 C C . GLU B 1 45 ? 7.246 -19.672 -15.5 1 96.56 45 GLU B C 1
ATOM 3074 O O . GLU B 1 45 ? 8.047 -19.625 -14.562 1 96.56 45 GLU B O 1
ATOM 3079 N N . SER B 1 46 ? 7.344 -19 -16.656 1 97.94 46 SER B N 1
ATOM 3080 C CA . SER B 1 46 ? 8.43 -18.031 -16.781 1 97.94 46 SER B CA 1
ATOM 3081 C C . SER B 1 46 ? 8.352 -16.953 -15.711 1 97.94 46 SER B C 1
ATOM 3083 O O . SER B 1 46 ? 9.367 -16.578 -15.109 1 97.94 46 SER B O 1
ATOM 3085 N N . ALA B 1 47 ? 7.164 -16.469 -15.492 1 97.88 47 ALA B N 1
ATOM 3086 C CA . ALA B 1 47 ? 6.957 -15.469 -14.461 1 97.88 47 ALA B CA 1
ATOM 3087 C C . ALA B 1 47 ? 7.367 -15.992 -13.086 1 97.88 47 ALA B C 1
ATOM 3089 O O . ALA B 1 47 ? 7.988 -15.281 -12.297 1 97.88 47 ALA B O 1
ATOM 3090 N N . GLN B 1 48 ? 7.035 -17.25 -12.828 1 97 48 GLN B N 1
ATOM 3091 C CA . GLN B 1 48 ? 7.406 -17.859 -11.562 1 97 48 GLN B CA 1
ATOM 3092 C C . GLN B 1 48 ? 8.922 -17.891 -11.383 1 97 48 GLN B C 1
ATOM 3094 O O . GLN B 1 48 ? 9.43 -17.656 -10.281 1 97 48 GLN B O 1
ATOM 3099 N N . CYS B 1 49 ? 9.602 -18.172 -12.43 1 97.75 49 CYS B N 1
ATOM 3100 C CA . CYS B 1 49 ? 11.055 -18.172 -12.375 1 97.75 49 CYS B CA 1
ATOM 3101 C C . CYS B 1 49 ? 11.594 -16.781 -12.047 1 97.75 49 CYS B C 1
ATOM 3103 O O . CYS B 1 49 ? 12.508 -16.641 -11.227 1 97.75 49 CYS B O 1
ATOM 3105 N N . ALA B 1 50 ? 11.039 -15.797 -12.703 1 98 50 ALA B N 1
ATOM 3106 C CA . ALA B 1 50 ? 11.453 -14.422 -12.438 1 98 50 ALA B CA 1
ATOM 3107 C C . ALA B 1 50 ? 11.188 -14.039 -10.992 1 98 50 ALA B C 1
ATOM 3109 O O . ALA B 1 50 ? 12.008 -13.375 -10.359 1 98 50 ALA B O 1
ATOM 3110 N N . VAL B 1 51 ? 10.062 -14.422 -10.461 1 97.19 51 VAL B N 1
ATOM 3111 C CA . VAL B 1 51 ? 9.734 -14.141 -9.07 1 97.19 51 VAL B CA 1
ATOM 3112 C C . VAL B 1 51 ? 10.727 -14.844 -8.148 1 97.19 51 VAL B C 1
ATOM 3114 O O . VAL B 1 51 ? 11.156 -14.281 -7.141 1 97.19 51 VAL B O 1
ATOM 3117 N N . ALA B 1 52 ? 11.047 -16.062 -8.469 1 95.44 52 ALA B N 1
ATOM 3118 C CA . ALA B 1 52 ? 12.023 -16.797 -7.668 1 95.44 52 ALA B CA 1
ATOM 3119 C C . ALA B 1 52 ? 13.359 -16.062 -7.613 1 95.44 52 ALA B C 1
ATOM 3121 O O . ALA B 1 52 ? 13.961 -15.945 -6.543 1 95.44 52 ALA B O 1
ATOM 3122 N N . VAL B 1 53 ? 13.805 -15.602 -8.75 1 95.19 53 VAL B N 1
ATOM 3123 C CA . VAL B 1 53 ? 15.055 -14.852 -8.812 1 95.19 53 VAL B CA 1
ATOM 3124 C C . VAL B 1 53 ? 14.945 -13.594 -7.957 1 95.19 53 VAL B C 1
ATOM 3126 O O . VAL B 1 53 ? 15.836 -13.297 -7.152 1 95.19 53 VAL B O 1
ATOM 3129 N N . ALA B 1 54 ? 13.844 -12.883 -8.148 1 95.88 54 ALA B N 1
ATOM 3130 C CA . ALA B 1 54 ? 13.625 -11.688 -7.336 1 95.88 54 ALA B CA 1
ATOM 3131 C C . ALA B 1 54 ? 13.656 -12.016 -5.848 1 95.88 54 ALA B C 1
ATOM 3133 O O . ALA B 1 54 ? 14.203 -11.258 -5.047 1 95.88 54 ALA B O 1
ATOM 3134 N N . GLY B 1 55 ? 13.016 -13.133 -5.52 1 94 55 GLY B N 1
ATOM 3135 C CA . GLY B 1 55 ? 13 -13.555 -4.129 1 94 55 GLY B CA 1
ATOM 3136 C C . GLY B 1 55 ? 14.383 -13.797 -3.557 1 94 55 GLY B C 1
ATOM 3137 O O . GLY B 1 55 ? 14.664 -13.414 -2.42 1 94 55 GLY B O 1
ATOM 3138 N N . ILE B 1 56 ? 15.242 -14.398 -4.312 1 91.06 56 ILE B N 1
ATOM 3139 C CA . ILE B 1 56 ? 16.609 -14.648 -3.885 1 91.06 56 ILE B CA 1
ATOM 3140 C C . ILE B 1 56 ? 17.328 -13.32 -3.654 1 91.06 56 ILE B C 1
ATOM 3142 O O . ILE B 1 56 ? 17.984 -13.133 -2.625 1 91.06 56 ILE B O 1
ATOM 3146 N N . VAL B 1 57 ? 17.172 -12.453 -4.562 1 91.62 57 VAL B N 1
ATOM 3147 C CA . VAL B 1 57 ? 17.859 -11.164 -4.465 1 91.62 57 VAL B CA 1
ATOM 3148 C C . VAL B 1 57 ? 17.297 -10.375 -3.281 1 91.62 57 VAL B C 1
ATOM 3150 O O . VAL B 1 57 ? 18.062 -9.812 -2.49 1 91.62 57 VAL B O 1
ATOM 3153 N N . MET B 1 58 ? 15.992 -10.297 -3.15 1 91.88 58 MET B N 1
ATOM 3154 C CA . MET B 1 58 ? 15.359 -9.555 -2.059 1 91.88 58 MET B CA 1
ATOM 3155 C C . MET B 1 58 ? 15.82 -10.094 -0.705 1 91.88 58 MET B C 1
ATOM 3157 O O . MET B 1 58 ? 16.156 -9.312 0.188 1 91.88 58 MET B O 1
ATOM 3161 N N . GLN B 1 59 ? 15.812 -11.391 -0.584 1 89.06 59 GLN B N 1
ATOM 3162 C CA . GLN B 1 59 ? 16.25 -12 0.666 1 89.06 59 GLN B CA 1
ATOM 3163 C C . GLN B 1 59 ? 17.719 -11.68 0.948 1 89.06 59 GLN B C 1
ATOM 3165 O O . GLN B 1 59 ? 18.094 -11.391 2.09 1 89.06 59 GLN B O 1
ATOM 3170 N N . SER B 1 60 ? 18.531 -11.727 -0.056 1 85.5 60 SER B N 1
ATOM 3171 C CA . SER B 1 60 ? 19.953 -11.406 0.095 1 85.5 60 SER B CA 1
ATOM 3172 C C . SER B 1 60 ? 20.141 -9.969 0.563 1 85.5 60 SER B C 1
ATOM 3174 O O . SER B 1 60 ? 21 -9.695 1.414 1 85.5 60 SER B O 1
ATOM 3176 N N . THR B 1 61 ? 19.391 -9.078 -0.035 1 85.88 61 THR B N 1
ATOM 3177 C CA . THR B 1 61 ? 19.5 -7.676 0.352 1 85.88 61 THR B CA 1
ATOM 3178 C C . THR B 1 61 ? 19.094 -7.48 1.809 1 85.88 61 THR B C 1
ATOM 3180 O O . THR B 1 61 ? 19.672 -6.664 2.521 1 85.88 61 THR B O 1
ATOM 3183 N N . LEU B 1 62 ? 18.109 -8.156 2.248 1 85.56 62 LEU B N 1
ATOM 3184 C CA . LEU B 1 62 ? 17.656 -8.078 3.631 1 85.56 62 LEU B CA 1
ATOM 3185 C C . LEU B 1 62 ? 18.719 -8.578 4.59 1 85.56 62 LEU B C 1
ATOM 3187 O O . LEU B 1 62 ? 18.969 -7.961 5.633 1 85.56 62 LEU B O 1
ATOM 3191 N N . ILE B 1 63 ? 19.344 -9.641 4.242 1 82.56 63 ILE B N 1
ATOM 3192 C CA . ILE B 1 63 ? 20.375 -10.227 5.078 1 82.56 63 ILE B CA 1
ATOM 3193 C C . ILE B 1 63 ? 21.578 -9.281 5.16 1 82.56 63 ILE B C 1
ATOM 3195 O O . ILE B 1 63 ? 22.109 -9.047 6.246 1 82.56 63 ILE B O 1
ATOM 3199 N N . LEU B 1 64 ? 21.922 -8.75 4.09 1 78.75 64 LEU B N 1
ATOM 3200 C CA . LEU B 1 64 ? 23.062 -7.844 4.039 1 78.75 64 LEU B CA 1
ATOM 3201 C C . LEU B 1 64 ? 22.797 -6.578 4.844 1 78.75 64 LEU B C 1
ATOM 3203 O O . LEU B 1 64 ? 23.672 -6.078 5.543 1 78.75 64 LEU B O 1
ATOM 3207 N N . SER B 1 65 ? 21.578 -6.047 4.684 1 79.62 65 SER B N 1
ATOM 3208 C CA . SER B 1 65 ? 21.203 -4.859 5.445 1 79.62 65 SER B CA 1
ATOM 3209 C C . SER B 1 65 ? 21.25 -5.133 6.945 1 79.62 65 SER B C 1
ATOM 3211 O O . SER B 1 65 ? 21.641 -4.266 7.73 1 79.62 65 SER B O 1
ATOM 3213 N N . ALA B 1 66 ? 20.828 -6.242 7.348 1 77.5 66 ALA B N 1
ATOM 3214 C CA . ALA B 1 66 ? 20.844 -6.629 8.758 1 77.5 66 ALA B CA 1
ATOM 3215 C C . ALA B 1 66 ? 22.281 -6.785 9.266 1 77.5 66 ALA B C 1
ATOM 3217 O O . ALA B 1 66 ? 22.594 -6.391 10.391 1 77.5 66 ALA B O 1
ATOM 3218 N N . LEU B 1 67 ? 23.094 -7.316 8.523 1 76.5 67 LEU B N 1
ATOM 3219 C CA . LEU B 1 67 ? 24.484 -7.531 8.898 1 76.5 67 LEU B CA 1
ATOM 3220 C C . LEU B 1 67 ? 25.234 -6.203 9.031 1 76.5 67 LEU B C 1
ATOM 3222 O O . LEU B 1 67 ? 26.125 -6.062 9.875 1 76.5 67 LEU B O 1
ATOM 3226 N N . MET B 1 68 ? 24.812 -5.273 8.266 1 74.25 68 MET B N 1
ATOM 3227 C CA . MET B 1 68 ? 25.484 -3.975 8.258 1 74.25 68 MET B CA 1
ATOM 3228 C C . MET B 1 68 ? 24.797 -3.004 9.211 1 74.25 68 MET B C 1
ATOM 3230 O O . MET B 1 68 ? 25.188 -1.842 9.312 1 74.25 68 MET B O 1
ATOM 3234 N N . ALA B 1 69 ? 23.766 -3.436 9.969 1 67.12 69 ALA B N 1
ATOM 3235 C CA . ALA B 1 69 ? 23.016 -2.635 10.93 1 67.12 69 ALA B CA 1
ATOM 3236 C C . ALA B 1 69 ? 22.422 -1.394 10.266 1 67.12 69 ALA B C 1
ATOM 3238 O O . ALA B 1 69 ? 22.453 -0.302 10.836 1 67.12 69 ALA B O 1
ATOM 3239 N N . ARG B 1 70 ? 22.203 -1.612 9.07 1 65.69 70 ARG B N 1
ATOM 3240 C CA . ARG B 1 70 ? 21.578 -0.513 8.344 1 65.69 70 ARG B CA 1
ATOM 3241 C C . ARG B 1 70 ? 20.062 -0.652 8.352 1 65.69 70 ARG B C 1
ATOM 3243 O O . ARG B 1 70 ? 19.531 -1.761 8.242 1 65.69 70 ARG B O 1
ATOM 3250 N N . ASN B 1 71 ? 19.359 0.334 8.867 1 60.97 71 ASN B N 1
ATOM 3251 C CA . ASN B 1 71 ? 17.891 0.334 8.883 1 60.97 71 ASN B CA 1
ATOM 3252 C C . ASN B 1 71 ? 17.328 0.846 7.566 1 60.97 71 ASN B C 1
ATOM 3254 O O . ASN B 1 71 ? 16.219 1.392 7.539 1 60.97 71 ASN B O 1
ATOM 3258 N N . ASP B 1 72 ? 18.141 0.636 6.512 1 60.91 72 ASP B N 1
ATOM 3259 C CA . ASP B 1 72 ? 17.703 1.268 5.27 1 60.91 72 ASP B CA 1
ATOM 3260 C C . ASP B 1 72 ? 17 0.267 4.359 1 60.91 72 ASP B C 1
ATOM 3262 O O . ASP B 1 72 ? 16.828 0.512 3.164 1 60.91 72 ASP B O 1
ATOM 3266 N N . GLY B 1 73 ? 16.578 -0.754 4.934 1 74.75 73 GLY B N 1
ATOM 3267 C CA . GLY B 1 73 ? 15.992 -1.739 4.031 1 74.75 73 GLY B CA 1
ATOM 3268 C C . GLY B 1 73 ? 14.578 -1.398 3.604 1 74.75 73 GLY B C 1
ATOM 3269 O O . GLY B 1 73 ? 13.773 -0.944 4.414 1 74.75 73 GLY B O 1
ATOM 3270 N N . VAL B 1 74 ? 14.336 -1.413 2.299 1 86.06 74 VAL B N 1
ATOM 3271 C CA . VAL B 1 74 ? 13.055 -1.091 1.668 1 86.06 74 VAL B CA 1
ATOM 3272 C C . VAL B 1 74 ? 12.047 -2.201 1.948 1 86.06 74 VAL B C 1
ATOM 3274 O O . VAL B 1 74 ? 10.867 -1.929 2.203 1 86.06 74 VAL B O 1
ATOM 3277 N N . TRP B 1 75 ? 12.578 -3.426 2.023 1 91 75 TRP B N 1
ATOM 3278 C CA . TRP B 1 75 ? 11.688 -4.562 2.207 1 91 75 TRP B CA 1
ATOM 3279 C C . TRP B 1 75 ? 11.82 -5.145 3.609 1 91 75 TRP B C 1
ATOM 3281 O O . TRP B 1 75 ? 12.883 -5.027 4.234 1 91 75 TRP B O 1
ATOM 3291 N N . SER B 1 76 ? 10.758 -5.715 4.102 1 89.19 76 SER B N 1
ATOM 3292 C CA . SER B 1 76 ? 10.703 -6.445 5.367 1 89.19 76 SER B CA 1
ATOM 3293 C C . SER B 1 76 ? 10.359 -7.914 5.145 1 89.19 76 SER B C 1
ATOM 3295 O O . SER B 1 76 ? 10.188 -8.352 4.004 1 89.19 76 SER B O 1
ATOM 3297 N N . LYS B 1 77 ? 10.273 -8.695 6.195 1 87.5 77 LYS B N 1
ATOM 3298 C CA . LYS B 1 77 ? 9.906 -10.109 6.129 1 87.5 77 LYS B CA 1
ATOM 3299 C C . LYS B 1 77 ? 8.492 -10.289 5.582 1 87.5 77 LYS B C 1
ATOM 3301 O O . LYS B 1 77 ? 8.203 -11.289 4.93 1 87.5 77 LYS B O 1
ATOM 3306 N N . ASP B 1 78 ? 7.691 -9.305 5.781 1 88.69 78 ASP B N 1
ATOM 3307 C CA . ASP B 1 78 ? 6.32 -9.359 5.281 1 88.69 78 ASP B CA 1
ATOM 3308 C C . ASP B 1 78 ? 6.289 -9.344 3.756 1 88.69 78 ASP B C 1
ATOM 3310 O O . ASP B 1 78 ? 5.422 -9.969 3.139 1 88.69 78 ASP B O 1
ATOM 3314 N N . HIS B 1 79 ? 7.211 -8.625 3.205 1 92.56 79 HIS B N 1
ATOM 3315 C CA . HIS B 1 79 ? 7.277 -8.57 1.749 1 92.56 79 HIS B CA 1
ATOM 3316 C C . HIS B 1 79 ? 7.699 -9.914 1.162 1 92.56 79 HIS B C 1
ATOM 3318 O O . HIS B 1 79 ? 7.195 -10.32 0.114 1 92.56 79 HIS B O 1
ATOM 3324 N N . ILE B 1 80 ? 8.555 -10.633 1.881 1 90.81 80 ILE B N 1
ATOM 3325 C CA . ILE B 1 80 ? 8.992 -11.945 1.436 1 90.81 80 ILE B CA 1
ATOM 3326 C C . ILE B 1 80 ? 7.84 -12.945 1.56 1 90.81 80 ILE B C 1
ATOM 3328 O O . ILE B 1 80 ? 7.645 -13.789 0.687 1 90.81 80 ILE B O 1
ATOM 3332 N N . THR B 1 81 ? 7.113 -12.781 2.611 1 90.44 81 THR B N 1
ATOM 3333 C CA . THR B 1 81 ? 5.941 -13.625 2.793 1 90.44 81 THR B CA 1
ATOM 3334 C C . THR B 1 81 ? 4.941 -13.422 1.659 1 90.44 81 THR B C 1
ATOM 3336 O O . THR B 1 81 ? 4.34 -14.375 1.169 1 90.44 81 THR B O 1
ATOM 3339 N N . ALA B 1 82 ? 4.77 -12.188 1.289 1 90.25 82 ALA B N 1
ATOM 3340 C CA . ALA B 1 82 ? 3.881 -11.883 0.172 1 90.25 82 ALA B CA 1
ATOM 3341 C C . ALA B 1 82 ? 4.383 -12.531 -1.119 1 90.25 82 ALA B C 1
ATOM 3343 O O . ALA B 1 82 ? 3.586 -13.016 -1.925 1 90.25 82 ALA B O 1
ATOM 3344 N N . LEU B 1 83 ? 5.66 -12.492 -1.276 1 92.56 83 LEU B N 1
ATOM 3345 C CA . LEU B 1 83 ? 6.266 -13.094 -2.461 1 92.56 83 LEU B CA 1
ATOM 3346 C C . LEU B 1 83 ? 6.062 -14.602 -2.469 1 92.56 83 LEU B C 1
ATOM 3348 O O . LEU B 1 83 ? 5.855 -15.195 -3.527 1 92.56 83 LEU B O 1
ATOM 3352 N N . ARG B 1 84 ? 6.051 -15.188 -1.311 1 90 84 ARG B N 1
ATOM 3353 C CA . ARG B 1 84 ? 5.871 -16.625 -1.175 1 90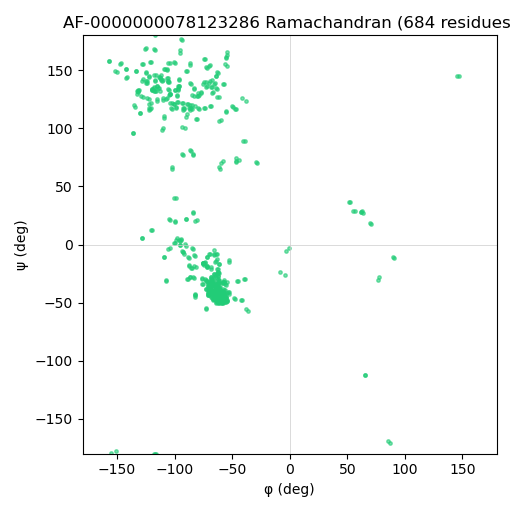 84 ARG B CA 1
ATOM 3354 C C . ARG B 1 84 ? 4.457 -17.047 -1.565 1 90 84 ARG B C 1
ATOM 3356 O O . ARG B 1 84 ? 4.238 -18.156 -2.049 1 90 84 ARG B O 1
ATOM 3363 N N . LYS B 1 85 ? 3.557 -16.172 -1.357 1 88.75 85 LYS B N 1
ATOM 3364 C CA . LYS B 1 85 ? 2.184 -16.453 -1.767 1 88.75 85 LYS B CA 1
ATOM 3365 C C . LYS B 1 85 ? 2.064 -16.5 -3.287 1 88.75 85 LYS B C 1
ATOM 3367 O O . LYS B 1 85 ? 1.199 -17.203 -3.82 1 88.75 85 LYS B O 1
ATOM 3372 N N . ILE B 1 86 ? 2.938 -15.773 -3.977 1 92 86 ILE B N 1
ATOM 3373 C CA . ILE B 1 86 ? 2.959 -15.773 -5.434 1 92 86 ILE B CA 1
ATOM 3374 C C . ILE B 1 86 ? 3.736 -16.984 -5.941 1 92 86 ILE B C 1
ATOM 3376 O O . ILE B 1 86 ? 3.314 -17.641 -6.895 1 92 86 ILE B O 1
ATOM 3380 N N . CYS B 1 87 ? 4.828 -17.203 -5.27 1 92.19 87 CYS B N 1
ATOM 3381 C CA . CYS B 1 87 ? 5.738 -18.281 -5.648 1 92.19 87 CYS B CA 1
ATOM 3382 C C . CYS B 1 87 ? 6.215 -19.047 -4.418 1 92.19 87 CYS B C 1
ATOM 3384 O O . CYS B 1 87 ? 7.234 -18.703 -3.82 1 92.19 87 CYS B O 1
ATOM 3386 N N . PRO B 1 88 ? 5.582 -20.125 -4.109 1 85.81 88 PRO B N 1
ATOM 3387 C CA . PRO B 1 88 ? 5.891 -20.891 -2.9 1 85.81 88 PRO B CA 1
ATOM 3388 C C . PRO B 1 88 ? 7.32 -21.422 -2.891 1 85.81 88 PRO B C 1
ATOM 3390 O O . PRO B 1 88 ? 7.84 -21.781 -1.833 1 85.81 88 PRO B O 1
ATOM 3393 N N . MET B 1 89 ? 7.98 -21.469 -3.938 1 80.06 89 MET B N 1
ATOM 3394 C CA . MET B 1 89 ? 9.344 -21.984 -4.016 1 80.06 89 MET B CA 1
ATOM 3395 C C . MET B 1 89 ? 10.328 -21.016 -3.355 1 80.06 89 MET B C 1
ATOM 3397 O O . MET B 1 89 ? 11.445 -21.406 -3.008 1 80.06 89 MET B O 1
ATOM 3401 N N . VAL B 1 90 ? 9.984 -19.75 -3.164 1 79.88 90 VAL B N 1
ATOM 3402 C CA . VAL B 1 90 ? 10.844 -18.766 -2.533 1 79.88 90 VAL B CA 1
ATOM 3403 C C . VAL B 1 90 ? 11.07 -19.125 -1.069 1 79.88 90 VAL B C 1
ATOM 3405 O O . VAL B 1 90 ? 12.031 -18.656 -0.446 1 79.88 90 VAL B O 1
ATOM 3408 N N . SER B 1 91 ? 10.57 -20.047 -0.4 1 64.94 91 SER B N 1
ATOM 3409 C CA . SER B 1 91 ? 10.586 -20.406 1.016 1 64.94 91 SER B CA 1
ATOM 3410 C C . SER B 1 91 ? 11.992 -20.781 1.479 1 64.94 91 SER B C 1
ATOM 3412 O O . SER B 1 91 ? 12.266 -20.812 2.68 1 64.94 91 SER B O 1
ATOM 3414 N N . SER B 1 92 ? 12.922 -21.031 0.55 1 61.81 92 SER B N 1
ATOM 3415 C CA . SER B 1 92 ? 14.188 -21.547 1.072 1 61.81 92 SER B CA 1
ATOM 3416 C C . SER B 1 92 ? 15.07 -20.406 1.585 1 61.81 92 SER B C 1
ATOM 3418 O O . SER B 1 92 ? 15.273 -19.406 0.891 1 61.81 92 SER B O 1
ATOM 3420 N N . GLU B 1 93 ? 15.195 -20.328 2.947 1 64.06 93 GLU B N 1
ATOM 3421 C CA . GLU B 1 93 ? 15.992 -19.312 3.631 1 64.06 93 GLU B CA 1
ATOM 3422 C C . GLU B 1 93 ? 17.438 -19.312 3.139 1 64.06 93 GLU B C 1
ATOM 3424 O O . GLU B 1 93 ? 18.031 -20.391 2.955 1 64.06 93 GLU B O 1
ATOM 3429 N N . ILE B 1 94 ? 17.781 -18.234 2.52 1 70.81 94 ILE B N 1
ATOM 3430 C CA . ILE B 1 94 ? 19.188 -18.031 2.168 1 70.81 94 ILE B CA 1
ATOM 3431 C C . ILE B 1 94 ? 20.016 -17.812 3.436 1 70.81 94 ILE B C 1
ATOM 3433 O O . ILE B 1 94 ? 19.625 -17.016 4.297 1 70.81 94 ILE B O 1
ATOM 3437 N N . SER B 1 95 ? 20.891 -18.672 3.584 1 69.62 95 SER B N 1
ATOM 3438 C CA . SER B 1 95 ? 21.734 -18.516 4.77 1 69.62 95 SER B CA 1
ATOM 3439 C C . SER B 1 95 ? 22.531 -17.219 4.727 1 69.62 95 SER B C 1
ATOM 3441 O O . SER B 1 95 ? 22.828 -16.703 3.646 1 69.62 95 SER B O 1
ATOM 3443 N N . SER B 1 96 ? 22.75 -16.688 5.906 1 68.56 96 SER B N 1
ATOM 3444 C CA . SER B 1 96 ? 23.562 -15.484 6.035 1 68.56 96 SER B CA 1
ATOM 3445 C C . SER B 1 96 ? 24.938 -15.68 5.406 1 68.56 96 SER B C 1
ATOM 3447 O O . SER B 1 96 ? 25.484 -14.766 4.785 1 68.56 96 SER B O 1
ATOM 3449 N N . GLU B 1 97 ? 25.406 -16.844 5.516 1 67.88 97 GLU B N 1
ATOM 3450 C CA . GLU B 1 97 ? 26.734 -17.141 4.988 1 67.88 97 GLU B CA 1
ATOM 3451 C C . GLU B 1 97 ? 26.75 -17.094 3.463 1 67.88 97 GLU B C 1
ATOM 3453 O O . GLU B 1 97 ? 27.688 -16.562 2.863 1 67.88 97 GLU B O 1
ATOM 3458 N N . ALA B 1 98 ? 25.781 -17.562 2.957 1 67.69 98 ALA B N 1
ATOM 3459 C CA . ALA B 1 98 ? 25.703 -17.578 1.498 1 67.69 98 ALA B CA 1
ATOM 3460 C C . ALA B 1 98 ? 25.562 -16.172 0.936 1 67.69 98 ALA B C 1
ATOM 3462 O O . ALA B 1 98 ? 26.188 -15.828 -0.069 1 67.69 98 ALA B O 1
ATOM 3463 N N . ALA B 1 99 ? 24.781 -15.414 1.577 1 67.12 99 ALA B N 1
ATOM 3464 C CA . ALA B 1 99 ? 24.594 -14.031 1.149 1 67.12 99 ALA B CA 1
ATOM 3465 C C . ALA B 1 99 ? 25.859 -13.211 1.322 1 67.12 99 ALA B C 1
ATOM 3467 O O . ALA B 1 99 ? 26.219 -12.422 0.449 1 67.12 99 ALA B O 1
ATOM 3468 N N . ALA B 1 100 ? 26.516 -13.406 2.416 1 65.69 100 ALA B N 1
ATOM 3469 C CA . ALA B 1 100 ? 27.734 -12.664 2.717 1 65.69 100 ALA B CA 1
ATOM 3470 C C . ALA B 1 100 ? 28.859 -13.047 1.755 1 65.69 100 ALA B C 1
ATOM 3472 O O . ALA B 1 100 ? 29.641 -12.195 1.335 1 65.69 100 ALA B O 1
ATOM 3473 N N . ALA B 1 101 ? 28.984 -14.234 1.544 1 63 101 ALA B N 1
ATOM 3474 C CA . ALA B 1 101 ? 30.047 -14.734 0.658 1 63 101 ALA B CA 1
ATOM 3475 C C . ALA B 1 101 ? 29.922 -14.117 -0.734 1 63 101 ALA B C 1
ATOM 3477 O O . ALA B 1 101 ? 30.938 -13.852 -1.392 1 63 101 ALA B O 1
ATOM 3478 N N . GLU B 1 102 ? 28.703 -13.891 -1.038 1 62.31 102 GLU B N 1
ATOM 3479 C CA . GLU B 1 102 ? 28.484 -13.312 -2.357 1 62.31 102 GLU B CA 1
ATOM 3480 C C . GLU B 1 102 ? 28.906 -11.844 -2.396 1 62.31 102 GLU B C 1
ATOM 3482 O O . GLU B 1 102 ? 29.406 -11.367 -3.416 1 62.31 102 GLU B O 1
ATOM 3487 N N . VAL B 1 103 ? 28.656 -11.164 -1.362 1 58.5 103 VAL B N 1
ATOM 3488 C CA . VAL B 1 103 ? 29.047 -9.758 -1.285 1 58.5 103 VAL B CA 1
ATOM 3489 C C . VAL B 1 103 ? 30.562 -9.633 -1.374 1 58.5 103 VAL B C 1
ATOM 3491 O O . VAL B 1 103 ? 31.078 -8.734 -2.037 1 58.5 103 VAL B O 1
ATOM 3494 N N . GLU B 1 104 ? 31.156 -10.484 -0.634 1 55 104 GLU B N 1
ATOM 3495 C CA . GLU B 1 104 ? 32.625 -10.438 -0.671 1 55 104 GLU B CA 1
ATOM 3496 C C . GLU B 1 104 ? 33.125 -10.828 -2.049 1 55 104 GLU B C 1
ATOM 3498 O O . GLU B 1 104 ? 34.219 -10.406 -2.441 1 55 104 GLU B O 1
ATOM 3503 N N . GLY B 1 105 ? 32.312 -11.578 -2.711 1 51.88 105 GLY B N 1
ATOM 3504 C CA . GLY B 1 105 ? 32.75 -11.953 -4.043 1 51.88 105 GLY B CA 1
ATOM 3505 C C . GLY B 1 105 ? 32.219 -11.031 -5.129 1 51.88 105 GLY B C 1
ATOM 3506 O O . GLY B 1 105 ? 31.656 -9.984 -4.836 1 51.88 105 GLY B O 1
ATOM 3507 N N . TYR B 1 106 ? 32.562 -11.18 -6.391 1 45.28 106 TYR B N 1
ATOM 3508 C CA . TYR B 1 106 ? 32.25 -10.438 -7.605 1 45.28 106 TYR B CA 1
ATOM 3509 C C . TYR B 1 106 ? 30.75 -10.266 -7.777 1 45.28 106 TYR B C 1
ATOM 3511 O O . TYR B 1 106 ? 30.297 -9.469 -8.594 1 45.28 106 TYR B O 1
ATOM 3519 N N . GLY B 1 107 ? 29.875 -11.023 -7.004 1 52.28 107 GLY B N 1
ATOM 3520 C CA . GLY B 1 107 ? 28.469 -11.141 -7.328 1 52.28 107 GLY B CA 1
ATOM 3521 C C . GLY B 1 107 ? 27.609 -10.117 -6.621 1 52.28 107 GLY B C 1
ATOM 3522 O O . GLY B 1 107 ? 26.391 -10.086 -6.805 1 52.28 107 GLY B O 1
ATOM 3523 N N . ALA B 1 108 ? 28.328 -9.406 -5.734 1 53.91 108 ALA B N 1
ATOM 3524 C CA . ALA B 1 108 ? 27.672 -8.414 -4.883 1 53.91 108 ALA B CA 1
ATOM 3525 C C . ALA B 1 108 ? 26.938 -7.375 -5.715 1 53.91 108 ALA B C 1
ATOM 3527 O O . ALA B 1 108 ? 25.859 -6.914 -5.328 1 53.91 108 ALA B O 1
ATOM 3528 N N . SER B 1 109 ? 27.562 -7.23 -6.82 1 59.22 109 SER B N 1
ATOM 3529 C CA . SER B 1 109 ? 27.031 -6.164 -7.668 1 59.22 109 SER B CA 1
ATOM 3530 C C . SER B 1 109 ? 25.672 -6.531 -8.234 1 59.22 109 SER B C 1
ATOM 3532 O O . SER B 1 109 ? 24.922 -5.656 -8.68 1 59.22 109 SER B O 1
ATOM 3534 N N . LYS B 1 110 ? 25.266 -7.809 -8.008 1 77.75 110 LYS B N 1
ATOM 3535 C CA . LYS B 1 110 ? 24.031 -8.203 -8.68 1 77.75 110 LYS B CA 1
ATOM 3536 C C . LYS B 1 110 ? 22.891 -8.375 -7.68 1 77.75 110 LYS B C 1
ATOM 3538 O O . LYS B 1 110 ? 21.719 -8.445 -8.07 1 77.75 110 LYS B O 1
ATOM 3543 N N . LEU B 1 111 ? 23.281 -8.359 -6.504 1 84 111 LEU B N 1
ATOM 3544 C CA . LEU B 1 111 ? 22.281 -8.57 -5.465 1 84 111 LEU B CA 1
ATOM 3545 C C . LEU B 1 111 ? 21.891 -7.246 -4.812 1 84 111 LEU B C 1
ATOM 3547 O O . LEU B 1 111 ? 22.188 -7.016 -3.639 1 84 111 LEU B O 1
ATOM 3551 N N . THR B 1 112 ? 21.297 -6.43 -5.617 1 88.75 112 THR B N 1
ATOM 3552 C CA . THR B 1 112 ? 20.891 -5.094 -5.191 1 88.75 112 THR B CA 1
ATOM 3553 C C . THR B 1 112 ? 19.375 -4.934 -5.262 1 88.75 112 THR B C 1
ATOM 3555 O O . THR B 1 112 ? 18.688 -5.746 -5.883 1 88.75 112 THR B O 1
ATOM 3558 N N . VAL B 1 113 ? 18.953 -3.906 -4.68 1 92 113 VAL B N 1
ATOM 3559 C CA . VAL B 1 113 ? 17.531 -3.586 -4.723 1 92 113 VAL B CA 1
ATOM 3560 C C . VAL B 1 113 ? 17.109 -3.342 -6.168 1 92 113 VAL B C 1
ATOM 3562 O O . VAL B 1 113 ? 16.031 -3.801 -6.586 1 92 113 VAL B O 1
ATOM 3565 N N . ASP B 1 114 ? 17.938 -2.699 -6.922 1 93.5 114 ASP B N 1
ATOM 3566 C CA . ASP B 1 114 ? 17.625 -2.406 -8.32 1 93.5 114 ASP B CA 1
ATOM 3567 C C . ASP B 1 114 ? 17.484 -3.689 -9.133 1 93.5 114 ASP B C 1
ATOM 3569 O O . ASP B 1 114 ? 16.609 -3.789 -10 1 93.5 114 ASP B O 1
ATOM 3573 N N . SER B 1 115 ? 18.328 -4.613 -8.875 1 93.69 115 SER B N 1
ATOM 3574 C CA . SER B 1 115 ? 18.234 -5.898 -9.562 1 93.69 115 SER B CA 1
ATOM 3575 C C . SER B 1 115 ? 16.938 -6.617 -9.211 1 93.69 115 SER B C 1
ATOM 3577 O O . SER B 1 115 ? 16.297 -7.207 -10.078 1 93.69 115 SER B O 1
ATOM 3579 N N . ALA B 1 116 ? 16.625 -6.605 -7.926 1 94.88 116 ALA B N 1
ATOM 3580 C CA . ALA B 1 116 ? 15.359 -7.223 -7.512 1 94.88 116 ALA B CA 1
ATOM 3581 C C . ALA B 1 116 ? 14.18 -6.586 -8.234 1 94.88 116 ALA B C 1
ATOM 3583 O O . ALA B 1 116 ? 13.289 -7.293 -8.719 1 94.88 116 ALA B O 1
ATOM 3584 N N . VAL B 1 117 ? 14.18 -5.242 -8.289 1 97 117 VAL B N 1
ATOM 3585 C CA . VAL B 1 117 ? 13.102 -4.516 -8.945 1 97 117 VAL B CA 1
ATOM 3586 C C . VAL B 1 117 ? 13.031 -4.902 -10.422 1 97 117 VAL B C 1
ATOM 3588 O O . VAL B 1 117 ? 11.945 -5.074 -10.977 1 97 117 VAL B O 1
ATOM 3591 N N . LYS B 1 118 ? 14.133 -5.039 -11.07 1 97.19 118 LYS B N 1
ATOM 3592 C CA . LYS B 1 118 ? 14.203 -5.441 -12.477 1 97.19 118 LYS B CA 1
ATOM 3593 C C . LYS B 1 118 ? 13.523 -6.785 -12.695 1 97.19 118 LYS B C 1
ATOM 3595 O O . LYS B 1 118 ? 12.742 -6.941 -13.641 1 97.19 118 LYS B O 1
ATOM 3600 N N . TYR B 1 119 ? 13.758 -7.738 -11.859 1 97.5 119 TYR B N 1
ATOM 3601 C CA . TYR B 1 119 ? 13.188 -9.07 -12.023 1 97.5 119 TYR B CA 1
ATOM 3602 C C . TYR B 1 119 ? 11.719 -9.086 -11.625 1 97.5 119 TYR B C 1
ATOM 3604 O O . TYR B 1 119 ? 10.922 -9.836 -12.211 1 97.5 119 TYR B O 1
ATOM 3612 N N . LEU B 1 120 ? 11.367 -8.289 -10.625 1 98.12 120 LEU B N 1
ATOM 3613 C CA . LEU B 1 120 ? 9.945 -8.133 -10.32 1 98.12 120 LEU B CA 1
ATOM 3614 C C . LEU B 1 120 ? 9.195 -7.559 -11.516 1 98.12 120 LEU B C 1
ATOM 3616 O O . LEU B 1 120 ? 8.094 -8.016 -11.844 1 98.12 120 LEU B O 1
ATOM 3620 N N . GLN B 1 121 ? 9.805 -6.617 -12.148 1 98.44 121 GLN B N 1
ATOM 3621 C CA . GLN B 1 121 ? 9.195 -6.023 -13.328 1 98.44 121 GLN B CA 1
ATOM 3622 C C . GLN B 1 121 ? 9.086 -7.039 -14.461 1 98.44 121 GLN B C 1
ATOM 3624 O O . GLN B 1 121 ? 8.102 -7.055 -15.203 1 98.44 121 GLN B O 1
ATOM 3629 N N . LEU B 1 122 ? 10.094 -7.801 -14.641 1 98.5 122 LEU B N 1
ATOM 3630 C CA . LEU B 1 122 ? 10.031 -8.883 -15.617 1 98.5 122 LEU B CA 1
ATOM 3631 C C . LEU B 1 122 ? 8.891 -9.836 -15.305 1 98.5 122 LEU B C 1
ATOM 3633 O O . LEU B 1 122 ? 8.125 -10.219 -16.188 1 98.5 122 LEU B O 1
ATOM 3637 N N . ALA B 1 123 ? 8.805 -10.258 -14.055 1 98.38 123 ALA B N 1
ATOM 3638 C CA . ALA B 1 123 ? 7.719 -11.133 -13.633 1 98.38 123 ALA B CA 1
ATOM 3639 C C . ALA B 1 123 ? 6.355 -10.523 -13.945 1 98.38 123 ALA B C 1
ATOM 3641 O O . ALA B 1 123 ? 5.453 -11.211 -14.43 1 98.38 123 ALA B O 1
ATOM 3642 N N . ASN B 1 124 ? 6.266 -9.227 -13.609 1 98.38 124 ASN B N 1
ATOM 3643 C CA . ASN B 1 124 ? 5.02 -8.531 -13.891 1 98.38 124 ASN B CA 1
ATOM 3644 C C . ASN B 1 124 ? 4.66 -8.602 -15.375 1 98.38 124 ASN B C 1
ATOM 3646 O O . ASN B 1 124 ? 3.504 -8.844 -15.719 1 98.38 124 ASN B O 1
ATOM 3650 N N . LYS B 1 125 ? 5.594 -8.336 -16.234 1 98.38 125 LYS B N 1
ATOM 3651 C CA . LYS B 1 125 ? 5.387 -8.406 -17.688 1 98.38 125 LYS B CA 1
ATOM 3652 C C . LYS B 1 125 ? 4.949 -9.805 -18.109 1 98.38 125 LYS B C 1
ATOM 3654 O O . LYS B 1 125 ? 4.02 -9.961 -18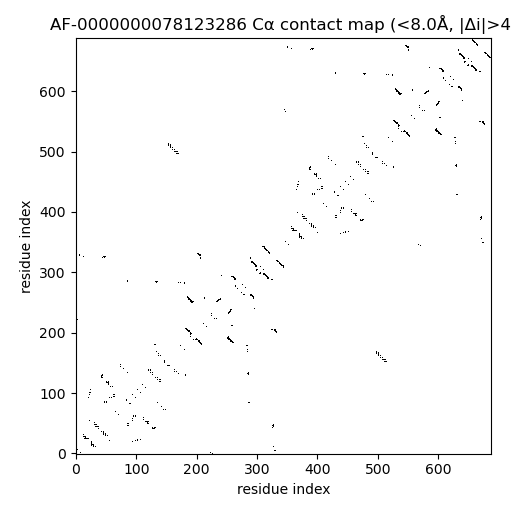.906 1 98.38 125 LYS B O 1
ATOM 3659 N N . LEU B 1 126 ? 5.555 -10.773 -17.594 1 98.31 126 LEU B N 1
ATOM 3660 C CA . LEU B 1 126 ? 5.281 -12.164 -17.953 1 98.31 126 LEU B CA 1
ATOM 3661 C C . LEU B 1 126 ? 3.92 -12.602 -17.422 1 98.31 126 LEU B C 1
ATOM 3663 O O . LEU B 1 126 ? 3.168 -13.289 -18.125 1 98.31 126 LEU B O 1
ATOM 3667 N N . PHE B 1 127 ? 3.566 -12.25 -16.156 1 97.5 127 PHE B N 1
ATOM 3668 C CA . PHE B 1 127 ? 2.24 -12.547 -15.633 1 97.5 127 PHE B CA 1
ATOM 3669 C C . PHE B 1 127 ? 1.16 -11.852 -16.453 1 97.5 127 PHE B C 1
ATOM 3671 O O . PHE B 1 127 ? 0.067 -12.398 -16.641 1 97.5 127 PHE B O 1
ATOM 3678 N N . SER B 1 128 ? 1.487 -10.672 -16.891 1 97.44 128 SER B N 1
ATOM 3679 C CA . SER B 1 128 ? 0.533 -9.961 -17.734 1 97.44 128 SER B CA 1
ATOM 3680 C C . SER B 1 128 ? 0.287 -10.703 -19.031 1 97.44 128 SER B C 1
ATOM 3682 O O . SER B 1 128 ? -0.853 -10.805 -19.5 1 97.44 128 SER B O 1
ATOM 3684 N N . GLN B 1 129 ? 1.326 -11.227 -19.609 1 96.44 129 GLN B N 1
ATOM 3685 C CA . GLN B 1 129 ? 1.195 -12.023 -20.828 1 96.44 129 GLN B CA 1
ATOM 3686 C C . GLN B 1 129 ? 0.346 -13.266 -20.578 1 96.44 129 GLN B C 1
ATOM 3688 O O . GLN B 1 129 ? -0.401 -13.695 -21.453 1 96.44 129 GLN B O 1
ATOM 3693 N N . ALA B 1 130 ? 0.437 -13.805 -19.391 1 95.12 130 ALA B N 1
ATOM 3694 C CA . ALA B 1 130 ? -0.345 -14.977 -19.016 1 95.12 130 ALA B CA 1
ATOM 3695 C C . ALA B 1 130 ? -1.74 -14.586 -18.531 1 95.12 130 ALA B C 1
ATOM 3697 O O . ALA B 1 130 ? -2.553 -15.445 -18.188 1 95.12 130 ALA B O 1
ATOM 3698 N N . GLU B 1 131 ? -2.043 -13.258 -18.453 1 94.38 131 GLU B N 1
ATOM 3699 C CA . GLU B 1 131 ? -3.312 -12.68 -18.016 1 94.38 131 GLU B CA 1
ATOM 3700 C C . GLU B 1 131 ? -3.615 -13.047 -16.562 1 94.38 131 GLU B C 1
ATOM 3702 O O . GLU B 1 131 ? -4.766 -13.312 -16.219 1 94.38 131 GLU B O 1
ATOM 3707 N N . LEU B 1 132 ? -2.602 -13.25 -15.836 1 94.69 132 LEU B N 1
ATOM 3708 C CA . LEU B 1 132 ? -2.729 -13.469 -14.398 1 94.69 132 LEU B CA 1
ATOM 3709 C C . LEU B 1 132 ? -2.572 -12.164 -13.633 1 94.69 132 LEU B C 1
ATOM 3711 O O . LEU B 1 132 ? -1.576 -11.961 -12.938 1 94.69 132 LEU B O 1
ATOM 3715 N N . PHE B 1 133 ? -3.604 -11.398 -13.648 1 96.06 133 PHE B N 1
ATOM 3716 C CA . PHE B 1 133 ? -3.543 -10 -13.258 1 96.06 133 PHE B CA 1
ATOM 3717 C C . PHE B 1 133 ? -3.479 -9.859 -11.742 1 96.06 133 PHE B C 1
ATOM 3719 O O . PHE B 1 133 ? -2.906 -8.906 -11.219 1 96.06 133 PHE B O 1
ATOM 3726 N N . HIS B 1 134 ? -4.043 -10.797 -11.031 1 94.81 134 HIS B N 1
ATOM 3727 C CA . HIS B 1 134 ? -3.939 -10.742 -9.578 1 94.81 134 HIS B CA 1
ATOM 3728 C C . HIS B 1 134 ? -2.482 -10.797 -9.125 1 94.81 134 HIS B C 1
ATOM 3730 O O . HIS B 1 134 ? -2.09 -10.094 -8.188 1 94.81 134 HIS B O 1
ATOM 3736 N N . PHE B 1 135 ? -1.717 -11.586 -9.781 1 95.75 135 PHE B N 1
ATOM 3737 C CA . PHE B 1 135 ? -0.295 -11.664 -9.469 1 95.75 135 PHE B CA 1
ATOM 3738 C C . PHE B 1 135 ? 0.415 -10.367 -9.844 1 95.75 135 PHE B C 1
ATOM 3740 O O . PHE B 1 135 ? 1.337 -9.938 -9.148 1 95.75 135 PHE B O 1
ATOM 3747 N N . CYS B 1 136 ? 0.004 -9.797 -10.977 1 97.56 136 CYS B N 1
ATOM 3748 C CA . CYS B 1 136 ? 0.58 -8.516 -11.391 1 97.56 136 CYS B CA 1
ATOM 3749 C C . CYS B 1 136 ? 0.397 -7.461 -10.305 1 97.56 136 CYS B C 1
ATOM 3751 O O . CYS B 1 136 ? 1.332 -6.727 -9.984 1 97.56 136 CYS B O 1
ATOM 3753 N N . ALA B 1 137 ? -0.813 -7.41 -9.797 1 96.75 137 ALA B N 1
ATOM 3754 C CA . ALA B 1 137 ? -1.1 -6.449 -8.734 1 96.75 137 ALA B CA 1
ATOM 3755 C C . ALA B 1 137 ? -0.191 -6.676 -7.527 1 96.75 137 ALA B C 1
ATOM 3757 O O . ALA B 1 137 ? 0.378 -5.727 -6.984 1 96.75 137 ALA B O 1
ATOM 3758 N N . SER B 1 138 ? -0.037 -7.902 -7.152 1 95.69 138 SER B N 1
ATOM 3759 C CA . SER B 1 138 ? 0.798 -8.25 -6.008 1 95.69 138 SER B CA 1
ATOM 3760 C C . SER B 1 138 ? 2.254 -7.867 -6.25 1 95.69 138 SER B C 1
ATOM 3762 O O . SER B 1 138 ? 2.945 -7.43 -5.328 1 95.69 138 SER B O 1
ATOM 3764 N N . ILE B 1 139 ? 2.701 -8.031 -7.422 1 97.44 139 ILE B N 1
ATOM 3765 C CA . ILE B 1 139 ? 4.082 -7.707 -7.766 1 97.44 139 ILE B CA 1
ATOM 3766 C C . ILE B 1 139 ? 4.309 -6.203 -7.637 1 97.44 139 ILE B C 1
ATOM 3768 O O . ILE B 1 139 ? 5.312 -5.766 -7.07 1 97.44 139 ILE B O 1
ATOM 3772 N N . LEU B 1 140 ? 3.387 -5.43 -8.188 1 97.69 140 LEU B N 1
ATOM 3773 C CA . LEU B 1 140 ? 3.541 -3.98 -8.133 1 97.69 140 LEU B CA 1
ATOM 3774 C C . LEU B 1 140 ? 3.529 -3.48 -6.695 1 97.69 140 LEU B C 1
ATOM 3776 O O . LEU B 1 140 ? 4.211 -2.506 -6.363 1 97.69 140 LEU B O 1
ATOM 3780 N N . GLU B 1 141 ? 2.764 -4.141 -5.891 1 95.62 141 GLU B N 1
ATOM 3781 C CA . GLU B 1 141 ? 2.73 -3.783 -4.477 1 95.62 141 GLU B CA 1
ATOM 3782 C C . GLU B 1 141 ? 4.098 -3.973 -3.83 1 95.62 141 GLU B C 1
ATOM 3784 O O . GLU B 1 141 ? 4.41 -3.334 -2.822 1 95.62 141 GLU B O 1
ATOM 3789 N N . LEU B 1 142 ? 4.91 -4.824 -4.371 1 96.06 142 LEU B N 1
ATOM 3790 C CA . LEU B 1 142 ? 6.254 -5.062 -3.846 1 96.06 142 LEU B CA 1
ATOM 3791 C C . LEU B 1 142 ? 7.242 -4.043 -4.406 1 96.06 142 LEU B C 1
ATOM 3793 O O . LEU B 1 142 ? 8.32 -3.842 -3.838 1 96.06 142 LEU B O 1
ATOM 3797 N N . VAL B 1 143 ? 6.926 -3.396 -5.508 1 97.56 143 VAL B N 1
ATOM 3798 C CA . VAL B 1 143 ? 7.82 -2.447 -6.168 1 97.56 143 VAL B CA 1
ATOM 3799 C C . VAL B 1 143 ? 7.59 -1.047 -5.605 1 97.56 143 VAL B C 1
ATOM 3801 O O . VAL B 1 143 ? 8.531 -0.26 -5.477 1 97.56 143 VAL B O 1
ATOM 3804 N N . ILE B 1 144 ? 6.426 -0.75 -5.168 1 97.31 144 ILE B N 1
ATOM 3805 C CA . ILE B 1 144 ? 5.98 0.583 -4.777 1 97.31 144 ILE B CA 1
ATOM 3806 C C . ILE B 1 144 ? 6.805 1.071 -3.586 1 97.31 144 ILE B C 1
ATOM 3808 O O . ILE B 1 144 ? 7.281 2.207 -3.58 1 97.31 144 ILE B O 1
ATOM 3812 N N . PRO B 1 145 ? 7.047 0.247 -2.582 1 94.94 145 PRO B N 1
ATOM 3813 C CA . PRO B 1 145 ? 7.84 0.727 -1.448 1 94.94 145 PRO B CA 1
ATOM 3814 C C . PRO B 1 145 ? 9.234 1.201 -1.859 1 94.94 145 PRO B C 1
ATOM 3816 O O . PRO B 1 145 ? 9.781 2.115 -1.242 1 94.94 145 PRO B O 1
ATOM 3819 N N . VAL B 1 146 ? 9.812 0.6 -2.854 1 94.88 146 VAL B N 1
ATOM 3820 C CA . VAL B 1 146 ? 11.141 0.998 -3.328 1 94.88 146 VAL B CA 1
ATOM 3821 C C . VAL B 1 146 ? 11.086 2.422 -3.875 1 94.88 146 VAL B C 1
ATOM 3823 O O . VAL B 1 146 ? 11.898 3.27 -3.498 1 94.88 146 VAL B O 1
ATOM 3826 N N . TYR B 1 147 ? 10.117 2.666 -4.723 1 95.94 147 TYR B N 1
ATOM 3827 C CA . TYR B 1 147 ? 10 3.982 -5.34 1 95.94 147 TYR B CA 1
ATOM 3828 C C . TYR B 1 147 ? 9.602 5.031 -4.309 1 95.94 147 TYR B C 1
ATOM 3830 O O . TYR B 1 147 ? 10.008 6.191 -4.402 1 95.94 147 TYR B O 1
ATOM 3838 N N . LYS B 1 148 ? 8.812 4.688 -3.305 1 93.38 148 LYS B N 1
ATOM 3839 C CA . LYS B 1 148 ? 8.453 5.605 -2.227 1 93.38 148 LYS B CA 1
ATOM 3840 C C . LYS B 1 148 ? 9.688 6.016 -1.426 1 93.38 148 LYS B C 1
ATOM 3842 O O . LYS B 1 148 ? 9.867 7.195 -1.117 1 93.38 148 LYS B O 1
ATOM 3847 N N . SER B 1 149 ? 10.547 4.996 -1.1 1 90.38 149 SER B N 1
ATOM 3848 C CA . SER B 1 149 ? 11.742 5.258 -0.307 1 90.38 149 SER B CA 1
ATOM 3849 C C . SER B 1 149 ? 12.703 6.188 -1.045 1 90.38 149 SER B C 1
ATOM 3851 O O . SER B 1 149 ? 13.461 6.93 -0.418 1 90.38 149 SER B O 1
ATOM 3853 N N . ARG B 1 150 ? 12.609 6.191 -2.311 1 91.44 150 ARG B N 1
ATOM 3854 C CA . ARG B 1 150 ? 13.5 7 -3.133 1 91.44 150 ARG B CA 1
ATOM 3855 C C . ARG B 1 150 ? 12.82 8.281 -3.586 1 91.44 150 ARG B C 1
ATOM 3857 O O . ARG B 1 150 ? 13.383 9.055 -4.363 1 91.44 150 ARG B O 1
ATOM 3864 N N . ARG B 1 151 ? 11.617 8.461 -3.158 1 91.94 151 ARG B N 1
ATOM 3865 C CA . ARG B 1 151 ? 10.812 9.609 -3.574 1 91.94 151 ARG B CA 1
ATOM 3866 C C . ARG B 1 151 ? 10.781 9.734 -5.094 1 91.94 151 ARG B C 1
ATOM 3868 O O . ARG B 1 151 ? 10.922 10.828 -5.637 1 91.94 151 ARG B O 1
ATOM 3875 N N . ALA B 1 152 ? 10.75 8.594 -5.754 1 95 152 ALA B N 1
ATOM 3876 C CA . ALA B 1 152 ? 10.672 8.523 -7.211 1 95 152 ALA B CA 1
ATOM 3877 C C . ALA B 1 152 ? 9.234 8.641 -7.691 1 95 152 ALA B C 1
ATOM 3879 O O . ALA B 1 152 ? 8.641 7.652 -8.133 1 95 152 ALA B O 1
ATOM 3880 N N . TYR B 1 153 ? 8.719 9.836 -7.684 1 95.88 153 TYR B N 1
ATOM 3881 C CA . TYR B 1 153 ? 7.293 10.07 -7.887 1 95.88 153 TYR B CA 1
ATOM 3882 C C . TYR B 1 153 ? 6.891 9.773 -9.328 1 95.88 153 TYR B C 1
ATOM 3884 O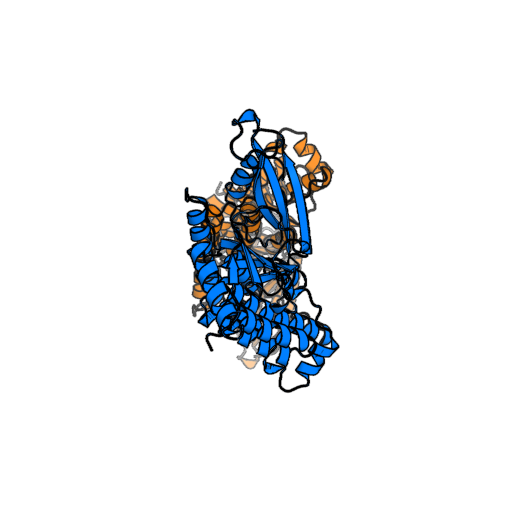 O . TYR B 1 153 ? 5.758 9.367 -9.594 1 95.88 153 TYR B O 1
ATOM 3892 N N . GLY B 1 154 ? 7.812 10.023 -10.266 1 97.12 154 GLY B N 1
ATOM 3893 C CA . GLY B 1 154 ? 7.523 9.625 -11.633 1 97.12 154 GLY B CA 1
ATOM 3894 C C . GLY B 1 154 ? 7.258 8.141 -11.781 1 97.12 154 GLY B C 1
ATOM 3895 O O . GLY B 1 154 ? 6.289 7.738 -12.422 1 97.12 154 GLY B O 1
ATOM 3896 N N . GLN B 1 155 ? 8.117 7.328 -11.234 1 97.69 155 GLN B N 1
ATOM 3897 C CA . GLN B 1 155 ? 7.957 5.879 -11.266 1 97.69 155 GLN B CA 1
ATOM 3898 C C . GLN B 1 155 ? 6.707 5.441 -10.5 1 97.69 155 GLN B C 1
ATOM 3900 O O . GLN B 1 155 ? 6.035 4.488 -10.898 1 97.69 155 GLN B O 1
ATOM 3905 N N . LEU B 1 156 ? 6.422 6.133 -9.367 1 98 156 LEU B N 1
ATOM 3906 C CA . LEU B 1 156 ? 5.211 5.836 -8.609 1 98 156 LEU B CA 1
ATOM 3907 C C . LEU B 1 156 ? 3.965 6.074 -9.461 1 98 156 LEU B C 1
ATOM 3909 O O . LEU B 1 156 ? 3.047 5.254 -9.469 1 98 156 LEU B O 1
ATOM 3913 N N . SER B 1 157 ? 3.953 7.211 -10.164 1 98.31 157 SER B N 1
ATOM 3914 C CA . SER B 1 157 ? 2.834 7.504 -11.047 1 98.31 157 SER B CA 1
ATOM 3915 C C . SER B 1 157 ? 2.639 6.398 -12.078 1 98.31 157 SER B C 1
ATOM 3917 O O . SER B 1 157 ? 1.513 5.953 -12.312 1 98.31 157 SER B O 1
ATOM 3919 N N . LYS B 1 158 ? 3.68 5.938 -12.68 1 98.19 158 LYS B N 1
ATOM 3920 C CA . LYS B 1 158 ? 3.619 4.867 -13.672 1 98.19 158 LYS B CA 1
ATOM 3921 C C . LYS B 1 158 ? 3.094 3.576 -13.055 1 98.19 158 LYS B C 1
ATOM 3923 O O . LYS B 1 158 ? 2.279 2.877 -13.664 1 98.19 158 LYS B O 1
ATOM 3928 N N . CYS B 1 159 ? 3.582 3.223 -11.875 1 98.25 159 CYS B N 1
ATOM 3929 C CA . CYS B 1 159 ? 3.129 2.021 -11.18 1 98.25 159 CYS B CA 1
ATOM 3930 C C . CYS B 1 159 ? 1.624 2.062 -10.945 1 98.25 159 CYS B C 1
ATOM 3932 O O . CYS B 1 159 ? 0.928 1.072 -11.172 1 98.25 159 CYS B O 1
ATOM 3934 N N . HIS B 1 160 ? 1.141 3.178 -10.484 1 98.62 160 HIS B N 1
ATOM 3935 C CA . HIS B 1 160 ? -0.279 3.277 -10.164 1 98.62 160 HIS B CA 1
ATOM 3936 C C . HIS B 1 160 ? -1.126 3.311 -11.43 1 98.62 160 HIS B C 1
ATOM 3938 O O . HIS B 1 160 ? -2.252 2.805 -11.445 1 98.62 160 HIS B O 1
ATOM 3944 N N . THR B 1 161 ? -0.603 3.875 -12.523 1 98.69 161 THR B N 1
ATOM 3945 C CA . THR B 1 161 ? -1.269 3.746 -13.812 1 98.69 161 THR B CA 1
ATOM 3946 C C . THR B 1 161 ? -1.411 2.277 -14.203 1 98.69 161 THR B C 1
ATOM 3948 O O . THR B 1 161 ? -2.48 1.847 -14.641 1 98.69 161 THR B O 1
ATOM 3951 N N . MET B 1 162 ? -0.333 1.551 -14.055 1 98.62 162 MET B N 1
ATOM 3952 C CA . MET B 1 162 ? -0.374 0.122 -14.352 1 98.62 162 MET B CA 1
ATOM 3953 C C . MET B 1 162 ? -1.398 -0.588 -13.477 1 98.62 162 MET B C 1
ATOM 3955 O O . MET B 1 162 ? -2.141 -1.449 -13.953 1 98.62 162 MET B O 1
ATOM 3959 N N . LEU B 1 163 ? -1.419 -0.226 -12.195 1 98.62 163 LEU B N 1
ATOM 3960 C CA . LEU B 1 163 ? -2.367 -0.848 -11.273 1 98.62 163 LEU B CA 1
ATOM 3961 C C . LEU B 1 163 ? -3.803 -0.541 -11.688 1 98.62 163 LEU B C 1
ATOM 3963 O O . LEU B 1 163 ? -4.68 -1.4 -11.586 1 98.62 163 LEU B O 1
ATOM 3967 N N . THR B 1 164 ? -4.062 0.697 -12.141 1 98.69 164 THR B N 1
ATOM 3968 C CA . THR B 1 164 ? -5.379 1.04 -12.656 1 98.69 164 THR B CA 1
ATOM 3969 C C . THR B 1 164 ? -5.797 0.07 -13.758 1 98.69 164 THR B C 1
ATOM 3971 O O . THR B 1 164 ? -6.887 -0.503 -13.711 1 98.69 164 THR B O 1
ATOM 3974 N N . ASN B 1 165 ? -4.898 -0.13 -14.656 1 98.38 165 ASN B N 1
ATOM 3975 C CA . ASN B 1 165 ? -5.176 -1.012 -15.789 1 98.38 165 ASN B CA 1
ATOM 3976 C C . ASN B 1 165 ? -5.352 -2.459 -15.336 1 98.38 165 ASN B C 1
ATOM 3978 O O . ASN B 1 165 ? -6.203 -3.178 -15.859 1 98.38 165 ASN B O 1
ATOM 3982 N N . ILE B 1 166 ? -4.578 -2.885 -14.453 1 98.06 166 ILE B N 1
ATOM 3983 C CA . ILE B 1 166 ? -4.617 -4.25 -13.938 1 98.06 166 ILE B CA 1
ATOM 3984 C C . ILE B 1 166 ? -5.969 -4.512 -13.281 1 98.06 166 ILE B C 1
ATOM 3986 O O . ILE B 1 166 ? -6.617 -5.523 -13.555 1 98.06 166 ILE B O 1
ATOM 3990 N N . TYR B 1 167 ? -6.398 -3.648 -12.414 1 97.75 167 TYR B N 1
ATOM 3991 C CA . TYR B 1 167 ? -7.668 -3.857 -11.727 1 97.75 167 TYR B CA 1
ATOM 3992 C C . TYR B 1 167 ? -8.836 -3.791 -12.695 1 97.75 167 TYR B C 1
ATOM 3994 O O . TYR B 1 167 ? -9.836 -4.488 -12.523 1 97.75 167 TYR B O 1
ATOM 4002 N N . GLU B 1 168 ? -8.719 -2.932 -13.711 1 97.75 168 GLU B N 1
ATOM 4003 C CA . GLU B 1 168 ? -9.727 -2.932 -14.766 1 97.75 168 GLU B CA 1
ATOM 4004 C C . GLU B 1 168 ? -9.773 -4.273 -15.484 1 97.75 168 GLU B C 1
ATOM 4006 O O . GLU B 1 168 ? -10.852 -4.777 -15.805 1 97.75 168 GLU B O 1
ATOM 4011 N N . SER B 1 169 ? -8.617 -4.832 -15.734 1 96.44 169 SER B N 1
ATOM 4012 C CA . SER B 1 169 ? -8.539 -6.133 -16.391 1 96.44 169 SER B CA 1
ATOM 4013 C C . SER B 1 169 ? -9.133 -7.23 -15.516 1 96.44 169 SER B C 1
ATOM 4015 O O . SER B 1 169 ? -9.789 -8.141 -16.016 1 96.44 169 SER B O 1
ATOM 4017 N N . ILE B 1 170 ? -8.898 -7.16 -14.242 1 95.25 170 ILE B N 1
ATOM 4018 C CA . ILE B 1 170 ? -9.477 -8.125 -13.312 1 95.25 170 ILE B CA 1
ATOM 4019 C C . ILE B 1 170 ? -11 -8.023 -13.344 1 95.25 170 ILE B C 1
ATOM 4021 O O . ILE B 1 170 ? -11.695 -9.047 -13.398 1 95.25 170 ILE B O 1
ATOM 4025 N N . LEU B 1 171 ? -11.484 -6.805 -13.312 1 94.06 171 LEU B N 1
ATOM 4026 C CA . LEU B 1 171 ? -12.922 -6.574 -13.375 1 94.06 171 LEU B CA 1
ATOM 4027 C C . LEU B 1 171 ? -13.516 -7.16 -14.648 1 94.06 171 LEU B C 1
ATOM 4029 O O . LEU B 1 171 ? -14.586 -7.773 -14.617 1 94.06 171 LEU B O 1
ATOM 4033 N N . GLU B 1 172 ? -12.828 -6.945 -15.742 1 93.94 172 GLU B N 1
ATOM 4034 C CA . GLU B 1 172 ? -13.289 -7.477 -17.016 1 93.94 172 GLU B CA 1
ATOM 4035 C C . GLU B 1 172 ? -13.328 -9 -17 1 93.94 172 GLU B C 1
ATOM 4037 O O . GLU B 1 172 ? -14.281 -9.617 -17.484 1 93.94 172 GLU B O 1
ATOM 4042 N N . GLN B 1 173 ? -12.328 -9.609 -16.422 1 91.31 173 GLN B N 1
ATOM 4043 C CA . GLN B 1 173 ? -12.266 -11.062 -16.328 1 91.31 173 GLN B CA 1
ATOM 4044 C C . GLN B 1 173 ? -13.383 -11.609 -15.453 1 91.31 173 GLN B C 1
ATOM 4046 O O . GLN B 1 173 ? -13.992 -12.633 -15.773 1 91.31 173 GLN B O 1
ATOM 4051 N N . GLU B 1 174 ? -13.625 -10.945 -14.375 1 87.81 174 GLU B N 1
ATOM 4052 C CA . GLU B 1 174 ? -14.625 -11.414 -13.414 1 87.81 174 GLU B CA 1
ATOM 4053 C C . GLU B 1 174 ? -16.047 -11.195 -13.938 1 87.81 174 GLU B C 1
ATOM 4055 O O . GLU B 1 174 ? -16.969 -11.922 -13.57 1 87.81 174 GLU B O 1
ATOM 4060 N N . SER B 1 175 ? -16.234 -10.203 -14.734 1 88.06 175 SER B N 1
ATOM 4061 C CA . SER B 1 175 ? -17.547 -9.875 -15.258 1 88.06 175 SER B CA 1
ATOM 4062 C C . SER B 1 175 ? -17.891 -10.734 -16.469 1 88.06 175 SER B C 1
ATOM 4064 O O . SER B 1 175 ? -19.047 -10.773 -16.906 1 88.06 175 SER B O 1
ATOM 4066 N N . SER B 1 176 ? -16.953 -11.438 -16.953 1 87.56 176 SER B N 1
ATOM 4067 C CA . SER B 1 176 ? -17.188 -12.297 -18.109 1 87.56 176 SER B CA 1
ATOM 4068 C C . SER B 1 176 ? -18.047 -13.508 -17.734 1 87.56 176 SER B C 1
ATOM 4070 O O . SER B 1 176 ? -17.859 -14.094 -16.672 1 87.56 176 SER B O 1
ATOM 4072 N N . PRO B 1 177 ? -18.984 -13.828 -18.531 1 86.12 177 PRO B N 1
ATOM 4073 C CA . PRO B 1 177 ? -19.812 -15.008 -18.281 1 86.12 177 PRO B CA 1
ATOM 4074 C C . PRO B 1 177 ? -19.016 -16.312 -18.359 1 86.12 177 PRO B C 1
ATOM 4076 O O . PRO B 1 177 ? -19.391 -17.312 -17.75 1 86.12 177 PRO B O 1
ATOM 4079 N N . ILE B 1 178 ? -17.969 -16.281 -19.109 1 82.88 178 ILE B N 1
ATOM 4080 C CA . ILE B 1 178 ? -17.094 -17.438 -19.219 1 82.88 178 ILE B CA 1
ATOM 4081 C C . ILE B 1 178 ? -15.977 -17.344 -18.188 1 82.88 178 ILE B C 1
ATOM 4083 O O . ILE B 1 178 ? -15.164 -16.422 -18.234 1 82.88 178 ILE B O 1
ATOM 4087 N N . PRO B 1 179 ? -15.984 -18.25 -17.328 1 78.88 179 PRO B N 1
ATOM 4088 C CA . PRO B 1 179 ? -14.922 -18.203 -16.328 1 78.88 179 PRO B CA 1
ATOM 4089 C C . PRO B 1 179 ? -13.523 -18.219 -16.938 1 78.88 179 PRO B C 1
ATOM 4091 O O . PRO B 1 179 ? -13.281 -18.969 -17.906 1 78.88 179 PRO B O 1
ATOM 4094 N N . PHE B 1 180 ? -12.805 -17.406 -16.344 1 82.5 180 PHE B N 1
ATOM 4095 C CA . PHE B 1 180 ? -11.438 -17.312 -16.859 1 82.5 180 PHE B CA 1
ATOM 4096 C C . PHE B 1 180 ? -10.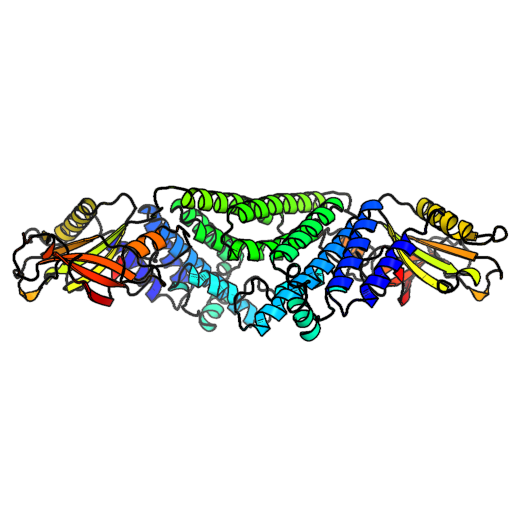602 -18.484 -16.391 1 82.5 180 PHE B C 1
ATOM 4098 O O . PHE B 1 180 ? -10.648 -18.859 -15.211 1 82.5 180 PHE B O 1
ATOM 4105 N N . THR B 1 181 ? -9.914 -19.125 -17.328 1 83.06 181 THR B N 1
ATOM 4106 C CA . THR B 1 181 ? -8.922 -20.156 -17.062 1 83.06 181 THR B CA 1
ATOM 4107 C C . THR B 1 181 ? -7.609 -19.844 -17.766 1 83.06 181 THR B C 1
ATOM 4109 O O . THR B 1 181 ? -7.59 -19.625 -18.984 1 83.06 181 THR B O 1
ATOM 4112 N N . ASP B 1 182 ? -6.59 -19.844 -17.031 1 86.38 182 ASP B N 1
ATOM 4113 C CA . ASP B 1 182 ? -5.316 -19.469 -17.641 1 86.38 182 ASP B CA 1
ATOM 4114 C C . ASP B 1 182 ? -4.625 -20.688 -18.25 1 86.38 182 ASP B C 1
ATOM 4116 O O . ASP B 1 182 ? -3.713 -20.547 -19.078 1 86.38 182 ASP B O 1
ATOM 4120 N N . ALA B 1 183 ? -5.113 -21.875 -17.766 1 91.75 183 ALA B N 1
ATOM 4121 C CA . ALA B 1 183 ? -4.457 -23.109 -18.234 1 91.75 183 ALA B CA 1
ATOM 4122 C C . ALA B 1 183 ? -5.387 -24.312 -18.109 1 91.75 183 ALA B C 1
ATOM 4124 O O . ALA B 1 183 ? -6.418 -24.234 -17.438 1 91.75 183 ALA B O 1
ATOM 4125 N N . THR B 1 184 ? -5.074 -25.281 -18.875 1 93.25 184 THR B N 1
ATOM 4126 C CA . THR B 1 184 ? -5.703 -26.594 -18.734 1 93.25 184 THR B CA 1
ATOM 4127 C C . THR B 1 184 ? -4.734 -27.578 -18.094 1 93.25 184 THR B C 1
ATOM 4129 O O . THR B 1 184 ? -3.535 -27.562 -18.375 1 93.25 184 THR B O 1
ATOM 4132 N N . CYS B 1 185 ? -5.355 -28.328 -17.266 1 94.25 185 CYS B N 1
ATOM 4133 C CA . CYS B 1 185 ? -4.516 -29.297 -16.547 1 94.25 185 CYS B CA 1
ATOM 4134 C C . CYS B 1 185 ? -4.918 -30.719 -16.875 1 94.25 185 CYS B C 1
ATOM 4136 O O . CYS B 1 185 ? -6.105 -31.016 -17.031 1 94.25 185 CYS B O 1
ATOM 4138 N N . TYR B 1 186 ? -3.891 -31.594 -17.016 1 95.62 186 TYR B N 1
ATOM 4139 C CA . TYR B 1 186 ? -4.109 -33 -17.344 1 95.62 186 TYR B CA 1
ATOM 4140 C C . TYR B 1 186 ? -3.314 -33.906 -16.422 1 95.62 186 TYR B C 1
ATOM 4142 O O . TYR B 1 186 ? -2.133 -33.656 -16.156 1 95.62 186 TYR B O 1
ATOM 4150 N N . ARG B 1 187 ? -3.949 -34.844 -15.93 1 96.06 187 ARG B N 1
ATOM 4151 C CA . ARG B 1 187 ? -3.248 -35.938 -15.234 1 96.06 187 ARG B CA 1
ATOM 4152 C C . ARG B 1 187 ? -2.734 -36.969 -16.219 1 96.06 187 ARG B C 1
ATOM 4154 O O . ARG B 1 187 ? -3.484 -37.438 -17.078 1 96.06 187 ARG B O 1
ATOM 4161 N N . VAL B 1 188 ? -1.48 -37.281 -16.141 1 94.81 188 VAL B N 1
ATOM 4162 C CA . VAL B 1 188 ? -0.879 -38.281 -17.016 1 94.81 188 VAL B CA 1
ATOM 4163 C C . VAL B 1 188 ? -0.26 -39.406 -16.172 1 94.81 188 VAL B C 1
ATOM 4165 O O . VAL B 1 188 ? 0.616 -39.156 -15.336 1 94.81 188 VAL B O 1
ATOM 4168 N N . GLY B 1 189 ? -0.785 -40.562 -16.328 1 94.88 189 GLY B N 1
ATOM 4169 C CA . GLY B 1 189 ? -0.188 -41.719 -15.711 1 94.88 189 GLY B CA 1
ATOM 4170 C C . GLY B 1 189 ? 0.713 -42.5 -16.656 1 94.88 189 GLY B C 1
ATOM 4171 O O . GLY B 1 189 ? 0.382 -42.688 -17.828 1 94.88 189 GLY B O 1
ATOM 4172 N N . PHE B 1 190 ? 1.87 -42.906 -16.172 1 92.88 190 PHE B N 1
ATOM 4173 C CA . PHE B 1 190 ? 2.85 -43.656 -16.938 1 92.88 190 PHE B CA 1
ATOM 4174 C C . PHE B 1 190 ? 2.896 -45.094 -16.484 1 92.88 190 PHE B C 1
ATOM 4176 O O . PHE B 1 190 ? 3.084 -45.375 -15.289 1 92.88 190 PHE B O 1
ATOM 4183 N N . TYR B 1 191 ? 2.715 -45.938 -17.469 1 93.19 191 TYR B N 1
ATOM 4184 C CA . TYR B 1 191 ? 2.744 -47.344 -17.141 1 93.19 191 TYR B CA 1
ATOM 4185 C C . TYR B 1 191 ? 3.59 -48.125 -18.141 1 93.19 191 TYR B C 1
ATOM 4187 O O . TYR B 1 191 ? 3.268 -48.156 -19.328 1 93.19 191 TYR B O 1
ATOM 4195 N N . GLY B 1 192 ? 4.656 -48.75 -17.609 1 89.94 192 GLY B N 1
ATOM 4196 C CA . GLY B 1 192 ? 5.562 -49.531 -18.438 1 89.94 192 GLY B CA 1
ATOM 4197 C C . GLY B 1 192 ? 7.004 -49.5 -17.969 1 89.94 192 GLY B C 1
ATOM 4198 O O . GLY B 1 192 ? 7.484 -48.438 -17.562 1 89.94 192 GLY B O 1
ATOM 4199 N N . ASP B 1 193 ? 7.73 -50.531 -18.094 1 84.75 193 ASP B N 1
ATOM 4200 C CA . ASP B 1 193 ? 9.094 -50.656 -17.594 1 84.75 193 ASP B CA 1
ATOM 4201 C C . ASP B 1 193 ? 10.047 -49.75 -18.375 1 84.75 193 ASP B C 1
ATOM 4203 O O . ASP B 1 193 ? 11.07 -49.312 -17.844 1 84.75 193 ASP B O 1
ATOM 4207 N N . ARG B 1 194 ? 9.664 -49.375 -19.469 1 83.75 194 ARG B N 1
ATOM 4208 C CA . ARG B 1 194 ? 10.562 -48.625 -20.344 1 83.75 194 ARG B CA 1
ATOM 4209 C C . ARG B 1 194 ? 10.555 -47.156 -19.969 1 83.75 194 ARG B C 1
ATOM 4211 O O . ARG B 1 194 ? 11.422 -46.375 -20.391 1 83.75 194 ARG B O 1
ATOM 4218 N N . PHE B 1 195 ? 9.586 -46.688 -19.266 1 86.69 195 PHE B N 1
ATOM 4219 C CA . PHE B 1 195 ? 9.516 -45.312 -18.828 1 86.69 195 PHE B CA 1
ATOM 4220 C C . PHE B 1 195 ? 10.539 -45.031 -17.734 1 86.69 195 PHE B C 1
ATOM 4222 O O . PHE B 1 195 ? 10.758 -43.875 -17.359 1 86.69 195 PHE B O 1
ATOM 4229 N N . GLY B 1 196 ? 11.188 -46.094 -17.172 1 84.12 196 GLY B N 1
ATOM 4230 C CA . GLY B 1 196 ? 12.211 -45.906 -16.156 1 84.12 196 GLY B CA 1
ATOM 4231 C C . GLY B 1 196 ? 11.664 -45.312 -14.875 1 84.12 196 GLY B C 1
ATOM 4232 O O . GLY B 1 196 ? 10.766 -45.875 -14.25 1 84.12 196 GLY B O 1
ATOM 4233 N N . LYS B 1 197 ? 12.094 -44.062 -14.625 1 85.25 197 LYS B N 1
ATOM 4234 C CA . LYS B 1 197 ? 11.727 -43.406 -13.367 1 85.25 197 LYS B CA 1
ATOM 4235 C C . LYS B 1 197 ? 10.273 -42.938 -13.398 1 85.25 197 LYS B C 1
ATOM 4237 O O . LYS B 1 197 ? 9.664 -42.719 -12.352 1 85.25 197 LYS B O 1
ATOM 4242 N N . LEU B 1 198 ? 9.695 -42.875 -14.523 1 88.5 198 LEU B N 1
ATOM 4243 C CA . LEU B 1 198 ? 8.336 -42.375 -14.664 1 88.5 198 LEU B CA 1
ATOM 4244 C C . LEU B 1 198 ? 7.316 -43.5 -14.477 1 88.5 198 LEU B C 1
ATOM 4246 O O . LEU B 1 198 ? 6.125 -43.219 -14.297 1 88.5 198 LEU B O 1
ATOM 4250 N N . ASP B 1 199 ? 7.82 -44.719 -14.469 1 90.75 199 ASP B N 1
ATOM 4251 C CA . ASP B 1 199 ? 6.922 -45.875 -14.43 1 90.75 199 ASP B CA 1
ATOM 4252 C C . ASP B 1 199 ? 6.078 -45.875 -13.148 1 90.75 199 ASP B C 1
ATOM 4254 O O . ASP B 1 199 ? 6.613 -45.719 -12.055 1 90.75 199 ASP B O 1
ATOM 4258 N N . ARG B 1 200 ? 4.777 -45.969 -13.328 1 92.62 200 ARG B N 1
ATOM 4259 C CA . ARG B 1 200 ? 3.787 -46.062 -12.258 1 92.62 200 ARG B CA 1
ATOM 4260 C C . ARG B 1 200 ? 3.654 -44.75 -11.508 1 92.62 200 ARG B C 1
ATOM 4262 O O . ARG B 1 200 ? 3.254 -44.75 -10.344 1 92.62 200 ARG B O 1
ATOM 4269 N N . LYS B 1 201 ? 4.145 -43.719 -12.164 1 93.88 201 LYS B N 1
ATOM 4270 C CA . LYS B 1 201 ? 3.973 -42.406 -11.57 1 93.88 201 LYS B CA 1
ATOM 4271 C C . LYS B 1 201 ? 2.918 -41.594 -12.32 1 93.88 201 LYS B C 1
ATOM 4273 O O . LYS B 1 201 ? 2.652 -41.844 -13.5 1 93.88 201 LYS B O 1
ATOM 4278 N N . GLU B 1 202 ? 2.297 -40.75 -11.586 1 95.62 202 GLU B N 1
ATOM 4279 C CA . GLU B 1 202 ? 1.313 -39.812 -12.156 1 95.62 202 GLU B CA 1
ATOM 4280 C C . GLU B 1 202 ? 1.764 -38.375 -12.023 1 95.62 202 GLU B C 1
ATOM 4282 O O . GLU B 1 202 ? 2.371 -38 -11.016 1 95.62 202 GLU B O 1
ATOM 4287 N N . TYR B 1 203 ? 1.588 -37.656 -13.039 1 96 203 TYR B N 1
ATOM 4288 C CA . TYR B 1 203 ? 1.932 -36.219 -13.062 1 96 203 TYR B CA 1
ATOM 4289 C C . TYR B 1 203 ? 0.733 -35.375 -13.469 1 96 203 TYR B C 1
ATOM 4291 O O . TYR B 1 203 ? -0.142 -35.844 -14.203 1 96 203 TYR B O 1
ATOM 4299 N N . VAL B 1 204 ? 0.67 -34.219 -12.953 1 96.19 204 VAL B N 1
ATOM 4300 C CA . VAL B 1 204 ? -0.25 -33.219 -13.484 1 96.19 204 VAL B CA 1
ATOM 4301 C C . VAL B 1 204 ? 0.509 -32.25 -14.375 1 96.19 204 VAL B C 1
ATOM 4303 O O . VAL B 1 204 ? 1.509 -31.672 -13.953 1 96.19 204 VAL B O 1
ATOM 4306 N N . TYR B 1 205 ? 0.05 -32.219 -15.586 1 95.38 205 TYR B N 1
ATOM 4307 C CA . TYR B 1 205 ? 0.623 -31.297 -16.562 1 95.38 205 TYR B CA 1
ATOM 4308 C C . TYR B 1 205 ? -0.203 -30.016 -16.672 1 95.38 205 TYR B C 1
ATOM 4310 O O . TYR B 1 205 ? -1.436 -30.062 -16.656 1 95.38 205 TYR B O 1
ATOM 4318 N N . ARG B 1 206 ? 0.456 -28.922 -16.672 1 94.75 206 ARG B N 1
ATOM 4319 C CA . ARG B 1 206 ? -0.185 -27.641 -16.906 1 94.75 206 ARG B CA 1
ATOM 4320 C C . ARG B 1 206 ? 0.091 -27.156 -18.328 1 94.75 206 ARG B C 1
ATOM 4322 O O . ARG B 1 206 ? 1.247 -26.953 -18.703 1 94.75 206 ARG B O 1
ATOM 4329 N N . GLU B 1 207 ? -0.942 -27 -19.125 1 93.88 207 GLU B N 1
ATOM 4330 C CA . GLU B 1 207 ? -0.854 -26.641 -20.547 1 93.88 207 GLU B CA 1
ATOM 4331 C C . GLU B 1 207 ? -1.612 -25.359 -20.828 1 93.88 207 GLU B C 1
ATOM 4333 O O . GLU B 1 207 ? -2.488 -24.953 -20.062 1 93.88 207 GLU B O 1
ATOM 4338 N N . PRO B 1 208 ? -1.195 -24.734 -21.922 1 91.38 208 PRO B N 1
ATOM 4339 C CA . PRO B 1 208 ? -1.979 -23.562 -22.312 1 91.38 208 PRO B CA 1
ATOM 4340 C C . PRO B 1 208 ? -3.463 -23.875 -22.484 1 91.38 208 PRO B C 1
ATOM 4342 O O . PRO B 1 208 ? -3.834 -25.031 -22.703 1 91.38 208 PRO B O 1
ATOM 4345 N N . ARG B 1 209 ? -4.27 -22.875 -22.453 1 89.19 209 ARG B N 1
ATOM 4346 C CA . ARG B 1 209 ? -5.723 -22.984 -22.406 1 89.19 209 ARG B CA 1
ATOM 4347 C C . ARG B 1 209 ? -6.258 -23.672 -23.656 1 89.19 209 ARG B C 1
ATOM 4349 O O . ARG B 1 209 ? -7.297 -24.328 -23.625 1 89.19 209 ARG B O 1
ATOM 4356 N N . ASP B 1 210 ? -5.547 -23.656 -24.75 1 89.69 210 ASP B N 1
ATOM 4357 C CA . ASP B 1 210 ? -6.066 -24.141 -26.016 1 89.69 210 ASP B CA 1
ATOM 4358 C C . ASP B 1 210 ? -5.641 -25.578 -26.266 1 89.69 210 ASP B C 1
ATOM 4360 O O . ASP B 1 210 ? -6.055 -26.203 -27.25 1 89.69 210 ASP B O 1
ATOM 4364 N N . VAL B 1 211 ? -4.988 -26.141 -25.328 1 91.12 211 VAL B N 1
ATOM 4365 C CA . VAL B 1 211 ? -4.512 -27.5 -25.5 1 91.12 211 VAL B CA 1
ATOM 4366 C C . VAL B 1 211 ? -5.586 -28.484 -25.031 1 91.12 211 VAL B C 1
ATOM 4368 O O . VAL B 1 211 ? -6.008 -28.453 -23.875 1 91.12 211 VAL B O 1
ATOM 4371 N N . ARG B 1 212 ? -6.035 -29.359 -25.953 1 89.44 212 ARG B N 1
ATOM 4372 C CA . ARG B 1 212 ? -7.031 -30.391 -25.656 1 89.44 212 ARG B CA 1
ATOM 4373 C C . ARG B 1 212 ? -6.363 -31.719 -25.328 1 89.44 212 ARG B C 1
ATOM 4375 O O . ARG B 1 212 ? -5.156 -31.875 -25.531 1 89.44 212 ARG B O 1
ATOM 4382 N N . PRO B 1 213 ? -7.094 -32.469 -24.828 1 88.19 213 PRO B N 1
ATOM 4383 C CA . PRO B 1 213 ? -6.539 -33.781 -24.469 1 88.19 213 PRO B CA 1
ATOM 4384 C C . PRO B 1 213 ? -5.852 -34.469 -25.641 1 88.19 213 PRO B C 1
ATOM 4386 O O . PRO B 1 213 ? -4.797 -35.094 -25.469 1 88.19 213 PRO B O 1
ATOM 4389 N N . GLY B 1 214 ? -6.465 -34.406 -26.797 1 89.44 214 GLY B N 1
ATOM 4390 C CA . GLY B 1 214 ? -5.867 -34.969 -27.984 1 89.44 214 GLY B CA 1
ATOM 4391 C C . GLY B 1 214 ? -4.508 -34.406 -28.328 1 89.44 214 GLY B C 1
ATOM 4392 O O . GLY B 1 214 ? -3.6 -35.125 -28.734 1 89.44 214 GLY B O 1
ATOM 4393 N N . ASP B 1 215 ? -4.336 -33.156 -28.141 1 92 215 ASP B N 1
ATOM 4394 C CA . ASP B 1 215 ? -3.084 -32.469 -28.438 1 92 215 ASP B CA 1
ATOM 4395 C C . ASP B 1 215 ? -1.96 -32.938 -27.531 1 92 215 ASP B C 1
ATOM 4397 O O . ASP B 1 215 ? -0.847 -33.219 -27.984 1 92 215 ASP B O 1
ATOM 4401 N N . ILE B 1 216 ? -2.262 -33 -26.281 1 90.12 216 ILE B N 1
ATOM 4402 C CA . ILE B 1 216 ? -1.229 -33.406 -25.344 1 90.12 216 ILE B CA 1
ATOM 4403 C C . ILE B 1 216 ? -0.889 -34.875 -25.562 1 90.12 216 ILE B C 1
ATOM 4405 O O . ILE B 1 216 ? 0.261 -35.281 -25.391 1 90.12 216 ILE B O 1
ATOM 4409 N N . MET B 1 217 ? -1.848 -35.656 -25.906 1 88.44 217 MET B N 1
ATOM 4410 C CA . MET B 1 217 ? -1.61 -37.062 -26.234 1 88.44 217 MET B CA 1
ATOM 4411 C C . MET B 1 217 ? -0.624 -37.188 -27.391 1 88.44 217 MET B C 1
ATOM 4413 O O . MET B 1 217 ? 0.315 -37.969 -27.328 1 88.44 217 MET B O 1
ATOM 4417 N N . GLU B 1 218 ? -0.926 -36.469 -28.406 1 87.69 218 GLU B N 1
ATOM 4418 C CA . GLU B 1 218 ? -0.05 -36.469 -29.562 1 87.69 218 GLU B CA 1
ATOM 4419 C C . GLU B 1 218 ? 1.356 -36 -29.219 1 87.69 218 GLU B C 1
ATOM 4421 O O . GLU B 1 218 ? 2.346 -36.594 -29.625 1 87.69 218 GLU B O 1
ATOM 4426 N N . LYS B 1 219 ? 1.383 -34.969 -28.516 1 87.62 219 LYS B N 1
ATOM 4427 C CA . LYS B 1 219 ? 2.662 -34.406 -28.109 1 87.62 219 LYS B CA 1
ATOM 4428 C C . LYS B 1 219 ? 3.48 -35.406 -27.297 1 87.62 219 LYS B C 1
ATOM 4430 O O . LYS B 1 219 ? 4.672 -35.594 -27.562 1 87.62 219 LYS B O 1
ATOM 4435 N N . LEU B 1 220 ? 2.854 -36.031 -26.312 1 88.25 220 LEU B N 1
ATOM 4436 C CA . LEU B 1 220 ? 3.539 -36.969 -25.438 1 88.25 220 LEU B CA 1
ATOM 4437 C C . LEU B 1 220 ? 3.914 -38.219 -26.219 1 88.25 220 LEU B C 1
ATOM 4439 O O . LEU B 1 220 ? 5.004 -38.781 -26.031 1 88.25 220 LEU B O 1
ATOM 4443 N N . SER B 1 221 ? 3.018 -38.656 -27.062 1 85.12 221 SER B N 1
ATOM 4444 C CA . SER B 1 221 ? 3.297 -39.844 -27.875 1 85.12 221 SER B CA 1
ATOM 4445 C C . SER B 1 221 ? 4.512 -39.625 -28.766 1 85.12 221 SER B C 1
ATOM 4447 O O . SER B 1 221 ? 5.379 -40.5 -28.859 1 85.12 221 SER B O 1
ATOM 4449 N N . HIS B 1 222 ? 4.547 -38.531 -29.391 1 83.88 222 HIS B N 1
ATOM 4450 C CA . HIS B 1 222 ? 5.668 -38.219 -30.266 1 83.88 222 HIS B CA 1
ATOM 4451 C C . HIS B 1 222 ? 6.977 -38.156 -29.5 1 83.88 222 HIS B C 1
ATOM 4453 O O . HIS B 1 222 ? 8 -38.656 -29.953 1 83.88 222 HIS B O 1
ATOM 4459 N N . SER B 1 223 ? 6.984 -37.531 -28.406 1 82.88 223 SER B N 1
ATOM 4460 C CA . SER B 1 223 ? 8.18 -37.344 -27.594 1 82.88 223 SER B CA 1
ATOM 4461 C C . SER B 1 223 ? 8.711 -38.656 -27.078 1 82.88 223 SER B C 1
ATOM 4463 O O . SER B 1 223 ? 9.922 -38.906 -27.094 1 82.88 223 SER B O 1
ATOM 4465 N N . TYR B 1 224 ? 7.844 -39.531 -26.609 1 82.69 224 TYR B N 1
ATOM 4466 C CA . TYR B 1 224 ? 8.297 -40.75 -25.969 1 82.69 224 TYR B CA 1
ATOM 4467 C C . TYR B 1 224 ? 8.523 -41.844 -27 1 82.69 224 TYR B C 1
ATOM 4469 O O . TYR B 1 224 ? 9.359 -42.75 -26.797 1 82.69 224 TYR B O 1
ATOM 4477 N N . GLU B 1 225 ? 7.801 -41.781 -28.078 1 77.75 225 GLU B N 1
ATOM 4478 C CA . GLU B 1 225 ? 8.055 -42.75 -29.156 1 77.75 225 GLU B CA 1
ATOM 4479 C C . GLU B 1 225 ? 9.438 -42.531 -29.766 1 77.75 225 GLU B C 1
ATOM 4481 O O . GLU B 1 225 ? 10.125 -43.5 -30.125 1 77.75 225 GLU B O 1
ATOM 4486 N N . SER B 1 226 ? 9.766 -41.375 -29.922 1 74.12 226 SER B N 1
ATOM 4487 C CA . SER B 1 226 ? 11.07 -41.031 -30.5 1 74.12 226 SER B CA 1
ATOM 4488 C C . SER B 1 226 ? 12.203 -41.469 -29.578 1 74.12 226 SER B C 1
ATOM 4490 O O . SER B 1 226 ? 13.297 -41.781 -30.047 1 74.12 226 SER B O 1
ATOM 4492 N N . SER B 1 227 ? 11.906 -41.469 -28.375 1 71.44 227 SER B N 1
ATOM 4493 C CA . SER B 1 227 ? 12.945 -41.812 -27.406 1 71.44 227 SER B CA 1
ATOM 4494 C C . SER B 1 227 ? 13.047 -43.344 -27.25 1 71.44 227 SER B C 1
ATOM 4496 O O . SER B 1 227 ? 14.102 -43.844 -26.875 1 71.44 227 SER B O 1
ATOM 4498 N N . MET B 1 228 ? 11.859 -43.938 -27.516 1 70.69 228 MET B N 1
ATOM 4499 C CA . MET B 1 228 ? 11.82 -45.375 -27.344 1 70.69 228 MET B CA 1
ATOM 4500 C C . MET B 1 228 ? 12.266 -46.094 -28.625 1 70.69 228 MET B C 1
ATOM 4502 O O . MET B 1 228 ? 12.078 -45.594 -29.719 1 70.69 228 MET B O 1
ATOM 4506 N N . ASP B 1 229 ? 13.289 -46.844 -28.672 1 61.31 229 ASP B N 1
ATOM 4507 C CA . ASP B 1 229 ? 13.797 -47.562 -29.828 1 61.31 229 ASP B CA 1
ATOM 4508 C C . ASP B 1 229 ? 12.656 -48.188 -30.641 1 61.31 229 ASP B C 1
ATOM 4510 O O . ASP B 1 229 ? 11.586 -48.469 -30.094 1 61.31 229 ASP B O 1
ATOM 4514 N N . GLY B 1 230 ? 12.508 -47.938 -32.062 1 56.19 230 GLY B N 1
ATOM 4515 C CA . GLY B 1 230 ? 11.656 -48.312 -33.188 1 56.19 230 GLY B CA 1
ATOM 4516 C C . GLY B 1 230 ? 10.672 -49.438 -32.844 1 56.19 230 GLY B C 1
ATOM 4517 O O . GLY B 1 230 ? 9.719 -49.688 -33.562 1 56.19 230 GLY B O 1
ATOM 4518 N N . ASN B 1 231 ? 10.906 -50.25 -31.891 1 55.53 231 ASN B N 1
ATOM 4519 C CA . ASN B 1 231 ? 10.086 -51.469 -31.781 1 55.53 231 ASN B CA 1
ATOM 4520 C C . ASN B 1 231 ? 8.977 -51.312 -30.75 1 55.53 231 ASN B C 1
ATOM 4522 O O . ASN B 1 231 ? 8.281 -52.25 -30.422 1 55.53 231 ASN B O 1
ATOM 4526 N N . HIS B 1 232 ? 8.844 -50.062 -30.141 1 61.41 232 HIS B N 1
ATOM 4527 C CA . HIS B 1 232 ? 7.945 -50.125 -29 1 61.41 232 HIS B CA 1
ATOM 4528 C C . HIS B 1 232 ? 6.672 -49.344 -29.25 1 61.41 232 HIS B C 1
ATOM 4530 O O . HIS B 1 232 ? 6.699 -48.312 -29.938 1 61.41 232 HIS B O 1
ATOM 4536 N N . THR B 1 233 ? 5.508 -50.031 -28.922 1 74.81 233 THR B N 1
ATOM 4537 C CA . THR B 1 233 ? 4.145 -49.562 -29.141 1 74.81 233 THR B CA 1
ATOM 4538 C C . THR B 1 233 ? 3.625 -48.781 -27.938 1 74.81 233 THR B C 1
ATOM 4540 O O . THR B 1 233 ? 3.758 -49.25 -26.797 1 74.81 233 THR B O 1
ATOM 4543 N N . LEU B 1 234 ? 3.453 -47.5 -28.047 1 84.81 234 LEU B N 1
ATOM 4544 C CA . LEU B 1 234 ? 2.797 -46.656 -27.062 1 84.81 234 LEU B CA 1
ATOM 4545 C C . LEU B 1 234 ? 1.281 -46.719 -27.219 1 84.81 234 LEU B C 1
ATOM 4547 O O . LEU B 1 234 ? 0.765 -46.5 -28.328 1 84.81 234 LEU B O 1
ATOM 4551 N N . HIS B 1 235 ? 0.606 -47.188 -26.156 1 88.81 235 HIS B N 1
ATOM 4552 C CA . HIS B 1 235 ? -0.851 -47.25 -26.172 1 88.81 235 HIS B CA 1
ATOM 4553 C C . HI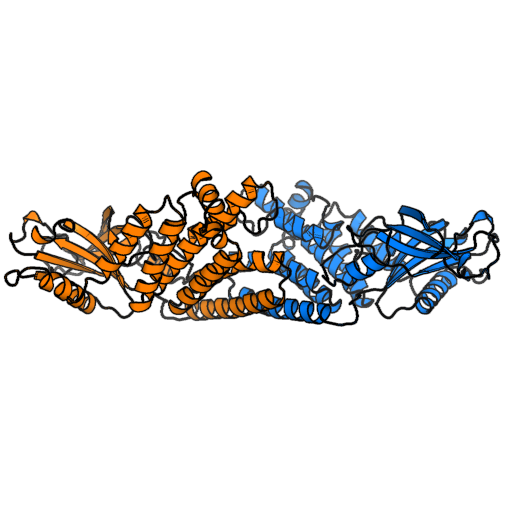S B 1 235 ? -1.456 -46.25 -25.188 1 88.81 235 HIS B C 1
ATOM 4555 O O . HIS B 1 235 ? -0.889 -46 -24.125 1 88.81 235 HIS B O 1
ATOM 4561 N N . ILE B 1 236 ? -2.518 -45.719 -25.484 1 90 236 ILE B N 1
ATOM 4562 C CA . ILE B 1 236 ? -3.236 -44.781 -24.625 1 90 236 ILE B CA 1
ATOM 4563 C C . ILE B 1 236 ? -4.434 -45.5 -23.984 1 90 236 ILE B C 1
ATOM 4565 O O . ILE B 1 236 ? -5.266 -46.062 -24.688 1 90 236 ILE B O 1
ATOM 4569 N N . ILE B 1 237 ? -4.43 -45.5 -22.75 1 90.56 237 ILE B N 1
ATOM 4570 C CA . ILE B 1 237 ? -5.57 -46.062 -22.047 1 90.56 237 ILE B CA 1
ATOM 4571 C C . ILE B 1 237 ? -6.715 -45.031 -22.016 1 90.56 237 ILE B C 1
ATOM 4573 O O . ILE B 1 237 ? -6.574 -43.938 -21.469 1 90.56 237 ILE B O 1
ATOM 4577 N N . PRO B 1 238 ? -7.762 -45.375 -22.609 1 85.44 238 PRO B N 1
ATOM 4578 C CA . PRO B 1 238 ? -8.883 -44.438 -22.609 1 85.44 238 PRO B CA 1
ATOM 4579 C C . PRO B 1 238 ? -9.562 -44.312 -21.25 1 85.44 238 PRO B C 1
ATOM 4581 O O . PRO B 1 238 ? -9.484 -45.25 -20.438 1 85.44 238 PRO B O 1
ATOM 4584 N N . GLY B 1 239 ? -10.125 -43.156 -21.062 1 80.44 239 GLY B N 1
ATOM 4585 C CA . GLY B 1 239 ? -10.953 -42.938 -19.875 1 80.44 239 GLY B CA 1
ATOM 4586 C C . GLY B 1 239 ? -10.156 -42.531 -18.656 1 80.44 239 GLY B C 1
ATOM 4587 O O . GLY B 1 239 ? -9.031 -42.031 -18.797 1 80.44 239 GLY B O 1
ATOM 4588 N N . SER B 1 240 ? -10.945 -42.562 -17.469 1 85.88 240 SER B N 1
ATOM 4589 C CA . SER B 1 240 ? -10.391 -42.094 -16.203 1 85.88 240 SER B CA 1
ATOM 4590 C C . SER B 1 240 ? -10.414 -43.219 -15.164 1 85.88 240 SER B C 1
ATOM 4592 O O . SER B 1 240 ? -10.156 -43 -13.984 1 85.88 240 SER B O 1
ATOM 4594 N N . ARG B 1 241 ? -10.656 -44.375 -15.633 1 85.44 241 ARG B N 1
ATOM 4595 C CA . ARG B 1 241 ? -10.742 -45.5 -14.703 1 85.44 241 ARG B CA 1
ATOM 4596 C C . ARG B 1 241 ? -9.375 -45.844 -14.125 1 85.44 241 ARG B C 1
ATOM 4598 O O . ARG B 1 241 ? -8.344 -45.562 -14.742 1 85.44 241 ARG B O 1
ATOM 4605 N N . GLN B 1 242 ? -9.484 -46.406 -12.977 1 85.88 242 GLN B N 1
ATOM 4606 C CA . GLN B 1 242 ? -8.242 -46.812 -12.328 1 85.88 242 GLN B CA 1
ATOM 4607 C C . GLN B 1 242 ? -7.516 -47.875 -13.133 1 85.88 242 GLN B C 1
ATOM 4609 O O . GLN B 1 242 ? -8.141 -48.844 -13.594 1 85.88 242 GLN B O 1
ATOM 4614 N N . VAL B 1 243 ? -6.234 -47.656 -13.281 1 89.62 243 VAL B N 1
ATOM 4615 C CA . VAL B 1 243 ? -5.445 -48.594 -14.086 1 89.62 243 VAL B CA 1
ATOM 4616 C C . VAL B 1 243 ? -4.746 -49.594 -13.172 1 89.62 243 VAL B C 1
ATOM 4618 O O . VAL B 1 243 ? -4.094 -49.219 -12.195 1 89.62 243 VAL B O 1
ATOM 4621 N N . LYS B 1 244 ? -4.953 -50.812 -13.492 1 90.12 244 LYS B N 1
ATOM 4622 C CA . LYS B 1 244 ? -4.191 -51.875 -12.844 1 90.12 244 LYS B CA 1
ATOM 4623 C C . LYS B 1 244 ? -2.928 -52.188 -13.633 1 90.12 244 LYS B C 1
ATOM 4625 O O . LYS B 1 244 ? -2.955 -53.031 -14.539 1 90.12 244 LYS B O 1
ATOM 4630 N N . ALA B 1 245 ? -1.91 -51.688 -13.188 1 89.31 245 ALA B N 1
ATOM 4631 C CA . ALA B 1 245 ? -0.643 -51.75 -13.906 1 89.31 245 ALA B CA 1
ATOM 4632 C C . ALA B 1 245 ? -0.194 -53.188 -14.109 1 89.31 245 ALA B C 1
ATOM 4634 O O . ALA B 1 245 ? 0.403 -53.531 -15.141 1 89.31 245 ALA B O 1
ATOM 4635 N N . ASP B 1 246 ? -0.565 -54 -13.156 1 90.25 246 ASP B N 1
ATOM 4636 C CA . ASP B 1 246 ? -0.097 -55.375 -13.18 1 90.25 246 ASP B CA 1
ATOM 4637 C C . ASP B 1 246 ? -0.82 -56.188 -14.258 1 90.25 246 ASP B C 1
ATOM 4639 O O . ASP B 1 246 ? -0.345 -57.25 -14.672 1 90.25 246 ASP B O 1
ATOM 4643 N N . GLU B 1 247 ? -1.957 -55.625 -14.758 1 90.94 247 GLU B N 1
ATOM 4644 C CA . GLU B 1 247 ? -2.758 -56.344 -15.75 1 90.94 247 GLU B CA 1
ATOM 4645 C C . GLU B 1 247 ? -2.393 -55.906 -17.172 1 90.94 247 GLU B C 1
ATOM 4647 O O . GLU B 1 247 ? -2.885 -56.5 -18.141 1 90.94 247 GLU B O 1
ATOM 4652 N N . LEU B 1 248 ? -1.498 -55.031 -17.266 1 90.56 248 LEU B N 1
ATOM 4653 C CA . LEU B 1 248 ? -1.124 -54.531 -18.578 1 90.56 248 LEU B CA 1
ATOM 4654 C C . LEU B 1 248 ? -0.05 -55.406 -19.219 1 90.56 248 LEU B C 1
ATOM 4656 O O . LEU B 1 248 ? 0.655 -56.125 -18.531 1 90.56 248 LEU B O 1
ATOM 4660 N N . GLN B 1 249 ? -0.009 -55.344 -20.531 1 88.56 249 GLN B N 1
ATOM 4661 C CA . GLN B 1 249 ? 0.938 -56.156 -21.281 1 88.56 249 GLN B CA 1
ATOM 4662 C C . GLN B 1 249 ? 2.375 -55.719 -21 1 88.56 249 GLN B C 1
ATOM 4664 O O . GLN B 1 249 ? 2.693 -54.531 -21.094 1 88.56 249 GLN B O 1
ATOM 4669 N N . SER B 1 250 ? 3.166 -56.719 -20.719 1 83.88 250 SER B N 1
ATOM 4670 C CA . SER B 1 250 ? 4.574 -56.438 -20.469 1 83.88 250 SER B CA 1
ATOM 4671 C C . SER B 1 250 ? 5.285 -56 -21.734 1 83.88 250 SER B C 1
ATOM 4673 O O . SER B 1 250 ? 5.012 -56.531 -22.828 1 83.88 250 SER B O 1
ATOM 4675 N N . GLY B 1 251 ? 6.195 -55.031 -21.672 1 81.25 251 GLY B N 1
ATOM 4676 C CA . GLY B 1 251 ? 6.973 -54.594 -22.812 1 81.25 251 GLY B CA 1
ATOM 4677 C C . GLY B 1 251 ? 6.305 -53.469 -23.578 1 81.25 251 GLY B C 1
ATOM 4678 O O . GLY B 1 251 ? 6.887 -52.906 -24.516 1 81.25 251 GLY B O 1
ATOM 4679 N N . VAL B 1 252 ? 5.031 -53.25 -23.219 1 87.31 252 VAL B N 1
ATOM 4680 C CA . VAL B 1 252 ? 4.301 -52.156 -23.875 1 87.31 252 VAL B CA 1
ATOM 4681 C C . VAL B 1 252 ? 4.172 -50.969 -22.922 1 87.31 252 VAL B C 1
ATOM 4683 O O . VAL B 1 252 ? 4.039 -51.156 -21.719 1 87.31 252 VAL B O 1
ATOM 4686 N N . CYS B 1 253 ? 4.34 -49.781 -23.469 1 89.69 253 CYS B N 1
ATOM 4687 C CA . CYS B 1 253 ? 4.172 -48.594 -22.672 1 89.69 253 CYS B CA 1
ATOM 4688 C C . CYS B 1 253 ? 2.768 -48 -22.828 1 89.69 253 CYS B C 1
ATOM 4690 O O . CYS B 1 253 ? 2.207 -48.031 -23.922 1 89.69 253 CYS B O 1
ATOM 4692 N N . TYR B 1 254 ? 2.172 -47.594 -21.688 1 92 254 TYR B N 1
ATOM 4693 C CA . TYR B 1 254 ? 0.819 -47.062 -21.688 1 92 254 TYR B CA 1
ATOM 4694 C C . TYR B 1 254 ? 0.785 -45.656 -21.062 1 92 254 TYR B C 1
ATOM 4696 O O . TYR B 1 254 ? 1.484 -45.406 -20.078 1 92 254 TYR B O 1
ATOM 4704 N N . PHE B 1 255 ? -0.028 -44.812 -21.688 1 92.06 255 PHE B N 1
ATOM 4705 C CA . PHE B 1 255 ? -0.405 -43.531 -21.094 1 92.06 255 PHE B CA 1
ATOM 4706 C C . PHE B 1 255 ? -1.883 -43.531 -20.719 1 92.06 255 PHE B C 1
ATOM 4708 O O . PHE B 1 255 ? -2.711 -44.094 -21.438 1 92.06 255 PHE B O 1
ATOM 4715 N N . GLN B 1 256 ? -2.189 -42.938 -19.656 1 94.5 256 GLN B N 1
ATOM 4716 C CA . GLN B 1 256 ? -3.557 -42.531 -19.375 1 94.5 256 GLN B CA 1
ATOM 4717 C C . GLN B 1 256 ? -3.627 -41.031 -19.141 1 94.5 256 GLN B C 1
ATOM 4719 O O . GLN B 1 256 ? -2.908 -40.469 -18.297 1 94.5 256 GLN B O 1
ATOM 4724 N N . ILE B 1 257 ? -4.375 -40.375 -19.922 1 94.38 257 ILE B N 1
ATOM 4725 C CA . ILE B 1 257 ? -4.488 -38.906 -19.828 1 94.38 257 ILE B CA 1
ATOM 4726 C C . ILE B 1 257 ? -5.91 -38.531 -19.422 1 94.38 257 ILE B C 1
ATOM 4728 O O . ILE B 1 257 ? -6.883 -38.969 -20.047 1 94.38 257 ILE B O 1
ATOM 4732 N N . THR B 1 258 ? -6.035 -37.781 -18.359 1 94.56 258 THR B N 1
ATOM 4733 C CA . THR B 1 258 ? -7.328 -37.375 -17.844 1 94.56 258 THR B CA 1
ATOM 4734 C C . THR B 1 258 ? -7.316 -35.875 -17.547 1 94.56 258 THR B C 1
ATOM 4736 O O . THR B 1 258 ? -6.391 -35.344 -16.922 1 94.56 258 THR B O 1
ATOM 4739 N N . ALA B 1 259 ? -8.367 -35.25 -18.094 1 93.62 259 ALA B N 1
ATOM 4740 C CA . ALA B 1 259 ? -8.508 -33.844 -17.75 1 93.62 259 ALA B CA 1
ATOM 4741 C C . ALA B 1 259 ? -8.859 -33.656 -16.266 1 93.62 259 ALA B C 1
ATOM 4743 O O . ALA B 1 259 ? -9.695 -34.406 -15.734 1 93.62 259 ALA B O 1
ATOM 4744 N N . VAL B 1 260 ? -8.164 -32.688 -15.648 1 93.62 260 VAL B N 1
ATOM 4745 C CA . VAL B 1 260 ? -8.422 -32.469 -14.227 1 93.62 260 VAL B CA 1
ATOM 4746 C C . VAL B 1 260 ? -8.711 -31 -13.977 1 93.62 260 VAL B C 1
ATOM 4748 O O . VAL B 1 260 ? -8.234 -30.141 -14.719 1 93.62 260 VAL B O 1
ATOM 4751 N N . ASP B 1 261 ? -9.445 -30.734 -12.883 1 89.06 261 ASP B N 1
ATOM 4752 C CA . ASP B 1 261 ? -9.781 -29.375 -12.484 1 89.06 261 ASP B CA 1
ATOM 4753 C C . ASP B 1 261 ? -9.109 -29 -11.164 1 89.06 261 ASP B C 1
ATOM 4755 O O . ASP B 1 261 ? -9.094 -29.797 -10.227 1 89.06 261 ASP B O 1
ATOM 4759 N N . PRO B 1 262 ? -8.547 -27.797 -11.172 1 88.12 262 PRO B N 1
ATOM 4760 C CA . PRO B 1 262 ? -7.992 -27.359 -9.891 1 88.12 262 PRO B CA 1
ATOM 4761 C C . PRO B 1 262 ? -9.055 -27.188 -8.812 1 88.12 262 PRO B C 1
ATOM 4763 O O . PRO B 1 262 ? -10.18 -26.781 -9.109 1 88.12 262 PRO B O 1
ATOM 4766 N N . VAL B 1 263 ? -8.664 -27.516 -7.566 1 82.94 263 VAL B N 1
ATOM 4767 C CA . VAL B 1 263 ? -9.562 -27.406 -6.426 1 82.94 263 VAL B CA 1
ATOM 4768 C C . VAL B 1 263 ? -9.188 -26.188 -5.594 1 82.94 263 VAL B C 1
ATOM 4770 O O . VAL B 1 263 ? -8.023 -26 -5.246 1 82.94 263 VAL B O 1
ATOM 4773 N N . MET B 1 264 ? -10.203 -25.469 -5.289 1 68.81 264 MET B N 1
ATOM 4774 C CA . MET B 1 264 ? -9.969 -24.312 -4.43 1 68.81 264 MET B CA 1
ATOM 4775 C C . MET B 1 264 ? -10.008 -24.719 -2.957 1 68.81 264 MET B C 1
ATOM 4777 O O . MET B 1 264 ? -10.641 -25.719 -2.598 1 68.81 264 MET B O 1
ATOM 4781 N N . GLU B 1 265 ? -9.109 -24.25 -2.002 1 58.41 265 GLU B N 1
ATOM 4782 C CA . GLU B 1 265 ? -8.961 -24.562 -0.588 1 58.41 265 GLU B CA 1
ATOM 4783 C C . GLU B 1 265 ? -10.312 -24.797 0.078 1 58.41 265 GLU B C 1
ATOM 4785 O O . GLU B 1 265 ? -10.484 -25.75 0.835 1 58.41 265 GLU B O 1
ATOM 4790 N N . ASP B 1 266 ? -11.211 -23.906 0.051 1 55.22 266 ASP B N 1
ATOM 4791 C CA . ASP B 1 266 ? -12.422 -23.984 0.86 1 55.22 266 ASP B CA 1
ATOM 4792 C C . ASP B 1 266 ? -13.539 -24.703 0.11 1 55.22 266 ASP B C 1
ATOM 4794 O O . ASP B 1 266 ? -14.695 -24.672 0.523 1 55.22 266 ASP B O 1
ATOM 4798 N N . GLU B 1 267 ? -13.117 -25.375 -0.732 1 55.62 267 GLU B N 1
ATOM 4799 C CA . GLU B 1 267 ? -14.164 -25.984 -1.544 1 55.62 267 GLU B CA 1
ATOM 4800 C C . GLU B 1 267 ? -14.648 -27.297 -0.928 1 55.62 267 GLU B C 1
ATOM 4802 O O . GLU B 1 267 ? -13.844 -28.094 -0.444 1 55.62 267 GLU B O 1
ATOM 4807 N N . ASP B 1 268 ? -15.953 -27.266 -0.628 1 50.72 268 ASP B N 1
ATOM 4808 C CA . ASP B 1 268 ? -16.609 -28.5 -0.226 1 50.72 268 ASP B CA 1
ATOM 4809 C C . ASP B 1 268 ? -16.547 -29.547 -1.343 1 50.72 268 ASP B C 1
ATOM 4811 O O . ASP B 1 268 ? -17.125 -29.344 -2.416 1 50.72 268 ASP B O 1
ATOM 4815 N N . LEU B 1 269 ? -15.75 -30.562 -1.242 1 52.66 269 LEU B N 1
ATOM 4816 C CA . LEU B 1 269 ? -15.469 -31.609 -2.219 1 52.66 269 LEU B CA 1
ATOM 4817 C C . LEU B 1 269 ? -16.719 -32.438 -2.492 1 52.66 269 LEU B C 1
ATOM 4819 O O . LEU B 1 269 ? -16.734 -33.219 -3.443 1 52.66 269 LEU B O 1
ATOM 4823 N N . GLY B 1 270 ? -17.828 -32.25 -1.726 1 50.25 270 GLY B N 1
ATOM 4824 C CA . GLY B 1 270 ? -19 -33.094 -1.91 1 50.25 270 GLY B CA 1
ATOM 4825 C C . GLY B 1 270 ? -19.875 -32.625 -3.057 1 50.25 270 GLY B C 1
ATOM 4826 O O . GLY B 1 270 ? -20.578 -33.438 -3.672 1 50.25 270 GLY B O 1
ATOM 4827 N N . SER B 1 271 ? -20.172 -31.359 -3.199 1 46.5 271 SER B N 1
ATOM 4828 C CA . SER B 1 271 ? -21.094 -30.906 -4.238 1 46.5 271 SER B CA 1
ATOM 4829 C C . SER B 1 271 ? -20.344 -30.141 -5.34 1 46.5 271 SER B C 1
ATOM 4831 O O . SER B 1 271 ? -19.672 -29.156 -5.07 1 46.5 271 SER B O 1
ATOM 4833 N N . ARG B 1 272 ? -20.281 -30.766 -6.512 1 46.31 272 ARG B N 1
ATOM 4834 C CA . ARG B 1 272 ? -19.656 -30.141 -7.672 1 46.31 272 ARG B CA 1
ATOM 4835 C C . ARG B 1 272 ? -20.156 -28.719 -7.875 1 46.31 272 ARG B C 1
ATOM 4837 O O . ARG B 1 272 ? -19.422 -27.844 -8.32 1 46.31 272 ARG B O 1
ATOM 4844 N N . ARG B 1 273 ? -21.484 -28.609 -7.766 1 43.44 273 ARG B N 1
ATOM 4845 C CA . ARG B 1 273 ? -22.125 -27.344 -8.102 1 43.44 273 ARG B CA 1
ATOM 4846 C C . ARG B 1 273 ? -21.562 -26.203 -7.246 1 43.44 273 ARG B C 1
ATOM 4848 O O . ARG B 1 273 ? -21.312 -25.109 -7.754 1 43.44 273 ARG B O 1
ATOM 4855 N N . LYS B 1 274 ? -21.625 -26.594 -6.203 1 47 274 LYS B N 1
ATOM 4856 C CA . LYS B 1 274 ? -21.172 -25.547 -5.293 1 47 274 LYS B CA 1
ATOM 4857 C C . LYS B 1 274 ? -19.719 -25.172 -5.551 1 47 274 LYS B C 1
ATOM 4859 O O . LYS B 1 274 ? -19.297 -24.047 -5.285 1 47 274 LYS B O 1
ATOM 4864 N N . ARG B 1 275 ? -19.172 -26.125 -6.164 1 45.25 275 ARG B N 1
ATOM 4865 C CA . ARG B 1 275 ? -17.781 -25.969 -6.535 1 45.25 275 ARG B CA 1
ATOM 4866 C C . ARG B 1 275 ? -17.609 -24.984 -7.676 1 45.25 275 ARG B C 1
ATOM 4868 O O . ARG B 1 275 ? -16.734 -24.109 -7.633 1 45.25 275 ARG B O 1
ATOM 4875 N N . ILE B 1 276 ? -18.375 -25.406 -8.703 1 44.41 276 ILE B N 1
ATOM 4876 C CA . ILE B 1 276 ? -18.359 -24.531 -9.867 1 44.41 276 ILE B CA 1
ATOM 4877 C C . ILE B 1 276 ? -18.703 -23.109 -9.445 1 44.41 276 ILE B C 1
ATOM 4879 O O . ILE B 1 276 ? -18.094 -22.141 -9.914 1 44.41 276 ILE B O 1
ATOM 4883 N N . PHE B 1 277 ? -19.625 -23.125 -8.609 1 41.28 277 PHE B N 1
ATOM 4884 C CA . PHE B 1 277 ? -20.047 -21.812 -8.156 1 41.28 277 PHE B CA 1
ATOM 4885 C C . PHE B 1 277 ? -18.906 -21.109 -7.418 1 41.28 277 PHE B C 1
ATOM 4887 O O . PHE B 1 277 ? -18.703 -19.906 -7.586 1 41.28 277 PHE B O 1
ATOM 4894 N N . SER B 1 278 ? -18.219 -21.906 -6.641 1 45.09 278 SER B N 1
ATOM 4895 C CA . SER B 1 278 ? -17.094 -21.312 -5.93 1 45.09 278 SER B CA 1
ATOM 4896 C C . SER B 1 278 ? -15.992 -20.891 -6.895 1 45.09 278 SER B C 1
ATOM 4898 O O . SER B 1 278 ? -15.367 -19.844 -6.711 1 45.09 278 SER B O 1
ATOM 4900 N N . LEU B 1 279 ? -15.828 -21.812 -7.844 1 44.84 279 LEU B N 1
ATOM 4901 C CA . LEU B 1 279 ? -14.93 -21.453 -8.93 1 44.84 279 LEU B CA 1
ATOM 4902 C C . LEU B 1 279 ? -15.469 -20.266 -9.711 1 44.84 279 LEU B C 1
ATOM 4904 O O . LEU B 1 279 ? -14.695 -19.438 -10.195 1 44.84 279 LEU B O 1
ATOM 4908 N N . SER B 1 280 ? -16.781 -20.516 -9.953 1 38.84 280 SER B N 1
ATOM 4909 C CA . SER B 1 280 ? -17.469 -19.469 -10.711 1 38.84 280 SER B CA 1
ATOM 4910 C C . SER B 1 280 ? -17.469 -18.156 -9.945 1 38.84 280 SER B C 1
ATOM 4912 O O . SER B 1 280 ? -17.656 -17.094 -10.539 1 38.84 280 SER B O 1
ATOM 4914 N N . THR B 1 281 ? -17.891 -18.453 -8.773 1 41.22 281 THR B N 1
ATOM 4915 C CA . THR B 1 281 ? -17.797 -17.188 -8.078 1 41.22 281 THR B CA 1
ATOM 4916 C C . THR B 1 281 ? -16.359 -16.656 -8.102 1 41.22 281 THR B C 1
ATOM 4918 O O . THR B 1 281 ? -15.43 -17.359 -7.711 1 41.22 281 THR B O 1
ATOM 4921 N N . GLY B 1 282 ? -15.875 -16.203 -9.188 1 40.47 282 GLY B N 1
ATOM 4922 C CA . GLY B 1 282 ? -14.859 -15.492 -9.953 1 40.47 282 GLY B CA 1
ATOM 4923 C C . GLY B 1 282 ? -13.758 -14.906 -9.086 1 40.47 282 GLY B C 1
ATOM 4924 O O . GLY B 1 282 ? -13.047 -13.992 -9.516 1 40.47 282 GLY B O 1
ATOM 4925 N N . SER B 1 283 ? -13.914 -15.008 -7.867 1 42.06 283 SER B N 1
ATOM 4926 C CA . SER B 1 283 ? -12.836 -14.156 -7.363 1 42.06 283 SER B CA 1
ATOM 4927 C C . SER B 1 283 ? -11.469 -14.68 -7.812 1 42.06 283 SER B C 1
ATOM 4929 O O . SER B 1 283 ? -11.047 -15.758 -7.395 1 42.06 283 SER B O 1
ATOM 4931 N N . VAL B 1 284 ? -11.273 -14.617 -9.25 1 45.16 284 VAL B N 1
ATOM 4932 C CA . VAL B 1 284 ? -9.93 -14.789 -9.789 1 45.16 284 VAL B CA 1
ATOM 4933 C C . VAL B 1 284 ? -8.898 -14.289 -8.773 1 45.16 284 VAL B C 1
ATOM 4935 O O . VAL B 1 284 ? -8.82 -13.094 -8.5 1 45.16 284 VAL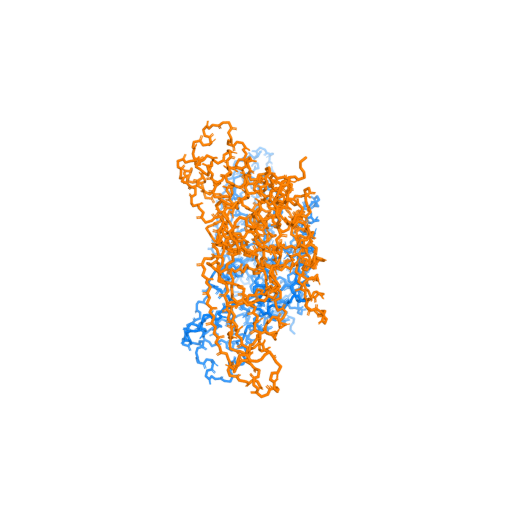 B O 1
ATOM 4938 N N . ARG B 1 285 ? -8.781 -15.086 -7.703 1 56.53 285 ARG B N 1
ATOM 4939 C CA . ARG B 1 285 ? -7.715 -14.719 -6.77 1 56.53 285 ARG B CA 1
ATOM 4940 C C . ARG B 1 285 ? -6.371 -15.273 -7.23 1 56.53 285 ARG B C 1
ATOM 4942 O O . ARG B 1 285 ? -6.316 -16.188 -8.062 1 56.53 285 ARG B O 1
ATOM 4949 N N . ALA B 1 286 ? -5.422 -14.461 -7.176 1 55.38 286 ALA B N 1
ATOM 4950 C CA . ALA B 1 286 ? -4.039 -14.906 -7.352 1 55.38 286 ALA B CA 1
ATOM 4951 C C . ALA B 1 286 ? -3.77 -16.188 -6.57 1 55.38 286 ALA B C 1
ATOM 4953 O O . ALA B 1 286 ? -3.391 -16.141 -5.395 1 55.38 286 ALA B O 1
ATOM 4954 N N . ARG B 1 287 ? -4.328 -17.312 -7.059 1 66.44 287 ARG B N 1
ATOM 4955 C CA . ARG B 1 287 ? -4.117 -18.469 -6.199 1 66.44 287 ARG B CA 1
ATOM 4956 C C . ARG B 1 287 ? -3.275 -19.516 -6.902 1 66.44 287 ARG B C 1
ATOM 4958 O O . ARG B 1 287 ? -3.234 -19.578 -8.133 1 66.44 287 ARG B O 1
ATOM 4965 N N . VAL B 1 288 ? -2.52 -20.109 -6.031 1 75.19 288 VAL B N 1
ATOM 4966 C CA . VAL B 1 288 ? -1.762 -21.297 -6.387 1 75.19 288 VAL B CA 1
ATOM 4967 C C . VAL B 1 288 ? -2.537 -22.547 -5.969 1 75.19 288 VAL B C 1
ATOM 4969 O O . VAL B 1 288 ? -3.281 -22.516 -4.988 1 75.19 288 VAL B O 1
ATOM 4972 N N . PHE B 1 289 ? -2.451 -23.562 -6.832 1 84.94 289 PHE B N 1
ATOM 4973 C CA . PHE B 1 289 ? -3.213 -24.781 -6.574 1 84.94 289 PHE B CA 1
ATOM 4974 C C . PHE B 1 289 ? -2.297 -26 -6.562 1 84.94 289 PHE B C 1
ATOM 4976 O O . PHE B 1 289 ? -1.37 -26.094 -7.367 1 84.94 289 PHE B O 1
ATOM 4983 N N . ASP B 1 290 ? -2.635 -26.859 -5.562 1 88.94 290 ASP B N 1
ATOM 4984 C CA . ASP B 1 290 ? -1.88 -28.109 -5.516 1 88.94 290 ASP B CA 1
ATOM 4985 C C . ASP B 1 290 ? -2.816 -29.312 -5.461 1 88.94 290 ASP B C 1
ATOM 4987 O O . ASP B 1 290 ? -2.365 -30.453 -5.305 1 88.94 290 ASP B O 1
ATOM 4991 N N . ARG B 1 291 ? -4.098 -29.016 -5.582 1 91 291 ARG B N 1
ATOM 4992 C CA . ARG B 1 291 ? -5.102 -30.078 -5.605 1 91 291 ARG B CA 1
ATOM 4993 C C . ARG B 1 291 ? -5.922 -30.016 -6.887 1 91 291 ARG B C 1
ATOM 4995 O O . ARG B 1 291 ? -6.262 -28.938 -7.371 1 91 291 ARG B O 1
ATOM 5002 N N . PHE B 1 292 ? -6.289 -31.219 -7.348 1 92.44 292 PHE B N 1
ATOM 5003 C CA . PHE B 1 292 ? -7.023 -31.359 -8.602 1 92.44 292 PHE B CA 1
ATOM 5004 C C . PHE B 1 292 ? -8.062 -32.469 -8.5 1 92.44 292 PHE B C 1
ATOM 5006 O O . PHE B 1 292 ? -7.883 -33.438 -7.746 1 92.44 292 PHE B O 1
ATOM 5013 N N . LEU B 1 293 ? -9.094 -32.281 -9.258 1 91.25 293 LEU B N 1
ATOM 5014 C CA . LEU B 1 293 ? -10.133 -33.281 -9.164 1 91.25 293 LEU B CA 1
ATOM 5015 C C . LEU B 1 293 ? -10.602 -33.719 -10.555 1 91.25 293 LEU B C 1
ATOM 5017 O O . LEU B 1 293 ? -10.508 -32.938 -11.508 1 91.25 293 LEU B O 1
ATOM 5021 N N . PHE B 1 294 ? -11.016 -34.969 -10.641 1 90.44 294 PHE B N 1
ATOM 5022 C CA . PHE B 1 294 ? -11.703 -35.5 -11.812 1 90.44 294 PHE B CA 1
ATOM 5023 C C . PHE B 1 294 ? -12.711 -36.562 -11.406 1 90.44 294 PHE B C 1
ATOM 5025 O O . PHE B 1 294 ? -12.578 -37.188 -10.344 1 90.44 294 PHE B O 1
ATOM 5032 N N . ASP B 1 295 ? -13.695 -36.719 -12.273 1 87.5 295 ASP B N 1
ATOM 5033 C CA . ASP B 1 295 ? -14.766 -37.688 -12 1 87.5 295 ASP B CA 1
ATOM 5034 C C . ASP B 1 295 ? -14.703 -38.875 -12.961 1 87.5 295 ASP B C 1
ATOM 5036 O O . ASP B 1 295 ? -14.398 -38.688 -14.148 1 87.5 295 ASP B O 1
ATOM 5040 N N . THR B 1 296 ? -14.953 -39.969 -12.398 1 86.88 296 THR B N 1
ATOM 5041 C CA . THR B 1 296 ? -15.047 -41.219 -13.172 1 86.88 296 THR B CA 1
ATOM 5042 C C . THR B 1 296 ? -16.422 -41.844 -13 1 86.88 296 THR B C 1
ATOM 5044 O O . THR B 1 296 ? -16.781 -42.25 -11.898 1 86.88 296 THR B O 1
ATOM 5047 N N . PRO B 1 297 ? -17.125 -41.938 -14.086 1 83.75 297 PRO B N 1
ATOM 5048 C CA . PRO B 1 297 ? -18.406 -42.656 -14 1 83.75 297 PRO B CA 1
ATOM 5049 C C . PRO B 1 297 ? -18.234 -44.156 -13.93 1 83.75 297 PRO B C 1
ATOM 5051 O O . PRO B 1 297 ? -17.312 -44.719 -14.539 1 83.75 297 PRO B O 1
ATOM 5054 N N . PHE B 1 298 ? -19.094 -44.781 -13.008 1 80.12 298 PHE B N 1
ATOM 5055 C CA . PHE B 1 298 ? -19.047 -46.219 -12.961 1 80.12 298 PHE B CA 1
ATOM 5056 C C . PHE B 1 298 ? -20.391 -46.812 -12.547 1 80.12 298 PHE B C 1
ATOM 5058 O O . PHE B 1 298 ? -21.281 -46.062 -12.117 1 80.12 298 PHE B O 1
ATOM 5065 N N . THR B 1 299 ? -20.703 -48 -13.055 1 77.19 299 THR B N 1
ATOM 5066 C CA . THR B 1 299 ? -21.922 -48.688 -12.641 1 77.19 299 THR B CA 1
ATOM 5067 C C . THR B 1 299 ? -21.609 -49.75 -11.586 1 77.19 299 THR B C 1
ATOM 5069 O O . THR B 1 299 ? -20.547 -50.375 -11.633 1 77.19 299 THR B O 1
ATOM 5072 N N . LYS B 1 300 ? -22.391 -49.75 -10.555 1 69 300 LYS B N 1
ATOM 5073 C CA . LYS B 1 300 ? -22.141 -50.719 -9.469 1 69 300 LYS B CA 1
ATOM 5074 C C . LYS B 1 300 ? -22.172 -52.156 -9.984 1 69 300 LYS B C 1
ATOM 5076 O O . LYS B 1 300 ? -21.453 -53 -9.461 1 69 300 LYS B O 1
ATOM 5081 N N . ASN B 1 301 ? -23.141 -52.438 -10.805 1 62.91 301 ASN B N 1
ATOM 5082 C CA . ASN B 1 301 ? -23.281 -53.844 -11.219 1 62.91 301 ASN B CA 1
ATOM 5083 C C . ASN B 1 301 ? -22.328 -54.188 -12.359 1 62.91 301 ASN B C 1
ATOM 5085 O O . ASN B 1 301 ? -22.375 -55.281 -12.906 1 62.91 301 ASN B O 1
ATOM 5089 N N . GLY B 1 302 ? -21.25 -53.375 -12.547 1 58.53 302 GLY B N 1
ATOM 5090 C CA . GLY B 1 302 ? -20.219 -53.688 -13.523 1 58.53 302 GLY B CA 1
ATOM 5091 C C . GLY B 1 302 ? -20.641 -53.375 -14.945 1 58.53 302 GLY B C 1
ATOM 5092 O O . GLY B 1 302 ? -19.844 -53.531 -15.875 1 58.53 302 GLY B O 1
ATOM 5093 N N . LYS B 1 303 ? -21.984 -53.406 -15.328 1 57 303 LYS B N 1
ATOM 5094 C CA . LYS B 1 303 ? -22.469 -53.219 -16.688 1 57 303 LYS B CA 1
ATOM 5095 C C . LYS B 1 303 ? -22.375 -51.75 -17.094 1 57 303 LYS B C 1
ATOM 5097 O O . LYS B 1 303 ? -22.656 -50.875 -16.297 1 57 303 LYS B O 1
ATOM 5102 N N . THR B 1 304 ? -21.656 -51.406 -18.031 1 56.38 304 THR B N 1
ATOM 5103 C CA . THR B 1 304 ? -21.406 -50.094 -18.609 1 56.38 304 THR B CA 1
ATOM 5104 C C . THR B 1 304 ? -22.719 -49.281 -18.734 1 56.38 304 THR B C 1
ATOM 5106 O O . THR B 1 304 ? -22.703 -48.062 -18.719 1 56.38 304 THR B O 1
ATOM 5109 N N . GLN B 1 305 ? -23.797 -49.938 -19.297 1 53.09 305 GLN B N 1
ATOM 5110 C CA . GLN B 1 305 ? -25.016 -49.25 -19.719 1 53.09 305 GLN B CA 1
ATOM 5111 C C . GLN B 1 305 ? -26.109 -49.375 -18.656 1 53.09 305 GLN B C 1
ATOM 5113 O O . GLN B 1 305 ? -26.922 -50.312 -18.734 1 53.09 305 GLN B O 1
ATOM 5118 N N . GLY B 1 306 ? -25.844 -49.281 -17.422 1 54.16 306 GLY B N 1
ATOM 5119 C CA . GLY B 1 306 ? -27.062 -49.312 -16.609 1 54.16 306 GLY B CA 1
ATOM 5120 C C . GLY B 1 306 ? -27.844 -48.031 -16.688 1 54.16 306 GLY B C 1
ATOM 5121 O O . GLY B 1 306 ? -27.391 -47.031 -17.281 1 54.16 306 GLY B O 1
ATOM 5122 N N . GLY B 1 307 ? -29.172 -48.062 -16.344 1 58.09 307 GLY B N 1
ATOM 5123 C CA . GLY B 1 307 ? -30.031 -46.875 -16.281 1 58.09 307 GLY B CA 1
ATOM 5124 C C . GLY B 1 307 ? -29.5 -45.812 -15.367 1 58.09 307 GLY B C 1
ATOM 5125 O O . GLY B 1 307 ? -28.516 -46 -14.656 1 58.09 307 GLY B O 1
ATOM 5126 N N . LEU B 1 308 ? -29.828 -44.531 -15.523 1 62.62 308 LEU B N 1
ATOM 5127 C CA . LEU B 1 308 ? -29.422 -43.344 -14.766 1 62.62 308 LEU B CA 1
ATOM 5128 C C . LEU B 1 308 ? -29.375 -43.656 -13.273 1 62.62 308 LEU B C 1
ATOM 5130 O O . LEU B 1 308 ? -28.531 -43.125 -12.547 1 62.62 308 LEU B O 1
ATOM 5134 N N . GLU B 1 309 ? -30.234 -44.594 -12.883 1 63.78 309 GLU B N 1
ATOM 5135 C CA . GLU B 1 309 ? -30.344 -44.938 -11.469 1 63.78 309 GLU B CA 1
ATOM 5136 C C . GLU B 1 309 ? -29.141 -45.781 -11.008 1 63.78 309 GLU B C 1
ATOM 5138 O O . GLU B 1 309 ? -28.844 -45.844 -9.82 1 63.78 309 GLU B O 1
ATOM 5143 N N . ASP B 1 310 ? -28.453 -46.344 -11.922 1 64.88 310 ASP B N 1
ATOM 5144 C CA . ASP B 1 310 ? -27.359 -47.219 -11.57 1 64.88 310 ASP B CA 1
ATOM 5145 C C . ASP B 1 310 ? -26 -46.562 -11.781 1 64.88 310 ASP B C 1
ATOM 5147 O O . ASP B 1 310 ? -24.953 -47.156 -11.516 1 64.88 310 ASP B O 1
ATOM 5151 N N . GLN B 1 311 ? -26.031 -45.406 -12.281 1 75 311 GLN B N 1
ATOM 5152 C CA . GLN B 1 311 ? -24.781 -44.719 -12.617 1 75 311 GLN B CA 1
ATOM 5153 C C . GLN B 1 311 ? -24.219 -44 -11.398 1 75 311 GLN B C 1
ATOM 5155 O O . GLN B 1 311 ? -24.891 -43.188 -10.781 1 75 311 GLN B O 1
ATOM 5160 N N . TRP B 1 312 ? -23.031 -44.469 -11.008 1 77.62 312 TRP B N 1
ATOM 5161 C CA . TRP B 1 312 ? -22.297 -43.844 -9.906 1 77.62 312 TRP B CA 1
ATOM 5162 C C . TRP B 1 312 ? -21.141 -43 -10.422 1 77.62 312 TRP B C 1
ATOM 5164 O O . TRP B 1 312 ? -20.781 -43.094 -11.602 1 77.62 312 TRP B O 1
ATOM 5174 N N . LYS B 1 313 ? -20.766 -42.094 -9.633 1 82.88 313 LYS B N 1
ATOM 5175 C CA . LYS B 1 313 ? -19.609 -41.281 -9.953 1 82.88 313 LYS B CA 1
ATOM 5176 C C . LYS B 1 313 ? -18.562 -41.344 -8.844 1 82.88 313 LYS B C 1
ATOM 5178 O O . LYS B 1 313 ? -18.891 -41.344 -7.66 1 82.88 313 LYS B O 1
ATOM 5183 N N . ARG B 1 314 ? -17.297 -41.719 -9.297 1 86 314 ARG B N 1
ATOM 5184 C CA . ARG B 1 314 ? -16.172 -41.656 -8.375 1 86 314 ARG B CA 1
ATOM 5185 C C . ARG B 1 314 ? -15.359 -40.406 -8.547 1 86 314 ARG B C 1
ATOM 5187 O O . ARG B 1 314 ? -14.852 -40.125 -9.633 1 86 314 ARG B O 1
ATOM 5194 N N . ARG B 1 315 ? -15.281 -39.531 -7.496 1 86.19 315 ARG B N 1
ATOM 5195 C CA . ARG B 1 315 ? -14.492 -38.312 -7.508 1 86.19 315 ARG B CA 1
ATOM 5196 C C . ARG B 1 315 ? -13.094 -38.562 -6.945 1 86.19 315 ARG B C 1
ATOM 5198 O O . ARG B 1 315 ? -12.945 -39 -5.805 1 86.19 315 ARG B O 1
ATOM 5205 N N . THR B 1 316 ? -12.148 -38.375 -7.742 1 90.31 316 THR B N 1
ATOM 5206 C CA . THR B 1 316 ? -10.758 -38.531 -7.324 1 90.31 316 THR B CA 1
ATOM 5207 C C . THR B 1 316 ? -10.086 -37.188 -7.141 1 90.31 316 THR B C 1
ATOM 5209 O O . THR B 1 316 ? -10.172 -36.312 -8.016 1 90.31 316 THR B O 1
ATOM 5212 N N . VAL B 1 317 ? -9.492 -37.031 -6.023 1 91.06 317 VAL B N 1
ATOM 5213 C CA . VAL B 1 317 ? -8.75 -35.812 -5.73 1 91.06 317 VAL B CA 1
ATOM 5214 C C . VAL B 1 317 ? -7.25 -36.125 -5.699 1 91.06 317 VAL B C 1
ATOM 5216 O O . VAL B 1 317 ? -6.809 -37 -4.98 1 91.06 317 VAL B O 1
ATOM 5219 N N . LEU B 1 318 ? -6.543 -35.375 -6.492 1 94.06 318 LEU B N 1
ATOM 5220 C CA . LEU B 1 318 ? -5.094 -35.531 -6.578 1 94.06 318 LEU B CA 1
ATOM 5221 C C . LEU B 1 318 ? -4.387 -34.375 -5.887 1 94.06 318 LEU B C 1
ATOM 5223 O O . LEU B 1 318 ? -4.844 -33.219 -5.957 1 94.06 318 LEU B O 1
ATOM 5227 N N . GLN B 1 319 ? -3.311 -34.625 -5.242 1 93.75 319 GLN B N 1
ATOM 5228 C CA . GLN B 1 319 ? -2.438 -33.594 -4.676 1 93.75 319 GLN B CA 1
ATOM 5229 C C . GLN B 1 319 ? -1.039 -33.688 -5.285 1 93.75 319 GLN B C 1
ATOM 5231 O O . GLN B 1 319 ? -0.465 -34.75 -5.41 1 93.75 319 GLN B O 1
ATOM 5236 N N . THR B 1 320 ? -0.518 -32.625 -5.664 1 95.06 320 THR B N 1
ATOM 5237 C CA . THR B 1 320 ? 0.808 -32.562 -6.27 1 95.06 320 THR B CA 1
ATOM 5238 C C . THR B 1 320 ? 1.853 -32.125 -5.258 1 95.06 320 THR B C 1
ATOM 5240 O O . THR B 1 320 ? 1.511 -31.547 -4.223 1 95.06 320 THR B O 1
ATOM 5243 N N . GLU B 1 321 ? 3.176 -32.469 -5.477 1 91.38 321 GLU B N 1
ATOM 5244 C CA . GLU B 1 321 ? 4.289 -32.062 -4.613 1 91.38 321 GLU B CA 1
ATOM 5245 C C . GLU B 1 321 ? 4.473 -30.562 -4.578 1 91.38 321 GLU B C 1
ATOM 5247 O O . GLU B 1 321 ? 4.957 -30.016 -3.586 1 91.38 321 GLU B O 1
ATOM 5252 N N . GLY B 1 322 ? 3.891 -29.766 -5.281 1 89.38 322 GLY B N 1
ATOM 5253 C CA . GLY B 1 322 ? 3.932 -28.312 -5.398 1 89.38 322 GLY B CA 1
ATOM 5254 C C . GLY B 1 322 ? 2.656 -27.719 -5.973 1 89.38 322 GLY B C 1
ATOM 5255 O O . GLY B 1 322 ? 1.681 -28.438 -6.195 1 89.38 322 GLY B O 1
ATOM 5256 N N . SER B 1 323 ? 2.75 -26.375 -6.082 1 90.62 323 SER B N 1
ATOM 5257 C CA . SER B 1 323 ? 1.557 -25.703 -6.582 1 90.62 323 SER B CA 1
ATOM 5258 C C . SER B 1 323 ? 1.8 -25.094 -7.957 1 90.62 323 SER B C 1
ATOM 5260 O O . SER B 1 323 ? 2.932 -24.734 -8.297 1 90.62 323 SER B O 1
ATOM 5262 N N . PHE B 1 324 ? 0.762 -25.172 -8.727 1 92.62 324 PHE B N 1
ATOM 5263 C CA . PHE B 1 324 ? 0.797 -24.453 -10 1 92.62 324 PHE B CA 1
ATOM 5264 C C . PHE B 1 324 ? 0.272 -23.031 -9.844 1 92.62 324 PHE B C 1
ATOM 5266 O O . PHE B 1 324 ? -0.59 -22.781 -9 1 92.62 324 PHE B O 1
ATOM 5273 N N . PRO B 1 325 ? 0.699 -22.062 -10.578 1 93.12 325 PRO B N 1
ATOM 5274 C CA . PRO B 1 325 ? 1.829 -22.172 -11.5 1 93.12 325 PRO B CA 1
ATOM 5275 C C . PRO B 1 325 ? 3.156 -22.422 -10.789 1 93.12 325 PRO B C 1
ATOM 5277 O O . PRO B 1 325 ? 3.383 -21.891 -9.695 1 93.12 325 PRO B O 1
ATOM 5280 N N . ALA B 1 326 ? 3.953 -23.297 -11.375 1 94.19 326 ALA B N 1
ATOM 5281 C CA . ALA B 1 326 ? 5.234 -23.688 -10.789 1 94.19 326 ALA B CA 1
ATOM 5282 C C . ALA B 1 326 ? 6.391 -23.312 -11.711 1 94.19 326 ALA B C 1
ATOM 5284 O O . ALA B 1 326 ? 6.184 -22.719 -12.773 1 94.19 326 ALA B O 1
ATOM 5285 N N . LEU B 1 327 ? 7.574 -23.625 -11.273 1 96 327 LEU B N 1
ATOM 5286 C CA . LEU B 1 327 ? 8.766 -23.359 -12.078 1 96 327 LEU B CA 1
ATOM 5287 C C . LEU B 1 327 ? 8.844 -24.312 -13.258 1 96 327 LEU B C 1
ATOM 5289 O O . LEU B 1 327 ? 9.594 -24.078 -14.211 1 96 327 LEU B O 1
ATOM 5293 N N . VAL B 1 328 ? 8.094 -25.422 -13.164 1 95.94 328 VAL B N 1
ATOM 5294 C CA . VAL B 1 328 ? 8.039 -26.406 -14.234 1 95.94 328 VAL B CA 1
ATOM 5295 C C . VAL B 1 328 ? 6.59 -26.641 -14.648 1 95.94 328 VAL B C 1
ATOM 5297 O O . VAL B 1 328 ? 5.66 -26.234 -13.945 1 95.94 328 VAL B O 1
ATOM 5300 N N . ASN B 1 329 ? 6.41 -27.344 -15.773 1 95.44 329 ASN B N 1
ATOM 5301 C CA . ASN B 1 329 ? 5.082 -27.484 -16.359 1 95.44 329 ASN B CA 1
ATOM 5302 C C . ASN B 1 329 ? 4.395 -28.766 -15.883 1 95.44 329 ASN B C 1
ATOM 5304 O O . ASN B 1 329 ? 3.236 -29.016 -16.219 1 95.44 329 ASN B O 1
ATOM 5308 N N . ARG B 1 330 ? 5.051 -29.594 -15.164 1 95.31 330 ARG B N 1
ATOM 5309 C CA . ARG B 1 330 ? 4.41 -30.781 -14.602 1 95.31 330 ARG B CA 1
ATOM 5310 C C . ARG B 1 330 ? 4.922 -31.062 -13.195 1 95.31 330 ARG B C 1
ATOM 5312 O O . ARG B 1 330 ? 6.074 -30.766 -12.875 1 95.31 330 ARG B O 1
ATOM 5319 N N . LEU B 1 331 ? 4.027 -31.516 -12.406 1 95.19 331 LEU B N 1
ATOM 5320 C CA . LEU B 1 331 ? 4.324 -31.859 -11.023 1 95.19 331 LEU B CA 1
ATOM 5321 C C . LEU B 1 331 ? 3.859 -33.281 -10.695 1 95.19 331 LEU B C 1
ATOM 5323 O O . LEU B 1 331 ? 2.801 -33.719 -11.156 1 95.19 331 LEU B O 1
ATOM 5327 N N . VAL B 1 332 ? 4.629 -33.938 -9.93 1 95.75 332 VAL B N 1
ATOM 5328 C CA . VAL B 1 332 ? 4.324 -35.344 -9.562 1 95.75 332 VAL B CA 1
ATOM 5329 C C . VAL B 1 332 ? 3.146 -35.344 -8.586 1 95.75 332 VAL B C 1
ATOM 5331 O O . VAL B 1 332 ? 3.053 -34.5 -7.695 1 95.75 332 VAL B O 1
ATOM 5334 N N . VAL B 1 333 ? 2.27 -36.312 -8.805 1 96.81 333 VAL B N 1
ATOM 5335 C CA . VAL B 1 333 ? 1.163 -36.531 -7.875 1 96.81 333 VAL B CA 1
ATOM 5336 C C . VAL B 1 333 ? 1.653 -37.312 -6.664 1 96.81 333 VAL B C 1
ATOM 5338 O O . VAL B 1 333 ? 2.238 -38.375 -6.812 1 96.81 333 VAL B O 1
ATOM 5341 N N . THR B 1 334 ? 1.382 -36.812 -5.492 1 95.81 334 THR B N 1
ATOM 5342 C CA . THR B 1 334 ? 1.871 -37.469 -4.281 1 95.81 334 THR B CA 1
ATOM 5343 C C . THR B 1 334 ? 0.731 -38.156 -3.539 1 95.81 334 THR B C 1
ATOM 5345 O O . THR B 1 334 ? 0.954 -39.125 -2.818 1 95.81 334 THR B O 1
ATOM 5348 N N . ILE B 1 335 ? -0.438 -37.625 -3.641 1 93.62 335 ILE B N 1
ATOM 5349 C CA . ILE B 1 335 ? -1.599 -38.188 -2.965 1 93.62 335 ILE B CA 1
ATOM 5350 C C . ILE B 1 335 ? -2.764 -38.281 -3.945 1 93.62 335 ILE B C 1
ATOM 5352 O O . ILE B 1 335 ? -3.002 -37.375 -4.742 1 93.62 335 ILE B O 1
ATOM 5356 N N . SER B 1 336 ? -3.396 -39.438 -3.953 1 91.19 336 SER B N 1
ATOM 5357 C CA . SER B 1 336 ? -4.605 -39.688 -4.73 1 91.19 336 SER B CA 1
ATOM 5358 C C . SER B 1 336 ? -5.699 -40.312 -3.867 1 91.19 336 SER B C 1
ATOM 5360 O O . SER B 1 336 ? -5.531 -41.406 -3.334 1 91.19 336 SER B O 1
ATOM 5362 N N . GLU B 1 337 ? -6.738 -39.5 -3.693 1 88.62 337 GLU B N 1
ATOM 5363 C CA . GLU B 1 337 ? -7.859 -39.969 -2.887 1 88.62 337 GLU B CA 1
ATOM 5364 C C . GLU B 1 337 ? -9.148 -40 -3.697 1 88.62 337 GLU B C 1
ATOM 5366 O O . GLU B 1 337 ? -9.445 -39.062 -4.438 1 88.62 337 GLU B O 1
ATOM 5371 N N . SER B 1 338 ? -9.844 -41.156 -3.551 1 86.25 338 SER B N 1
ATOM 5372 C CA . SER B 1 338 ? -11.086 -41.312 -4.297 1 86.25 338 SER B CA 1
ATOM 5373 C C . SER B 1 338 ? -12.281 -41.469 -3.359 1 86.25 338 SER B C 1
ATOM 5375 O O . SER B 1 338 ? -12.172 -42.094 -2.309 1 86.25 338 SER B O 1
ATOM 5377 N N . LEU B 1 339 ? -13.312 -40.719 -3.625 1 82.5 339 LEU B N 1
ATOM 5378 C CA . LEU B 1 339 ? -14.57 -40.812 -2.906 1 82.5 339 LEU B CA 1
ATOM 5379 C C . LEU B 1 339 ? -15.703 -41.219 -3.848 1 82.5 339 LEU B C 1
ATOM 5381 O O . LEU B 1 339 ? -15.781 -40.75 -4.977 1 82.5 339 LEU B O 1
ATOM 5385 N N . GLU B 1 340 ? -16.562 -42.219 -3.385 1 78.94 340 GLU B N 1
ATOM 5386 C CA . GLU B 1 340 ? -17.672 -42.688 -4.199 1 78.94 340 GLU B CA 1
ATOM 5387 C C . GLU B 1 340 ? -18.984 -42 -3.799 1 78.94 340 GLU B C 1
ATOM 5389 O O . GLU B 1 340 ? -19.234 -41.781 -2.611 1 78.94 340 GLU B O 1
ATOM 5394 N N . PHE B 1 341 ? -19.547 -41.406 -4.688 1 72.69 341 PHE B N 1
ATOM 5395 C CA . PHE B 1 341 ? -20.844 -40.781 -4.434 1 72.69 341 PHE B CA 1
ATOM 5396 C C . PHE B 1 341 ? -21.984 -41.594 -5.035 1 72.69 341 PHE B C 1
ATOM 5398 O O . PHE B 1 341 ? -21.812 -42.219 -6.082 1 72.69 341 PHE B O 1
ATOM 5405 N N . SER B 1 342 ? -23.094 -41.906 -4.141 1 60.53 342 SER B N 1
ATOM 5406 C CA . SER B 1 342 ? -24.297 -42.625 -4.559 1 60.53 342 SER B CA 1
ATOM 5407 C C . SER B 1 342 ? -24.953 -41.938 -5.754 1 60.53 342 SER B C 1
ATOM 5409 O O . SER B 1 342 ? -24.766 -40.75 -5.984 1 60.53 342 SER B O 1
ATOM 5411 N N . PRO B 1 343 ? -25.828 -42.688 -6.43 1 57.16 343 PRO B N 1
ATOM 5412 C CA . PRO B 1 343 ? -26.484 -42.344 -7.691 1 57.16 343 PRO B CA 1
ATOM 5413 C C . PRO B 1 343 ? -27.109 -40.938 -7.68 1 57.16 343 PRO B C 1
ATOM 5415 O O . PRO B 1 343 ? -27.578 -40.469 -6.637 1 57.16 343 PRO B O 1
ATOM 5418 N N . VAL B 1 344 ? -26.609 -40.094 -8.562 1 44.19 344 VAL B N 1
ATOM 5419 C CA . VAL B 1 344 ? -27.359 -38.844 -8.773 1 44.19 344 VAL B CA 1
ATOM 5420 C C . VAL B 1 344 ? -28.781 -39.188 -9.203 1 44.19 344 VAL B C 1
ATOM 5422 O O . VAL B 1 344 ? -29 -40.094 -9.984 1 44.19 344 VAL B O 1
#